Protein AF-R8BQZ6-F1 (afdb_monomer)

Mean predicted aligned error: 9.17 Å

Structure (mmCIF, N/CA/C/O backbone):
data_AF-R8BQZ6-F1
#
_entry.id   AF-R8BQZ6-F1
#
loop_
_atom_site.group_PDB
_atom_site.id
_atom_site.type_symbol
_atom_site.label_atom_id
_atom_site.label_alt_id
_atom_site.label_comp_id
_atom_site.label_asym_id
_atom_site.label_entity_id
_atom_site.label_seq_id
_atom_site.pdbx_PDB_ins_code
_atom_site.Cartn_x
_atom_site.Cartn_y
_atom_site.Cartn_z
_atom_site.occupancy
_atom_site.B_iso_or_equiv
_atom_site.auth_seq_id
_atom_site.auth_comp_id
_atom_site.auth_asym_id
_atom_site.auth_atom_id
_atom_site.pdbx_PDB_model_num
ATOM 1 N N . MET A 1 1 ? 12.714 0.312 -63.542 1.00 38.59 1 MET A N 1
ATOM 2 C CA . MET A 1 1 ? 12.930 -0.776 -62.568 1.00 38.59 1 MET A CA 1
ATOM 3 C C . MET A 1 1 ? 13.751 -0.195 -61.426 1.00 38.59 1 MET A C 1
ATOM 5 O O . MET A 1 1 ? 14.959 -0.345 -61.411 1.00 38.59 1 MET A O 1
ATOM 9 N N . MET A 1 2 ? 13.091 0.582 -60.572 1.00 40.81 2 MET A N 1
ATOM 10 C CA . MET A 1 2 ? 13.559 1.106 -59.287 1.00 40.81 2 MET A CA 1
ATOM 11 C C . MET A 1 2 ? 12.277 1.573 -58.603 1.00 40.81 2 MET A C 1
ATOM 13 O O . MET A 1 2 ? 11.710 2.561 -59.044 1.00 40.81 2 MET A O 1
ATOM 17 N N . ASP A 1 3 ? 11.769 0.754 -57.691 1.00 39.56 3 ASP A N 1
ATOM 18 C CA . ASP A 1 3 ? 10.825 1.096 -56.621 1.00 39.56 3 ASP A CA 1
ATOM 19 C C . ASP A 1 3 ? 10.601 -0.194 -55.833 1.00 39.56 3 ASP A C 1
ATOM 21 O O . ASP A 1 3 ? 10.159 -1.197 -56.394 1.00 39.56 3 ASP A O 1
ATOM 25 N N . GLY A 1 4 ? 10.976 -0.195 -54.556 1.00 40.28 4 GLY A N 1
ATOM 26 C CA . GLY A 1 4 ? 10.748 -1.349 -53.687 1.00 40.28 4 GLY A CA 1
ATOM 27 C C . GLY A 1 4 ? 11.786 -1.551 -52.593 1.00 40.28 4 GLY A C 1
ATOM 28 O O . GLY A 1 4 ? 12.201 -2.680 -52.387 1.00 40.28 4 GLY A O 1
ATOM 29 N N . LEU A 1 5 ? 12.226 -0.489 -51.914 1.00 42.19 5 LEU A N 1
ATOM 30 C CA . LEU A 1 5 ? 12.984 -0.597 -50.660 1.00 42.19 5 LEU A CA 1
ATOM 31 C C . LEU A 1 5 ? 12.704 0.630 -49.775 1.00 42.19 5 LEU A C 1
ATOM 33 O O . LEU A 1 5 ? 13.576 1.477 -49.624 1.00 42.19 5 LEU A O 1
ATOM 37 N N . SER A 1 6 ? 11.490 0.767 -49.224 1.00 43.75 6 SER A N 1
ATOM 38 C CA . SER A 1 6 ? 11.266 1.629 -48.040 1.00 43.75 6 SER A CA 1
ATOM 39 C C . SER A 1 6 ? 9.917 1.411 -47.323 1.00 43.75 6 SER A C 1
ATOM 41 O O . SER A 1 6 ? 9.349 2.376 -46.815 1.00 43.75 6 SER A O 1
ATOM 43 N N . ALA A 1 7 ? 9.366 0.193 -47.299 1.00 39.16 7 ALA A N 1
ATOM 44 C CA . ALA A 1 7 ? 8.117 -0.079 -46.566 1.00 39.16 7 ALA A CA 1
ATOM 45 C C . ALA A 1 7 ? 8.317 -0.900 -45.275 1.00 39.16 7 ALA A C 1
ATOM 47 O O . ALA A 1 7 ? 7.551 -0.718 -44.338 1.00 39.16 7 ALA A O 1
ATOM 48 N N . ASP A 1 8 ? 9.394 -1.684 -45.165 1.00 37.12 8 ASP A N 1
ATOM 49 C CA . ASP A 1 8 ? 9.609 -2.609 -44.032 1.00 37.12 8 ASP A CA 1
ATOM 50 C C . ASP A 1 8 ? 10.517 -2.030 -42.922 1.00 37.12 8 ASP A C 1
ATOM 52 O O . ASP A 1 8 ? 11.170 -2.759 -42.187 1.00 37.12 8 ASP A O 1
ATOM 56 N N . ALA A 1 9 ? 10.613 -0.700 -42.808 1.00 37.31 9 ALA A N 1
ATOM 57 C CA . ALA A 1 9 ? 11.412 -0.019 -41.773 1.00 37.31 9 ALA A CA 1
ATOM 58 C C . ALA A 1 9 ? 10.567 0.876 -40.845 1.00 37.31 9 ALA A C 1
ATOM 60 O O . ALA A 1 9 ? 11.098 1.775 -40.196 1.00 37.31 9 ALA A O 1
ATOM 61 N N . GLN A 1 10 ? 9.248 0.653 -40.800 1.00 40.72 10 GLN A N 1
ATOM 62 C CA . GLN A 1 10 ? 8.342 1.238 -39.797 1.00 40.72 10 GLN A CA 1
ATOM 63 C C . GLN A 1 10 ? 7.892 0.214 -38.737 1.00 40.72 10 GLN A C 1
ATOM 65 O O . GLN A 1 10 ? 6.968 0.488 -37.973 1.00 40.72 10 GLN A O 1
ATOM 70 N N . GLU A 1 11 ? 8.519 -0.962 -38.682 1.00 46.38 11 GLU A N 1
ATOM 71 C CA . GLU A 1 11 ? 8.119 -2.048 -37.786 1.00 46.38 11 GLU A CA 1
ATOM 72 C C . GLU A 1 11 ? 8.778 -1.910 -36.397 1.00 46.38 11 GLU A C 1
ATOM 74 O O . GLU A 1 11 ? 9.995 -1.799 -36.280 1.00 46.38 11 GLU A O 1
ATOM 79 N N . GLU A 1 12 ? 7.920 -1.914 -35.365 1.00 52.53 12 GLU A N 1
ATOM 80 C CA . GLU A 1 12 ? 8.179 -1.928 -33.908 1.00 52.53 12 GLU A CA 1
ATOM 81 C C . GLU A 1 12 ? 8.415 -0.600 -33.154 1.00 52.53 12 GLU A C 1
ATOM 83 O O . GLU A 1 12 ? 9.083 -0.567 -32.118 1.00 52.53 12 GLU A O 1
ATOM 88 N N . GLN A 1 13 ? 7.774 0.504 -33.555 1.00 61.88 13 GLN A N 1
ATOM 89 C CA . GLN A 1 13 ? 7.615 1.637 -32.628 1.00 61.88 13 GLN A CA 1
ATOM 90 C C . GLN A 1 13 ? 6.510 1.309 -31.601 1.00 61.88 13 GLN A C 1
ATOM 92 O O . GLN A 1 13 ? 5.324 1.480 -31.880 1.00 61.88 13 GLN A O 1
ATOM 97 N N . GLY A 1 14 ? 6.893 0.794 -30.427 1.00 67.50 14 GLY A N 1
ATOM 98 C CA . GLY A 1 14 ? 5.963 0.585 -29.306 1.00 67.50 14 GLY A CA 1
ATOM 99 C C . GLY A 1 14 ? 5.285 1.881 -28.850 1.00 67.50 14 GLY A C 1
ATOM 100 O O . GLY A 1 14 ? 5.768 2.976 -29.152 1.00 67.50 14 GLY A O 1
ATOM 101 N N . ARG A 1 15 ? 4.166 1.758 -28.128 1.00 86.81 15 ARG A N 1
ATOM 102 C CA . ARG A 1 15 ? 3.414 2.908 -27.605 1.00 86.81 15 ARG A CA 1
ATOM 103 C C . ARG A 1 15 ? 4.282 3.745 -26.664 1.00 86.81 15 ARG A C 1
ATOM 105 O O . ARG A 1 15 ? 5.181 3.239 -25.997 1.00 86.81 15 ARG A O 1
ATOM 112 N N . ASP A 1 16 ? 3.967 5.032 -26.599 1.00 91.44 16 ASP A N 1
ATOM 113 C CA . ASP A 1 16 ? 4.548 5.957 -25.633 1.00 91.44 16 ASP A CA 1
ATOM 114 C C . ASP A 1 16 ? 3.666 6.068 -24.385 1.00 91.44 16 ASP A C 1
ATOM 116 O O . ASP A 1 16 ? 2.449 5.884 -24.445 1.00 91.44 16 ASP A O 1
ATOM 120 N N . VAL A 1 17 ? 4.274 6.414 -23.248 1.00 94.62 17 VAL A N 1
ATOM 121 C CA . VAL A 1 17 ? 3.534 6.704 -22.013 1.00 94.62 17 VAL A CA 1
ATOM 122 C C . VAL A 1 17 ? 2.733 7.995 -22.196 1.00 94.62 17 VAL A C 1
ATOM 124 O O . VAL A 1 17 ? 3.301 9.033 -22.534 1.00 94.62 17 VAL A O 1
ATOM 127 N N . ASP A 1 18 ? 1.428 7.967 -21.936 1.00 95.38 18 ASP A N 1
ATOM 128 C CA . ASP A 1 18 ? 0.571 9.155 -22.012 1.00 95.38 18 ASP A CA 1
ATOM 129 C C . ASP A 1 18 ? 0.908 10.185 -20.910 1.00 95.38 18 ASP A C 1
ATOM 131 O O . ASP A 1 18 ? 1.223 9.827 -19.772 1.00 95.38 18 ASP A O 1
ATOM 135 N N . ASP A 1 19 ? 0.862 11.481 -21.243 1.00 95.38 19 ASP A N 1
ATOM 136 C CA . ASP A 1 19 ? 1.189 12.562 -20.297 1.00 95.38 19 ASP A CA 1
ATOM 137 C C . ASP A 1 19 ? 0.204 12.645 -19.125 1.00 95.38 19 ASP A C 1
ATOM 139 O O . ASP A 1 19 ? 0.618 12.873 -17.985 1.00 95.38 19 ASP A O 1
ATOM 143 N N . GLY A 1 20 ? -1.089 12.439 -19.384 1.00 96.25 20 GLY A N 1
ATOM 144 C CA . GLY A 1 20 ? -2.130 12.441 -18.361 1.00 96.25 20 GLY A CA 1
ATOM 145 C C . GLY A 1 20 ? -1.981 11.263 -17.403 1.00 96.25 20 GLY A C 1
ATOM 146 O O . GLY A 1 20 ? -2.070 11.443 -16.188 1.00 96.25 20 GLY A O 1
ATOM 147 N N . ILE A 1 21 ? -1.667 10.079 -17.933 1.00 97.38 21 ILE A N 1
ATOM 148 C CA . ILE A 1 21 ? -1.397 8.879 -17.128 1.00 97.38 21 ILE A CA 1
ATOM 149 C C . ILE A 1 21 ? -0.155 9.064 -16.258 1.00 97.38 21 ILE A C 1
ATOM 151 O O . ILE A 1 21 ? -0.206 8.798 -15.055 1.00 97.38 21 ILE A O 1
ATOM 155 N N . PHE A 1 22 ? 0.944 9.567 -16.826 1.00 97.56 22 PHE A N 1
ATOM 156 C CA . PHE A 1 22 ? 2.170 9.814 -16.068 1.00 97.56 22 PHE A CA 1
ATOM 157 C C . PHE A 1 22 ? 1.962 10.866 -14.969 1.00 97.56 22 PHE A C 1
ATOM 159 O O . PHE A 1 22 ? 2.387 10.671 -13.830 1.00 97.56 22 PHE A O 1
ATOM 166 N N . HIS A 1 23 ? 1.249 11.955 -15.270 1.00 97.06 23 HIS A N 1
ATOM 167 C CA . HIS A 1 23 ? 0.894 12.958 -14.268 1.00 97.06 23 HIS A CA 1
ATOM 168 C C . HIS A 1 23 ? -0.004 12.378 -13.162 1.00 97.06 23 HIS A C 1
ATOM 170 O O . HIS A 1 23 ? 0.217 12.635 -11.976 1.00 97.06 23 HIS A O 1
ATOM 176 N N . GLY A 1 24 ? -0.970 11.534 -13.533 1.00 96.06 24 GLY A N 1
ATOM 177 C CA . GLY A 1 24 ? -1.788 10.775 -12.592 1.00 96.06 24 GLY A CA 1
ATOM 178 C C . GLY A 1 24 ? -0.928 9.934 -11.645 1.00 96.06 24 GLY A C 1
ATOM 179 O O . GLY A 1 24 ? -1.094 10.023 -10.429 1.00 96.06 24 GLY A O 1
ATOM 180 N N . TYR A 1 25 ? 0.041 9.184 -12.179 1.00 97.69 25 TYR A N 1
ATOM 181 C CA . TYR A 1 25 ? 0.983 8.396 -11.381 1.00 97.69 25 TYR A CA 1
ATOM 182 C C . TYR A 1 25 ? 1.765 9.267 -10.384 1.00 97.69 25 TYR A C 1
ATOM 184 O O . TYR A 1 25 ? 1.836 8.930 -9.199 1.00 97.69 25 TYR A O 1
ATOM 192 N N . LEU A 1 26 ? 2.304 10.407 -10.835 1.00 96.75 26 LEU A N 1
ATOM 193 C CA . LEU A 1 26 ? 3.043 11.330 -9.968 1.00 96.75 26 LEU A CA 1
ATOM 194 C C . LEU A 1 26 ? 2.178 11.870 -8.821 1.00 96.75 26 LEU A C 1
ATOM 196 O O . LEU A 1 26 ? 2.636 11.950 -7.683 1.00 96.75 26 LEU A O 1
ATOM 200 N N . SER A 1 27 ? 0.922 12.209 -9.110 1.00 94.38 27 SER A N 1
ATOM 201 C CA . SER A 1 27 ? 0.009 12.779 -8.114 1.00 94.38 27 SER A CA 1
ATOM 202 C C . SER A 1 27 ? -0.511 11.752 -7.099 1.00 94.38 27 SER A C 1
ATOM 204 O O . SER A 1 27 ? -0.551 12.049 -5.908 1.00 94.38 27 SER A O 1
ATOM 206 N N . ILE A 1 28 ? -0.859 10.536 -7.533 1.00 95.00 28 ILE A N 1
ATOM 207 C CA . ILE A 1 28 ? -1.571 9.545 -6.702 1.00 95.00 28 ILE A CA 1
ATOM 208 C C . ILE A 1 28 ? -0.630 8.511 -6.077 1.00 95.00 28 ILE A C 1
ATOM 210 O O . ILE A 1 28 ? -0.846 8.074 -4.950 1.00 95.00 28 ILE A O 1
ATOM 214 N N . ILE A 1 29 ? 0.406 8.081 -6.798 1.00 96.69 29 ILE A N 1
ATOM 215 C CA . ILE A 1 29 ? 1.228 6.938 -6.382 1.00 96.69 29 ILE A CA 1
ATOM 216 C C . ILE A 1 29 ? 2.608 7.402 -5.938 1.00 96.69 29 ILE A C 1
ATOM 218 O O . ILE A 1 29 ? 3.057 6.995 -4.872 1.00 96.69 29 ILE A O 1
ATOM 222 N N . HIS A 1 30 ? 3.275 8.272 -6.699 1.00 95.94 30 HIS A N 1
ATOM 223 C CA . HIS A 1 30 ? 4.695 8.588 -6.498 1.00 95.94 30 HIS A CA 1
ATOM 224 C C . HIS A 1 30 ? 5.015 9.180 -5.115 1.00 95.94 30 HIS A C 1
ATOM 226 O O . HIS A 1 30 ? 6.071 8.896 -4.558 1.00 95.94 30 HIS A O 1
ATOM 232 N N . HIS A 1 31 ? 4.094 9.940 -4.514 1.00 91.56 31 HIS A N 1
ATOM 233 C CA . HIS A 1 31 ? 4.276 10.510 -3.172 1.00 91.56 31 HIS A CA 1
ATOM 234 C C . HIS A 1 31 ? 4.291 9.455 -2.045 1.00 91.56 31 HIS A C 1
ATOM 236 O O . HIS A 1 31 ? 4.767 9.736 -0.947 1.00 91.56 31 HIS A O 1
ATOM 242 N N . THR A 1 32 ? 3.769 8.250 -2.305 1.00 93.62 32 THR A N 1
ATOM 243 C CA . THR A 1 32 ? 3.803 7.108 -1.376 1.00 93.62 32 THR A CA 1
ATOM 244 C C . THR A 1 32 ? 4.810 6.053 -1.851 1.00 93.62 32 THR A C 1
ATOM 246 O O . THR A 1 32 ? 5.627 5.570 -1.070 1.00 93.62 32 THR A O 1
ATOM 249 N N . PHE A 1 33 ? 4.781 5.727 -3.146 1.00 96.88 33 PHE A N 1
ATOM 250 C CA . PHE A 1 33 ? 5.602 4.729 -3.829 1.00 96.88 33 PHE A CA 1
ATOM 251 C C . PHE A 1 33 ? 6.323 5.359 -5.039 1.00 96.88 33 PHE A C 1
ATOM 253 O O . PHE A 1 33 ? 5.860 5.203 -6.178 1.00 96.88 33 PHE A O 1
ATOM 260 N N . PRO A 1 34 ? 7.467 6.044 -4.832 1.00 96.12 34 PRO A N 1
ATOM 261 C CA . PRO A 1 34 ? 8.255 6.680 -5.895 1.00 96.12 34 PRO A CA 1
ATOM 262 C C . PRO A 1 34 ? 9.034 5.650 -6.736 1.00 96.12 34 PRO A C 1
ATOM 264 O O . PRO A 1 34 ? 10.256 5.643 -6.803 1.00 96.12 34 PRO A O 1
ATOM 267 N N . LEU A 1 35 ? 8.312 4.713 -7.338 1.00 95.88 35 LEU A N 1
ATOM 268 C CA . LEU A 1 35 ? 8.827 3.577 -8.093 1.00 95.88 35 LEU A CA 1
ATOM 269 C C . LEU A 1 35 ? 9.488 3.972 -9.421 1.00 95.88 35 LEU A C 1
ATOM 271 O O . LEU A 1 35 ? 10.494 3.377 -9.802 1.00 95.88 35 LEU A O 1
ATOM 275 N N . LEU A 1 36 ? 8.886 4.926 -10.133 1.00 97.19 36 LEU A N 1
ATOM 276 C CA . LEU A 1 36 ? 9.307 5.379 -11.459 1.00 97.19 36 LEU A CA 1
ATOM 277 C C . LEU A 1 36 ? 10.121 6.680 -11.352 1.00 97.19 36 LEU A C 1
ATOM 279 O O . LEU A 1 36 ? 9.999 7.375 -10.340 1.00 97.19 36 LEU A O 1
ATOM 283 N N . PRO A 1 37 ? 10.908 7.046 -12.383 1.00 96.25 37 PRO A N 1
ATOM 284 C CA . PRO A 1 37 ? 11.540 8.361 -12.457 1.00 96.25 37 PRO A CA 1
ATOM 285 C C . PRO A 1 37 ? 10.525 9.496 -12.295 1.00 96.25 37 PRO A C 1
ATOM 287 O O . PRO A 1 37 ? 9.389 9.388 -12.764 1.00 96.25 37 PRO A O 1
ATOM 290 N N . ALA A 1 38 ? 10.941 10.614 -11.698 1.00 94.00 38 ALA A N 1
ATOM 291 C CA . ALA A 1 38 ? 10.080 11.796 -11.587 1.00 94.00 38 ALA A CA 1
ATOM 292 C C . ALA A 1 38 ? 9.863 12.489 -12.948 1.00 94.00 38 ALA A C 1
ATOM 294 O O . ALA A 1 38 ? 8.908 13.247 -13.131 1.00 94.00 38 ALA A O 1
ATOM 295 N N . VAL A 1 39 ? 10.742 12.218 -13.919 1.00 94.44 39 VAL A N 1
ATOM 296 C CA . VAL A 1 39 ? 10.727 12.825 -15.252 1.00 94.44 39 VAL A CA 1
ATOM 297 C C . VAL A 1 39 ? 10.341 11.800 -16.323 1.00 94.44 39 VAL A C 1
ATOM 299 O O . VAL A 1 39 ? 11.028 10.798 -16.522 1.00 94.44 39 VAL A O 1
ATOM 302 N N . LYS A 1 40 ? 9.279 12.088 -17.090 1.00 96.12 40 LYS A N 1
ATOM 303 C CA . LYS A 1 40 ? 8.759 11.196 -18.147 1.00 96.12 40 LYS A CA 1
ATOM 304 C C . LYS A 1 40 ? 9.807 10.831 -19.198 1.00 96.12 40 LYS A C 1
ATOM 306 O O . LYS A 1 40 ? 9.864 9.683 -19.624 1.00 96.12 40 LYS A O 1
ATOM 311 N N . SER A 1 41 ? 10.632 11.786 -19.631 1.00 95.75 41 SER A N 1
ATOM 312 C CA . SER A 1 41 ? 11.658 11.527 -20.651 1.00 95.75 41 SER A CA 1
ATOM 313 C C . SER A 1 41 ? 12.674 10.481 -20.194 1.00 95.75 41 SER A C 1
ATOM 315 O O . SER A 1 41 ? 13.097 9.668 -21.008 1.00 95.75 41 SER A O 1
ATOM 317 N N . ARG A 1 42 ? 13.008 10.448 -18.897 1.00 95.69 42 ARG A N 1
ATOM 318 C CA . ARG A 1 42 ? 13.890 9.427 -18.322 1.00 95.69 42 ARG A CA 1
ATOM 319 C C . ARG A 1 42 ? 13.233 8.049 -18.321 1.00 95.69 42 ARG A C 1
ATOM 321 O O . ARG A 1 42 ? 13.875 7.074 -18.696 1.00 95.69 42 ARG A O 1
ATOM 328 N N . LEU A 1 43 ? 11.949 7.971 -17.968 1.00 96.81 43 LEU A N 1
ATOM 329 C CA . LEU A 1 43 ? 11.186 6.7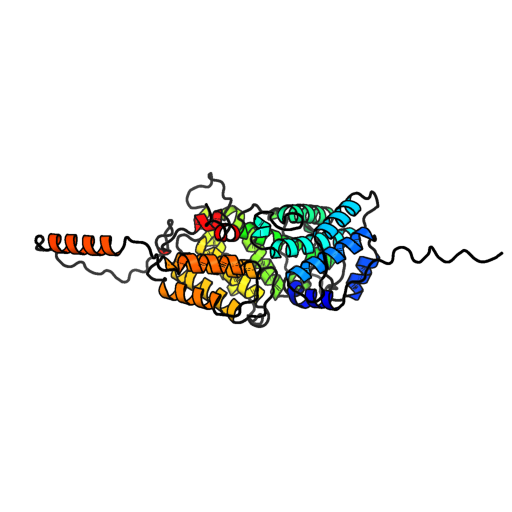23 -18.071 1.00 96.81 43 LEU A CA 1
ATOM 330 C C . LEU A 1 43 ? 11.146 6.219 -19.523 1.00 96.81 43 LEU A C 1
ATOM 332 O O . LEU A 1 43 ? 11.394 5.046 -19.782 1.00 96.81 43 LEU A O 1
ATOM 336 N N . GLN A 1 44 ? 10.898 7.114 -20.480 1.00 96.50 44 GLN A N 1
ATOM 337 C CA . GLN A 1 44 ? 10.865 6.766 -21.901 1.00 96.50 44 GLN A CA 1
ATOM 338 C C . GLN A 1 44 ? 12.226 6.312 -22.435 1.00 96.50 44 GLN A C 1
ATOM 340 O O . GLN A 1 44 ? 12.293 5.393 -23.246 1.00 96.50 44 GLN A O 1
ATOM 345 N N . GLU A 1 45 ? 13.321 6.892 -21.947 1.00 95.56 45 GLU A N 1
ATOM 346 C CA . GLU A 1 45 ? 14.675 6.430 -22.257 1.00 95.56 45 GLU A CA 1
ATOM 347 C C . GLU A 1 45 ? 14.921 4.993 -21.760 1.00 95.56 45 GLU A C 1
ATOM 349 O O . GLU A 1 45 ? 15.503 4.187 -22.486 1.00 95.56 45 GLU A O 1
ATOM 354 N N . GLN A 1 46 ? 14.454 4.643 -20.554 1.00 96.06 46 GLN A N 1
ATOM 355 C CA . GLN A 1 46 ? 14.557 3.277 -20.018 1.00 96.06 46 GLN A CA 1
ATOM 356 C C . GLN A 1 46 ? 13.694 2.288 -20.817 1.00 96.06 46 GLN A C 1
ATOM 358 O O . GLN A 1 46 ? 14.163 1.213 -21.194 1.00 96.06 46 GLN A O 1
ATOM 363 N N . LEU A 1 47 ? 12.456 2.667 -21.150 1.00 96.69 47 LEU A N 1
ATOM 364 C CA . LEU A 1 47 ? 11.564 1.859 -21.990 1.00 96.69 47 LEU A CA 1
ATOM 365 C C . LEU A 1 47 ? 12.106 1.687 -23.417 1.00 96.69 47 LEU A C 1
ATOM 367 O O . LEU A 1 47 ? 11.929 0.627 -24.025 1.00 96.69 47 LEU A O 1
ATOM 371 N N . GLY A 1 48 ? 12.810 2.697 -23.932 1.00 95.19 48 GLY A N 1
ATOM 372 C CA . GLY A 1 48 ? 13.522 2.675 -25.209 1.00 95.19 48 GLY A CA 1
ATOM 373 C C . GLY A 1 48 ? 14.575 1.567 -25.308 1.00 95.19 48 GLY A C 1
ATOM 374 O O . GLY A 1 48 ? 14.827 1.066 -26.400 1.00 95.19 48 GLY A O 1
ATOM 375 N N . GLN A 1 49 ? 15.143 1.154 -24.170 1.00 94.31 49 GLN A N 1
ATOM 376 C CA . GLN A 1 49 ? 16.154 0.094 -24.069 1.00 94.31 49 GLN A CA 1
ATOM 377 C C . GLN A 1 49 ? 15.557 -1.312 -23.898 1.00 94.31 49 GLN A C 1
ATOM 379 O O . GLN A 1 49 ? 16.295 -2.296 -23.932 1.00 94.31 49 GLN A O 1
ATOM 384 N N . CYS A 1 50 ? 14.244 -1.412 -23.687 1.00 95.00 50 CYS A N 1
ATOM 385 C CA . CYS A 1 50 ? 13.537 -2.674 -23.489 1.00 95.00 50 CYS A CA 1
ATOM 386 C C . CYS A 1 50 ? 12.977 -3.213 -24.813 1.00 95.00 50 CYS A C 1
ATOM 388 O O . CYS A 1 50 ? 12.690 -2.441 -25.733 1.00 95.00 50 CYS A O 1
ATOM 390 N N . SER A 1 51 ? 12.765 -4.533 -24.886 1.00 94.69 51 SER A N 1
ATOM 391 C CA . SER A 1 51 ? 12.048 -5.149 -26.007 1.00 94.69 51 SER A CA 1
ATOM 392 C C . SER A 1 51 ? 10.591 -4.682 -26.061 1.00 94.69 51 SER A C 1
ATOM 394 O O . SER A 1 51 ? 10.031 -4.204 -25.067 1.00 94.69 51 SER A O 1
ATOM 396 N N . LEU A 1 52 ? 9.963 -4.835 -27.230 1.00 94.75 52 LEU A N 1
ATOM 397 C CA . LEU A 1 52 ? 8.584 -4.403 -27.442 1.00 94.75 52 LEU A CA 1
ATOM 398 C C . LEU A 1 52 ? 7.616 -5.070 -26.454 1.00 94.75 52 LEU A C 1
ATOM 400 O O . LEU A 1 52 ? 6.781 -4.381 -25.877 1.00 94.75 52 LEU A O 1
ATOM 404 N N . LEU A 1 53 ? 7.761 -6.375 -26.190 1.00 96.31 53 LEU A N 1
ATOM 405 C CA . LEU A 1 53 ? 6.894 -7.095 -25.248 1.00 96.31 53 LEU A CA 1
ATOM 406 C C . LEU A 1 53 ? 6.928 -6.488 -23.844 1.00 96.31 53 LEU A C 1
ATOM 408 O O . LEU A 1 53 ? 5.873 -6.233 -23.264 1.00 96.31 53 LEU A O 1
ATOM 412 N N . LEU A 1 54 ? 8.124 -6.224 -23.311 1.00 97.19 54 LEU A N 1
ATOM 413 C CA . LEU A 1 54 ? 8.271 -5.651 -21.976 1.00 97.19 54 LEU A CA 1
ATOM 414 C C . LEU A 1 54 ? 7.753 -4.209 -21.924 1.00 97.19 54 LEU A C 1
ATOM 416 O O . LEU A 1 54 ? 7.090 -3.830 -20.959 1.00 97.19 54 LEU A O 1
ATOM 420 N N . ARG A 1 55 ? 8.004 -3.416 -22.974 1.00 97.25 55 ARG A N 1
ATOM 421 C CA . ARG A 1 55 ? 7.478 -2.048 -23.078 1.00 97.25 55 ARG A CA 1
ATOM 422 C C . ARG A 1 55 ? 5.951 -2.035 -23.068 1.00 97.25 55 ARG A C 1
ATOM 424 O O . ARG A 1 55 ? 5.350 -1.284 -22.305 1.00 97.25 55 ARG A O 1
ATOM 431 N N . GLU A 1 56 ? 5.322 -2.881 -23.876 1.00 97.69 56 GLU A N 1
ATOM 432 C CA . GLU A 1 56 ? 3.864 -2.976 -23.949 1.00 97.69 56 GLU A CA 1
ATOM 433 C C . GLU A 1 56 ? 3.265 -3.539 -22.652 1.00 97.69 56 GLU A C 1
ATOM 435 O O . GLU A 1 56 ? 2.242 -3.037 -22.188 1.00 97.69 56 GLU A O 1
ATOM 440 N N . ALA A 1 57 ? 3.924 -4.514 -22.012 1.00 98.06 57 ALA A N 1
ATOM 441 C CA . ALA A 1 57 ? 3.516 -5.022 -20.703 1.00 98.06 57 ALA A CA 1
ATOM 442 C C . ALA A 1 57 ? 3.535 -3.920 -19.633 1.00 98.06 57 ALA A C 1
ATOM 444 O O . ALA A 1 57 ? 2.582 -3.796 -18.862 1.00 98.06 57 ALA A O 1
ATOM 445 N N . PHE A 1 58 ? 4.587 -3.097 -19.616 1.00 98.44 58 PHE A N 1
ATOM 446 C CA . PHE A 1 58 ? 4.704 -1.962 -18.705 1.00 98.44 58 PHE A CA 1
ATOM 447 C C . PHE A 1 58 ? 3.589 -0.934 -18.931 1.00 98.44 58 PHE A C 1
ATOM 449 O O . PHE A 1 58 ? 2.965 -0.488 -17.970 1.00 98.44 58 PHE A O 1
ATOM 456 N N . ILE A 1 59 ? 3.312 -0.569 -20.186 1.00 97.81 59 ILE A N 1
ATOM 457 C CA . ILE A 1 59 ? 2.274 0.418 -20.523 1.00 97.81 59 ILE A CA 1
ATOM 458 C C . ILE A 1 59 ? 0.886 -0.095 -20.137 1.00 97.81 59 ILE A C 1
ATOM 460 O O . ILE A 1 59 ? 0.115 0.643 -19.524 1.00 97.81 59 ILE A O 1
ATOM 464 N N . GLU A 1 60 ? 0.579 -1.362 -20.429 1.00 97.81 60 GLU A N 1
ATOM 465 C CA . GLU A 1 60 ? -0.676 -1.988 -20.003 1.00 97.81 60 GLU A CA 1
ATOM 466 C C . GLU A 1 60 ? -0.807 -2.021 -18.477 1.00 97.81 60 GLU A C 1
ATOM 468 O O . GLU A 1 60 ? -1.867 -1.681 -17.950 1.00 97.81 60 GLU A O 1
ATOM 473 N N . ALA A 1 61 ? 0.266 -2.373 -17.760 1.00 98.31 61 ALA A N 1
ATOM 474 C CA . ALA A 1 61 ? 0.275 -2.375 -16.301 1.00 98.31 61 ALA A CA 1
ATOM 475 C C . ALA A 1 61 ? 0.048 -0.968 -15.737 1.00 98.31 61 ALA A C 1
ATOM 477 O O . ALA A 1 61 ? -0.849 -0.790 -14.920 1.00 98.31 61 ALA A O 1
ATOM 478 N N . LEU A 1 62 ? 0.793 0.038 -16.206 1.00 98.38 62 LEU A N 1
ATOM 479 C CA . LEU A 1 62 ? 0.652 1.424 -15.759 1.00 98.38 62 LEU A CA 1
ATOM 480 C C . LEU A 1 62 ? -0.765 1.953 -16.013 1.00 98.38 62 LEU A C 1
ATOM 482 O O . LEU A 1 62 ? -1.384 2.515 -15.109 1.00 98.38 62 LEU A O 1
ATOM 486 N N . ASN A 1 63 ? -1.306 1.737 -17.214 1.00 97.75 63 ASN A N 1
ATOM 487 C CA . ASN A 1 63 ? -2.661 2.163 -17.550 1.00 97.75 63 ASN A CA 1
ATOM 488 C C . ASN A 1 63 ? -3.714 1.435 -16.706 1.00 97.75 63 ASN A C 1
ATOM 490 O O . ASN A 1 63 ? -4.651 2.076 -16.233 1.00 97.75 63 ASN A O 1
ATOM 494 N N . ALA A 1 64 ? -3.568 0.125 -16.477 1.00 97.25 64 ALA A N 1
ATOM 495 C CA . ALA A 1 64 ? -4.470 -0.638 -15.616 1.00 97.25 64 ALA A CA 1
ATOM 496 C C . ALA A 1 64 ? -4.423 -0.124 -14.166 1.00 97.25 64 ALA A C 1
ATOM 498 O O . ALA A 1 64 ? -5.470 0.125 -13.562 1.00 97.25 64 ALA A O 1
ATOM 499 N N . THR A 1 65 ? -3.226 0.140 -13.630 1.00 97.38 65 THR A N 1
ATOM 500 C CA . THR A 1 65 ? -3.058 0.739 -12.302 1.00 97.38 65 THR A CA 1
ATOM 501 C C . THR A 1 65 ? -3.744 2.100 -12.227 1.00 97.38 65 THR A C 1
ATOM 503 O O . THR A 1 65 ? -4.547 2.323 -11.323 1.00 97.38 65 THR A O 1
ATOM 506 N N . MET A 1 66 ? -3.515 3.007 -13.179 1.00 97.19 66 MET A N 1
ATOM 507 C CA . MET A 1 66 ? -4.136 4.337 -13.135 1.00 97.19 66 MET A CA 1
ATOM 508 C C . MET A 1 66 ? -5.655 4.289 -13.349 1.00 97.19 66 MET A C 1
ATOM 510 O O . MET A 1 66 ? -6.394 5.038 -12.707 1.00 97.19 66 MET A O 1
ATOM 514 N N . LYS A 1 67 ? -6.143 3.347 -14.161 1.00 95.69 67 LYS A N 1
ATOM 515 C CA . LYS A 1 67 ? -7.574 3.062 -14.319 1.00 95.69 67 LYS A CA 1
ATOM 516 C C . LYS A 1 67 ? -8.214 2.619 -13.007 1.00 95.69 67 LYS A C 1
ATOM 518 O O . LYS A 1 67 ? -9.335 3.032 -12.717 1.00 95.69 67 LYS A O 1
ATOM 523 N N . SER A 1 68 ? -7.510 1.832 -12.191 1.00 94.25 68 SER A N 1
ATOM 524 C CA . SER A 1 68 ? -8.005 1.397 -10.876 1.00 94.25 68 SER A CA 1
ATOM 525 C C . SER A 1 68 ? -8.185 2.554 -9.878 1.00 94.25 68 SER A C 1
ATOM 527 O O . SER A 1 68 ? -9.003 2.452 -8.969 1.00 94.25 68 SER A O 1
ATOM 529 N N . PHE A 1 69 ? -7.509 3.689 -10.102 1.00 93.88 69 PHE A N 1
ATOM 530 C CA . PHE A 1 69 ? -7.713 4.951 -9.378 1.00 93.88 69 PHE A CA 1
ATOM 531 C C . PHE A 1 69 ? -8.673 5.922 -10.094 1.00 93.88 69 PHE A C 1
ATOM 533 O O . PHE A 1 69 ? -8.738 7.097 -9.740 1.00 93.88 69 PHE A O 1
ATOM 540 N N . ALA A 1 70 ? -9.412 5.450 -11.104 1.00 92.44 70 ALA A N 1
ATOM 541 C CA . ALA A 1 70 ? -10.348 6.240 -11.905 1.00 92.44 70 ALA A CA 1
ATOM 542 C C . ALA A 1 70 ? -9.720 7.467 -12.601 1.00 92.44 70 ALA A C 1
ATOM 544 O O . ALA A 1 70 ? -10.394 8.477 -12.819 1.00 92.44 70 ALA A O 1
ATOM 545 N N . VAL A 1 71 ? -8.440 7.386 -12.988 1.00 92.06 71 VAL A N 1
ATOM 546 C CA . VAL A 1 71 ? -7.809 8.433 -13.803 1.00 92.06 71 VAL A CA 1
ATOM 547 C C . VAL A 1 71 ? -8.456 8.471 -15.196 1.00 92.06 71 VAL A C 1
ATOM 549 O O . VAL A 1 71 ? -8.585 7.421 -15.834 1.00 92.06 71 VAL A O 1
ATOM 552 N N . PRO A 1 72 ? -8.872 9.652 -15.698 1.00 89.69 72 PRO A N 1
ATOM 553 C CA . PRO A 1 72 ? -9.494 9.772 -17.014 1.00 89.69 72 PRO A CA 1
ATOM 554 C C . PRO A 1 72 ? -8.606 9.233 -18.139 1.00 89.69 72 PRO A C 1
ATOM 556 O O . PRO A 1 72 ? -7.393 9.417 -18.115 1.00 89.69 72 PRO A O 1
ATOM 559 N N . ASN A 1 73 ? -9.227 8.617 -19.149 1.00 88.19 73 ASN A N 1
ATOM 560 C CA . ASN A 1 73 ? -8.567 8.055 -20.340 1.00 88.19 73 ASN A CA 1
ATOM 561 C C . ASN A 1 73 ? -7.573 6.910 -20.064 1.00 88.19 73 ASN A C 1
ATOM 563 O O . ASN A 1 73 ? -6.905 6.448 -20.986 1.00 88.19 73 ASN A O 1
ATOM 567 N N . ALA A 1 74 ? -7.481 6.424 -18.823 1.00 91.69 74 ALA A N 1
ATOM 568 C CA . ALA A 1 74 ? -6.689 5.250 -18.498 1.00 91.69 74 ALA A CA 1
ATOM 569 C C . ALA A 1 74 ? -7.361 3.984 -19.050 1.00 91.69 74 ALA A C 1
ATOM 571 O O . ALA A 1 74 ? -8.344 3.477 -18.503 1.00 91.69 74 ALA A O 1
ATOM 572 N N . GLU A 1 75 ? -6.809 3.464 -20.144 1.00 91.25 75 GLU A N 1
ATOM 573 C CA . GLU A 1 75 ? -7.245 2.227 -20.786 1.00 91.25 75 GLU A CA 1
ATOM 574 C C . GLU A 1 75 ? -6.107 1.202 -20.746 1.00 91.25 75 GLU A C 1
ATOM 576 O O . GLU A 1 75 ? -5.171 1.253 -21.543 1.00 91.25 75 GLU A O 1
ATOM 581 N N . GLY A 1 76 ? -6.170 0.293 -19.769 1.00 90.25 76 GLY A N 1
ATOM 582 C CA . GLY A 1 76 ? -5.255 -0.843 -19.647 1.00 90.25 76 GLY A CA 1
ATOM 583 C C . GLY A 1 76 ? -5.960 -2.109 -19.157 1.00 90.25 76 GLY A C 1
ATOM 584 O O . GLY A 1 76 ? -7.043 -2.036 -18.553 1.00 90.25 76 GLY A O 1
ATOM 585 N N . ASP A 1 77 ? -5.349 -3.264 -19.432 1.00 93.81 77 ASP A N 1
ATOM 586 C CA . ASP A 1 77 ? -5.773 -4.589 -18.956 1.00 93.81 77 ASP A CA 1
ATOM 587 C C . ASP A 1 77 ? -4.594 -5.333 -18.301 1.00 93.81 77 ASP A C 1
ATOM 589 O O . ASP A 1 77 ? -3.653 -5.772 -18.968 1.00 93.81 77 ASP A O 1
ATOM 593 N N . SER A 1 78 ? -4.670 -5.549 -16.983 1.00 94.62 78 SER A N 1
ATOM 594 C CA . SER A 1 78 ? -3.643 -6.266 -16.219 1.00 94.62 78 SER A CA 1
ATOM 595 C C . SER A 1 78 ? -3.451 -7.719 -16.679 1.00 94.62 78 SER A C 1
ATOM 597 O O . SER A 1 78 ? -2.359 -8.273 -16.543 1.00 94.62 78 SER A O 1
ATOM 599 N N . ARG A 1 79 ? -4.449 -8.353 -17.313 1.00 95.75 79 ARG A N 1
ATOM 600 C CA . ARG A 1 79 ? -4.281 -9.683 -17.932 1.00 95.75 79 ARG A CA 1
ATOM 601 C C . ARG A 1 79 ? -3.453 -9.614 -19.207 1.00 95.75 79 ARG A C 1
ATOM 603 O O . ARG A 1 79 ? -2.672 -10.531 -19.459 1.00 95.75 79 ARG A O 1
ATOM 610 N N . ALA A 1 80 ? -3.627 -8.557 -20.000 1.00 97.00 80 ALA A N 1
ATOM 611 C CA . ALA A 1 80 ? -2.815 -8.334 -21.190 1.00 97.00 80 ALA A CA 1
ATOM 612 C C . ALA A 1 80 ? -1.361 -8.070 -20.787 1.00 97.00 80 ALA A C 1
ATOM 614 O O . ALA A 1 80 ? -0.472 -8.742 -21.309 1.00 97.00 80 ALA A O 1
ATOM 615 N N . ALA A 1 81 ? -1.142 -7.209 -19.783 1.00 97.50 81 ALA A N 1
ATOM 616 C CA . ALA A 1 81 ? 0.173 -6.991 -19.181 1.00 97.50 81 ALA A CA 1
ATOM 617 C C . ALA A 1 81 ? 0.805 -8.312 -18.714 1.00 97.50 81 ALA A C 1
ATOM 619 O O . ALA A 1 81 ? 1.928 -8.631 -19.093 1.00 97.50 81 ALA A O 1
ATOM 620 N N . ASN A 1 82 ? 0.058 -9.134 -17.966 1.00 97.69 82 ASN A N 1
ATOM 621 C CA . ASN A 1 82 ? 0.553 -10.420 -17.477 1.00 97.69 82 ASN A CA 1
ATOM 622 C C . ASN A 1 82 ? 0.926 -11.393 -18.606 1.00 97.69 82 ASN A C 1
ATOM 624 O O . ASN A 1 82 ? 1.906 -12.122 -18.476 1.00 97.69 82 ASN A O 1
ATOM 628 N N . ARG A 1 83 ? 0.139 -11.432 -19.692 1.00 97.69 83 ARG A N 1
ATOM 629 C CA . ARG A 1 83 ? 0.414 -12.294 -20.850 1.00 97.69 83 ARG A CA 1
ATOM 630 C C . ARG A 1 83 ? 1.689 -11.857 -21.560 1.00 97.69 83 ARG A C 1
ATOM 632 O O . ARG A 1 83 ? 2.575 -12.679 -21.736 1.00 97.69 83 ARG A O 1
ATOM 639 N N . LEU A 1 84 ? 1.785 -10.571 -21.906 1.00 97.69 84 LEU A N 1
ATOM 640 C CA . LEU A 1 84 ? 2.964 -9.994 -22.559 1.00 97.69 84 LEU A CA 1
ATOM 641 C C . LEU A 1 84 ? 4.225 -10.208 -21.719 1.00 97.69 84 LEU A C 1
ATOM 643 O O . LEU A 1 84 ? 5.275 -10.552 -22.252 1.00 97.69 84 LEU A O 1
ATOM 647 N N . LEU A 1 85 ? 4.101 -10.059 -20.399 1.00 96.94 85 LEU A N 1
ATOM 648 C CA . LEU A 1 85 ? 5.207 -10.285 -19.483 1.00 96.94 85 LEU A CA 1
ATOM 649 C C . LEU A 1 85 ? 5.618 -11.760 -19.422 1.00 96.94 85 LEU A C 1
ATOM 651 O O . LEU A 1 85 ? 6.806 -12.047 -19.403 1.00 96.94 85 LEU A O 1
ATOM 655 N N . GLY A 1 86 ? 4.658 -12.690 -19.428 1.00 96.31 86 GLY A N 1
ATOM 656 C CA . GLY A 1 86 ? 4.945 -14.125 -19.493 1.00 96.31 86 GLY A CA 1
ATOM 657 C C . GLY A 1 86 ? 5.601 -14.543 -20.813 1.00 96.31 86 GLY A C 1
ATOM 658 O O . GLY A 1 86 ? 6.526 -15.353 -20.804 1.00 96.31 86 GLY A O 1
ATOM 659 N N . ASP A 1 87 ? 5.165 -13.957 -21.931 1.00 96.88 87 ASP A N 1
ATOM 660 C CA . ASP A 1 87 ? 5.779 -14.172 -23.245 1.00 96.88 87 ASP A CA 1
ATOM 661 C C . ASP A 1 87 ? 7.230 -13.653 -23.252 1.00 96.88 87 ASP A C 1
ATOM 663 O O . ASP A 1 87 ? 8.134 -14.371 -23.675 1.00 96.88 87 ASP A O 1
ATOM 667 N N . TRP A 1 88 ? 7.472 -12.460 -22.693 1.00 96.38 88 TRP A N 1
ATOM 668 C CA . TRP A 1 88 ? 8.815 -11.893 -22.521 1.00 96.38 88 TRP A CA 1
ATOM 669 C C . TRP A 1 88 ? 9.702 -12.731 -21.586 1.00 96.38 88 TRP A C 1
ATOM 671 O O . TRP A 1 88 ? 10.870 -12.976 -21.875 1.00 96.38 88 TRP A O 1
ATOM 681 N N . GLU A 1 89 ? 9.160 -13.227 -20.471 1.00 94.56 89 GLU A N 1
ATOM 682 C CA . GLU A 1 89 ? 9.895 -14.085 -19.534 1.00 94.56 89 GLU A CA 1
ATOM 683 C C . GLU A 1 89 ? 10.345 -15.407 -20.174 1.00 94.56 89 GLU A C 1
ATOM 685 O O . GLU A 1 89 ? 11.362 -15.966 -19.752 1.00 94.56 89 GLU A O 1
ATOM 690 N N . ALA A 1 90 ? 9.601 -15.901 -21.169 1.00 94.06 90 ALA A N 1
ATOM 691 C CA . ALA A 1 90 ? 9.915 -17.116 -21.913 1.00 94.06 90 ALA A CA 1
ATOM 692 C C . ALA A 1 90 ? 10.994 -16.911 -22.995 1.00 94.06 90 ALA A C 1
ATOM 694 O O . ALA A 1 90 ? 11.532 -17.897 -23.508 1.00 94.06 90 ALA A O 1
ATOM 695 N N . GLU A 1 91 ? 11.335 -15.664 -23.339 1.00 92.00 91 GLU A N 1
ATOM 696 C CA . GLU A 1 91 ? 12.414 -15.367 -24.279 1.00 92.00 91 GLU A CA 1
ATOM 697 C C . GLU A 1 91 ? 13.776 -15.782 -23.699 1.00 92.00 91 GLU A C 1
ATOM 699 O O . GLU A 1 91 ? 14.101 -15.535 -22.537 1.00 92.00 91 GLU A O 1
ATOM 704 N N . THR A 1 92 ? 14.623 -16.386 -24.535 1.00 80.81 92 THR A N 1
ATOM 705 C CA . THR A 1 92 ? 15.989 -16.799 -24.161 1.00 80.81 92 THR A CA 1
ATOM 706 C C . THR A 1 92 ? 17.030 -15.692 -24.361 1.00 80.81 92 THR A C 1
ATOM 708 O O . THR A 1 92 ? 18.225 -15.979 -24.416 1.00 80.81 92 THR A O 1
ATOM 711 N N . ALA A 1 93 ? 16.593 -14.447 -24.553 1.00 82.62 93 ALA A N 1
ATOM 712 C CA . ALA A 1 93 ? 17.479 -13.314 -24.791 1.00 82.62 93 ALA A CA 1
ATOM 713 C C . ALA A 1 93 ? 18.247 -12.918 -23.518 1.00 82.62 93 ALA A C 1
ATOM 715 O O . ALA A 1 93 ? 17.777 -13.119 -22.395 1.00 82.62 93 ALA A O 1
ATOM 716 N N . GLU A 1 94 ? 19.437 -12.338 -23.692 1.00 81.88 94 GLU A N 1
ATOM 717 C CA . GLU A 1 94 ? 20.183 -11.757 -22.575 1.00 81.88 94 GLU A CA 1
ATOM 718 C C . GLU A 1 94 ? 19.402 -10.581 -21.976 1.00 81.88 94 GLU A C 1
ATOM 720 O O . GLU A 1 94 ? 18.945 -9.687 -22.691 1.00 81.88 94 GLU A O 1
ATOM 725 N N . ARG A 1 95 ? 19.252 -10.584 -20.649 1.00 88.31 95 ARG A N 1
ATOM 726 C CA . ARG A 1 95 ? 18.526 -9.543 -19.916 1.00 88.31 95 ARG A CA 1
ATOM 727 C C . ARG A 1 95 ? 19.491 -8.462 -19.454 1.00 88.31 95 ARG A C 1
ATOM 729 O O . ARG A 1 95 ? 20.541 -8.756 -18.883 1.00 88.31 95 ARG A O 1
ATOM 736 N N . SER A 1 96 ? 19.132 -7.206 -19.702 1.00 92.75 96 SER A N 1
ATOM 737 C CA . SER A 1 96 ? 19.846 -6.054 -19.151 1.00 92.75 96 SER A CA 1
ATOM 738 C C . SER A 1 96 ? 19.289 -5.682 -17.777 1.00 92.75 96 SER A C 1
ATOM 740 O O . SER A 1 96 ? 18.104 -5.882 -17.509 1.00 92.75 96 SER A O 1
ATOM 742 N N . THR A 1 97 ? 20.110 -5.051 -16.933 1.00 93.25 97 THR A N 1
ATOM 743 C CA . THR A 1 97 ? 19.668 -4.529 -15.626 1.00 93.25 97 THR A CA 1
ATOM 744 C C . THR A 1 97 ? 18.474 -3.582 -15.755 1.00 93.25 97 THR A C 1
ATOM 746 O O . THR A 1 97 ? 17.581 -3.603 -14.914 1.00 93.25 97 THR A O 1
ATOM 749 N N . VAL A 1 98 ? 18.433 -2.773 -16.822 1.00 95.88 98 VAL A N 1
ATOM 750 C CA . VAL A 1 98 ? 17.304 -1.875 -17.114 1.00 95.88 98 VAL A CA 1
ATOM 751 C C . VAL A 1 98 ? 16.038 -2.679 -17.409 1.00 95.88 98 VAL A C 1
ATOM 753 O O . VAL A 1 98 ? 14.993 -2.376 -16.843 1.00 95.88 98 VAL A O 1
ATOM 756 N N . SER A 1 99 ? 16.129 -3.737 -18.221 1.00 96.56 99 SER A N 1
ATOM 757 C CA . SER A 1 99 ? 14.975 -4.596 -18.528 1.00 96.56 99 SER A CA 1
ATOM 758 C C . SER A 1 99 ? 14.448 -5.300 -17.277 1.00 96.56 99 SER A C 1
ATOM 760 O O . SER A 1 99 ? 13.246 -5.306 -17.030 1.00 96.56 99 SER A O 1
ATOM 762 N N . ASP A 1 100 ? 15.333 -5.836 -16.436 1.00 96.81 100 ASP A N 1
ATOM 763 C CA . ASP A 1 100 ? 14.935 -6.474 -15.177 1.00 96.81 100 ASP A CA 1
ATOM 764 C C . ASP A 1 100 ? 14.331 -5.468 -14.176 1.00 96.81 100 ASP A C 1
ATOM 766 O O . ASP A 1 100 ? 13.401 -5.804 -13.438 1.00 96.81 100 ASP A O 1
ATOM 770 N N . LEU A 1 101 ? 14.806 -4.216 -14.167 1.00 98.06 101 LEU A N 1
ATOM 771 C CA . LEU A 1 101 ? 14.209 -3.150 -13.363 1.00 98.06 101 LEU A CA 1
ATOM 772 C C . LEU A 1 101 ? 12.804 -2.785 -13.865 1.00 98.06 101 LEU A C 1
ATOM 774 O O . LEU A 1 101 ? 11.878 -2.740 -13.056 1.00 98.06 101 LEU A O 1
ATOM 778 N N . ILE A 1 102 ? 12.617 -2.581 -15.175 1.00 98.31 102 ILE A N 1
ATOM 779 C CA . ILE A 1 102 ? 11.292 -2.329 -15.768 1.00 98.31 102 ILE A CA 1
ATOM 780 C C . ILE A 1 102 ? 10.352 -3.513 -15.504 1.00 98.31 102 ILE A C 1
ATOM 782 O O . ILE A 1 102 ? 9.180 -3.310 -15.184 1.00 98.31 102 ILE A O 1
ATOM 786 N N . HIS A 1 103 ? 10.852 -4.749 -15.562 1.00 98.31 103 HIS A N 1
ATOM 787 C CA . HIS A 1 103 ? 10.089 -5.940 -15.196 1.00 98.31 103 HIS A CA 1
ATOM 788 C C . HIS A 1 103 ? 9.603 -5.873 -13.740 1.00 98.31 103 HIS A C 1
ATOM 790 O O . HIS A 1 103 ? 8.403 -6.002 -13.482 1.00 98.31 103 HIS A O 1
ATOM 796 N N . LEU A 1 104 ? 10.498 -5.604 -12.786 1.00 98.75 104 LEU A N 1
ATOM 797 C CA . LEU A 1 104 ? 10.122 -5.450 -11.380 1.00 98.75 104 LEU A CA 1
ATOM 798 C C . LEU A 1 104 ? 9.092 -4.327 -11.182 1.00 98.75 104 LEU A C 1
ATOM 800 O O . LEU A 1 104 ? 8.104 -4.511 -10.470 1.00 98.75 104 LEU A O 1
ATOM 804 N N . GLN A 1 105 ? 9.292 -3.176 -11.827 1.00 98.62 105 GLN A N 1
ATOM 805 C CA . GLN A 1 105 ? 8.361 -2.050 -11.750 1.00 98.62 105 GLN A CA 1
ATOM 806 C C . GLN A 1 105 ? 6.983 -2.408 -12.332 1.00 98.62 105 GLN A C 1
ATOM 808 O O . GLN A 1 105 ? 5.964 -2.065 -11.735 1.00 98.62 105 GLN A O 1
ATOM 813 N N . THR A 1 106 ? 6.945 -3.158 -13.438 1.00 98.75 106 THR A N 1
ATOM 814 C CA . THR A 1 106 ? 5.711 -3.674 -14.054 1.00 98.75 106 THR A CA 1
ATOM 815 C C . THR A 1 106 ? 4.943 -4.559 -13.074 1.00 98.75 106 THR A C 1
ATOM 817 O O . THR A 1 106 ? 3.748 -4.357 -12.861 1.00 98.75 106 THR A O 1
ATOM 820 N N . LEU A 1 107 ? 5.630 -5.494 -12.408 1.00 98.81 107 LEU A N 1
ATOM 821 C CA . LEU A 1 107 ? 5.012 -6.353 -11.396 1.00 98.81 107 LEU A CA 1
ATOM 822 C C . LEU A 1 107 ? 4.467 -5.544 -10.213 1.00 98.81 107 LEU A C 1
ATOM 824 O O . LEU A 1 107 ? 3.353 -5.802 -9.771 1.00 98.81 107 LEU A O 1
ATOM 828 N N . ILE A 1 108 ? 5.206 -4.544 -9.720 1.00 98.75 108 ILE A N 1
ATOM 829 C CA . ILE A 1 108 ? 4.752 -3.687 -8.612 1.00 98.75 108 ILE A CA 1
ATOM 830 C C . ILE A 1 108 ? 3.502 -2.883 -9.000 1.00 98.75 108 ILE A C 1
ATOM 832 O O . ILE A 1 108 ? 2.563 -2.812 -8.208 1.00 98.75 108 ILE A O 1
ATOM 836 N N . LEU A 1 109 ? 3.443 -2.332 -10.215 1.00 98.62 109 LEU A N 1
ATOM 837 C CA . LEU A 1 109 ? 2.249 -1.648 -10.728 1.00 98.62 109 LEU A CA 1
ATOM 838 C C . LEU A 1 109 ? 1.033 -2.584 -10.758 1.00 98.62 109 LEU A C 1
ATOM 840 O O . LEU A 1 109 ? -0.044 -2.218 -10.281 1.00 98.62 109 LEU A O 1
ATOM 844 N N . MET A 1 110 ? 1.220 -3.819 -11.229 1.00 98.38 110 MET A N 1
ATOM 845 C CA . MET A 1 110 ? 0.167 -4.836 -11.217 1.00 98.38 110 MET A CA 1
ATOM 846 C C . MET A 1 110 ? -0.236 -5.257 -9.797 1.00 98.38 110 MET A C 1
ATOM 848 O O . MET A 1 110 ? -1.401 -5.564 -9.574 1.00 98.38 110 MET A O 1
ATOM 852 N N . ILE A 1 111 ? 0.681 -5.261 -8.820 1.00 98.06 111 ILE A N 1
ATOM 853 C CA . ILE A 1 111 ? 0.335 -5.534 -7.414 1.00 98.06 111 ILE A CA 1
ATOM 854 C C . ILE A 1 111 ? -0.579 -4.436 -6.865 1.00 98.06 111 ILE A C 1
ATOM 856 O O . ILE A 1 111 ? -1.572 -4.749 -6.211 1.00 98.06 111 ILE A O 1
ATOM 860 N N . ILE A 1 112 ? -0.266 -3.166 -7.146 1.00 97.44 112 ILE A N 1
ATOM 861 C CA . ILE A 1 112 ? -1.093 -2.020 -6.737 1.00 97.44 112 ILE A CA 1
ATOM 862 C C . ILE A 1 112 ? -2.478 -2.102 -7.396 1.00 97.44 112 ILE A C 1
ATOM 864 O O . ILE A 1 112 ? -3.492 -1.900 -6.733 1.00 97.44 112 ILE A O 1
ATOM 868 N N . GLU A 1 113 ? -2.529 -2.434 -8.687 1.00 96.38 113 GLU A N 1
ATOM 869 C CA . GLU A 1 113 ? -3.788 -2.612 -9.419 1.00 96.38 113 GLU A CA 1
ATOM 870 C C . GLU A 1 113 ? -4.634 -3.754 -8.846 1.00 96.38 113 GLU A C 1
ATOM 872 O O . GLU A 1 113 ? -5.814 -3.554 -8.550 1.00 96.38 113 GLU A O 1
ATOM 877 N N . ALA A 1 114 ? -4.015 -4.912 -8.599 1.00 95.69 114 ALA A N 1
ATOM 878 C CA . ALA A 1 114 ? -4.682 -6.058 -8.001 1.00 95.69 114 ALA A CA 1
ATOM 879 C C . ALA A 1 114 ? -5.272 -5.707 -6.629 1.00 95.69 114 ALA A C 1
ATOM 881 O O . ALA A 1 114 ? -6.381 -6.133 -6.312 1.00 95.69 114 ALA A O 1
ATOM 882 N N . ASP A 1 115 ? -4.567 -4.919 -5.818 1.00 92.50 115 ASP A N 1
ATOM 883 C CA . ASP A 1 115 ? -5.037 -4.489 -4.498 1.00 92.50 115 ASP A CA 1
ATOM 884 C C . ASP A 1 115 ? -6.251 -3.550 -4.580 1.00 92.50 115 ASP A C 1
ATOM 886 O O . ASP A 1 115 ? -7.200 -3.648 -3.797 1.00 92.50 115 ASP A O 1
ATOM 890 N N . ASN A 1 116 ? -6.279 -2.694 -5.602 1.00 93.19 116 ASN A N 1
ATOM 891 C CA . ASN A 1 116 ? -7.374 -1.761 -5.842 1.00 93.19 116 ASN A CA 1
ATOM 892 C C . ASN A 1 116 ? -8.670 -2.427 -6.319 1.00 93.19 116 ASN A C 1
ATOM 894 O O . ASN A 1 116 ? -9.712 -1.774 -6.313 1.00 93.19 116 ASN A O 1
ATOM 898 N N . HIS A 1 117 ? -8.680 -3.724 -6.637 1.00 92.62 117 HIS A N 1
ATOM 899 C CA . HIS A 1 117 ? -9.929 -4.481 -6.797 1.00 92.62 117 HIS A CA 1
ATOM 900 C C . HIS A 1 117 ? -10.632 -4.806 -5.470 1.00 92.62 117 HIS A C 1
ATOM 902 O O . HIS A 1 117 ? -11.745 -5.340 -5.466 1.00 92.62 117 HIS A O 1
ATOM 908 N N . GLY A 1 118 ? -10.006 -4.476 -4.341 1.00 91.12 118 GLY A N 1
ATOM 909 C CA . GLY A 1 118 ? -10.601 -4.557 -3.020 1.00 91.12 118 GLY A CA 1
ATOM 910 C C . GLY A 1 118 ? -10.952 -5.986 -2.597 1.00 91.12 118 GLY A C 1
ATOM 911 O O . GLY A 1 118 ? -10.190 -6.912 -2.884 1.00 91.12 118 GLY A O 1
ATOM 912 N N . PRO A 1 119 ? -12.106 -6.217 -1.944 1.00 91.75 119 PRO A N 1
ATOM 913 C CA . PRO A 1 119 ? -12.511 -7.547 -1.479 1.00 91.75 119 PRO A CA 1
ATOM 914 C C . PRO A 1 119 ? -12.524 -8.639 -2.558 1.00 91.75 119 PRO A C 1
ATOM 916 O O . PRO A 1 119 ? -12.310 -9.813 -2.251 1.00 91.75 119 PRO A O 1
ATOM 919 N N . ALA A 1 120 ? -12.769 -8.273 -3.822 1.00 90.75 120 ALA A N 1
ATOM 920 C CA . ALA A 1 120 ? -12.719 -9.211 -4.940 1.00 90.75 120 ALA A CA 1
ATOM 921 C C . ALA A 1 120 ? -11.301 -9.767 -5.158 1.00 90.75 120 ALA A C 1
ATOM 923 O O . ALA A 1 120 ? -11.157 -10.939 -5.504 1.00 90.75 120 ALA A O 1
ATOM 924 N N . SER A 1 121 ? -10.264 -8.966 -4.891 1.00 90.81 121 SER A N 1
ATOM 925 C CA . SER A 1 121 ? -8.858 -9.374 -4.986 1.00 90.81 121 SER A CA 1
ATOM 926 C C . SER A 1 121 ? -8.525 -10.527 -4.047 1.00 90.81 121 SER A C 1
ATOM 928 O O . SER A 1 121 ? -8.025 -11.568 -4.476 1.00 90.81 121 SER A O 1
ATOM 930 N N . LEU A 1 122 ? -8.924 -10.398 -2.778 1.00 88.38 122 LEU A N 1
ATOM 931 C CA . LEU A 1 122 ? -8.686 -11.415 -1.748 1.00 88.38 122 LEU A CA 1
ATOM 932 C C . LEU A 1 122 ? -9.343 -12.761 -2.067 1.00 88.38 122 LEU A C 1
ATOM 934 O O . LEU A 1 122 ? -8.832 -13.813 -1.694 1.00 88.38 122 LEU A O 1
ATOM 938 N N . LYS A 1 123 ? -10.476 -12.738 -2.775 1.00 85.31 123 LYS A N 1
ATOM 939 C CA . LYS A 1 123 ? -11.213 -13.943 -3.181 1.00 85.31 123 LYS A CA 1
ATOM 940 C C . LYS A 1 123 ? -10.733 -14.520 -4.517 1.00 85.31 123 LYS A C 1
ATOM 942 O O . LYS A 1 123 ? -11.288 -15.521 -4.968 1.00 85.31 123 LYS A O 1
ATOM 947 N N . GLY A 1 124 ? -9.771 -13.878 -5.186 1.00 84.56 124 GLY A N 1
ATOM 948 C CA . GLY A 1 124 ? -9.384 -14.215 -6.559 1.00 84.56 124 GLY A CA 1
ATOM 949 C C . GLY A 1 124 ? -10.514 -13.991 -7.574 1.00 84.56 124 GLY A C 1
ATOM 950 O O . GLY A 1 124 ? -10.562 -14.649 -8.608 1.00 84.56 124 GLY A O 1
ATOM 951 N N . GLN A 1 125 ? -11.451 -13.092 -7.265 1.00 87.88 125 GLN A N 1
ATOM 952 C CA . GLN A 1 125 ? -12.650 -12.778 -8.051 1.00 87.88 125 GLN A CA 1
ATOM 953 C C . GLN A 1 125 ? -12.483 -11.485 -8.863 1.00 87.88 125 GLN A C 1
ATOM 955 O O . GLN A 1 125 ? -13.446 -10.753 -9.082 1.00 87.88 125 GLN A O 1
ATOM 960 N N . HIS A 1 126 ? -11.264 -11.182 -9.301 1.00 87.81 126 HIS A N 1
ATOM 961 C CA . HIS A 1 126 ? -10.969 -10.027 -10.145 1.00 87.81 126 HIS A CA 1
ATOM 962 C C . HIS A 1 126 ? -10.321 -10.479 -11.462 1.00 87.81 126 HIS A C 1
ATOM 964 O O . HIS A 1 126 ? -9.727 -11.560 -11.520 1.00 87.81 126 HIS A O 1
ATOM 970 N N . PRO A 1 127 ? -10.449 -9.695 -12.546 1.00 81.31 127 PRO A N 1
ATOM 971 C CA . PRO A 1 127 ? -9.676 -9.951 -13.750 1.00 81.31 127 PRO A CA 1
ATOM 972 C C . PRO A 1 127 ? -8.193 -9.706 -13.443 1.00 81.31 127 PRO A C 1
ATOM 974 O O . PRO A 1 127 ? -7.840 -8.643 -12.951 1.00 81.31 127 PRO A O 1
ATOM 977 N N . GLY A 1 128 ? -7.331 -10.684 -13.720 1.00 87.94 128 GLY A N 1
ATOM 978 C CA . GLY A 1 128 ? -5.888 -10.536 -13.514 1.00 87.94 128 GLY A CA 1
ATOM 979 C C . GLY A 1 128 ? -5.258 -11.705 -12.758 1.00 87.94 128 GLY A C 1
ATOM 980 O O . GLY A 1 128 ? -5.955 -12.629 -12.335 1.00 87.94 128 GLY A O 1
ATOM 981 N N . PRO A 1 129 ? -3.924 -11.705 -12.629 1.00 92.38 129 PRO A N 1
ATOM 982 C CA . PRO A 1 129 ? -3.218 -12.611 -11.732 1.00 92.38 129 PRO A CA 1
ATOM 983 C C . PRO A 1 129 ? -3.461 -12.229 -10.264 1.00 92.38 129 PRO A C 1
ATOM 985 O O . PRO A 1 129 ? -3.658 -11.060 -9.942 1.00 92.38 129 PRO A O 1
ATOM 988 N N . SER A 1 130 ? -3.403 -13.210 -9.359 1.00 93.81 130 SER A N 1
ATOM 989 C CA . SER A 1 130 ? -3.586 -12.947 -7.929 1.00 93.81 130 SER A CA 1
ATOM 990 C C . SER A 1 130 ? -2.447 -12.097 -7.354 1.00 93.81 130 SER A C 1
ATOM 992 O O . SER A 1 130 ? -1.276 -12.284 -7.704 1.00 93.81 130 SER A O 1
ATOM 994 N N . LYS A 1 131 ? -2.782 -11.214 -6.402 1.00 94.69 131 LYS A N 1
ATOM 995 C CA . LYS A 1 131 ? -1.819 -10.344 -5.702 1.00 94.69 131 LYS A CA 1
ATOM 996 C C . LYS A 1 131 ? -0.627 -11.130 -5.143 1.00 94.69 131 LYS A C 1
ATOM 998 O O . LYS A 1 131 ? 0.519 -10.774 -5.401 1.00 94.69 131 LYS A O 1
ATOM 1003 N N . SER A 1 132 ? -0.874 -12.248 -4.456 1.00 93.31 132 SER A N 1
ATOM 1004 C CA . SER A 1 132 ? 0.189 -13.079 -3.870 1.00 93.31 132 SER A CA 1
ATOM 1005 C C . SER A 1 132 ? 1.115 -13.691 -4.926 1.00 93.31 132 SER A C 1
ATOM 1007 O O . SER A 1 132 ? 2.325 -13.755 -4.716 1.00 93.31 132 SER A O 1
ATOM 1009 N N . SER A 1 133 ? 0.583 -14.100 -6.086 1.00 95.12 133 SER A N 1
ATOM 1010 C CA . SER A 1 133 ? 1.417 -14.599 -7.188 1.00 95.12 133 SER A CA 1
ATOM 1011 C C . SER A 1 133 ? 2.322 -13.504 -7.749 1.00 95.12 133 SER A C 1
ATOM 1013 O O . SER A 1 133 ? 3.468 -13.787 -8.099 1.00 95.12 133 SER A O 1
ATOM 1015 N N . LEU A 1 134 ? 1.818 -12.273 -7.854 1.00 97.38 134 LEU A N 1
ATOM 1016 C CA . LEU A 1 134 ? 2.601 -11.135 -8.322 1.00 97.38 134 LEU A CA 1
ATOM 1017 C C . LEU A 1 134 ? 3.694 -10.742 -7.324 1.00 97.38 134 LEU A C 1
ATOM 1019 O O . LEU A 1 134 ? 4.832 -10.545 -7.743 1.00 97.38 134 LEU A O 1
ATOM 1023 N N . ILE A 1 135 ? 3.385 -10.695 -6.021 1.00 97.81 135 ILE A N 1
ATOM 1024 C CA . ILE A 1 135 ? 4.384 -10.431 -4.970 1.00 97.81 135 ILE A CA 1
ATOM 1025 C C . ILE A 1 135 ? 5.495 -11.483 -5.037 1.00 97.81 135 ILE A C 1
ATOM 1027 O O . ILE A 1 135 ? 6.666 -11.118 -5.103 1.00 97.81 135 ILE A O 1
ATOM 1031 N N . GLY A 1 136 ? 5.155 -12.774 -5.118 1.00 97.88 136 GLY A N 1
ATOM 1032 C CA . GLY A 1 136 ? 6.154 -13.845 -5.205 1.00 97.88 136 GLY A CA 1
ATOM 1033 C C . GLY A 1 136 ? 7.081 -13.708 -6.418 1.00 97.88 136 GLY A C 1
ATOM 1034 O O . GLY A 1 136 ? 8.298 -13.853 -6.287 1.00 97.88 136 GLY A O 1
ATOM 1035 N N . ARG A 1 137 ? 6.528 -13.357 -7.588 1.00 97.88 137 ARG A N 1
ATOM 1036 C CA . ARG A 1 137 ? 7.322 -13.065 -8.795 1.00 97.88 137 ARG A CA 1
ATOM 1037 C C . ARG A 1 137 ? 8.218 -11.841 -8.605 1.00 97.88 137 ARG A C 1
ATOM 1039 O O . ARG A 1 137 ? 9.408 -11.922 -8.894 1.00 97.88 137 ARG A O 1
ATOM 1046 N N . ALA A 1 138 ? 7.683 -10.746 -8.065 1.00 98.62 138 ALA A N 1
ATOM 1047 C CA . ALA A 1 138 ? 8.430 -9.509 -7.838 1.00 98.62 138 ALA A CA 1
ATOM 1048 C C . ALA A 1 138 ? 9.599 -9.720 -6.865 1.00 98.62 138 ALA A C 1
ATOM 1050 O O . ALA A 1 138 ? 10.705 -9.245 -7.111 1.00 98.62 138 ALA A O 1
ATOM 1051 N N . VAL A 1 139 ? 9.384 -10.498 -5.800 1.00 98.50 139 VAL A N 1
ATOM 1052 C CA . VAL A 1 139 ? 10.431 -10.888 -4.845 1.00 98.50 139 VAL A CA 1
ATOM 1053 C C . VAL A 1 139 ? 11.531 -11.693 -5.540 1.00 98.50 139 VAL A C 1
ATOM 1055 O O . VAL A 1 139 ? 12.713 -11.418 -5.334 1.00 98.50 139 VAL A O 1
ATOM 1058 N N . GLY A 1 140 ? 11.161 -12.636 -6.412 1.00 97.56 140 GLY A N 1
ATOM 1059 C CA . GLY A 1 140 ? 12.117 -13.391 -7.225 1.00 97.56 140 GLY A CA 1
ATOM 1060 C C . GLY A 1 140 ? 13.008 -12.491 -8.090 1.00 97.56 140 GLY A C 1
ATOM 1061 O O . GLY A 1 140 ? 14.230 -12.640 -8.065 1.00 97.56 140 GLY A O 1
ATOM 1062 N N . VAL A 1 141 ? 12.412 -11.519 -8.789 1.00 97.38 141 VAL A N 1
ATOM 1063 C CA . VAL A 1 141 ? 13.143 -10.550 -9.631 1.00 97.38 141 VAL A CA 1
ATOM 1064 C C . VAL A 1 141 ? 14.029 -9.625 -8.790 1.00 97.38 141 VAL A C 1
ATOM 1066 O O . VAL A 1 141 ? 15.183 -9.367 -9.130 1.00 97.38 141 VAL A O 1
ATOM 1069 N N . ALA A 1 142 ? 13.535 -9.144 -7.648 1.00 98.06 142 ALA A N 1
ATOM 1070 C CA . ALA A 1 142 ? 14.322 -8.291 -6.763 1.00 98.06 142 ALA A CA 1
ATOM 1071 C C . ALA A 1 142 ? 15.569 -9.014 -6.224 1.00 98.06 142 ALA A C 1
ATOM 1073 O O . ALA A 1 142 ? 16.649 -8.419 -6.145 1.00 98.06 142 ALA A O 1
ATOM 1074 N N . TYR A 1 143 ? 15.445 -10.308 -5.908 1.00 97.38 143 TYR A N 1
ATOM 1075 C CA . TYR A 1 143 ? 16.580 -11.129 -5.494 1.00 97.38 143 TYR A CA 1
ATOM 1076 C C . TYR A 1 143 ? 17.547 -11.446 -6.634 1.00 97.38 143 TYR A C 1
ATOM 1078 O O . TYR A 1 143 ? 18.756 -11.439 -6.389 1.00 97.38 143 TYR A O 1
ATOM 1086 N N . SER A 1 144 ? 17.075 -11.671 -7.867 1.00 95.31 144 SER A N 1
ATOM 1087 C CA . SER A 1 144 ? 17.980 -11.854 -9.014 1.00 95.31 144 SER A CA 1
ATOM 1088 C C . SER A 1 144 ? 18.800 -10.594 -9.299 1.00 95.31 144 SER A C 1
ATOM 1090 O O . SER A 1 144 ? 19.980 -10.693 -9.625 1.00 95.31 144 SER A O 1
ATOM 1092 N N . LEU A 1 145 ? 18.216 -9.416 -9.070 1.00 95.81 145 LEU A N 1
ATOM 1093 C CA . LEU A 1 145 ? 18.896 -8.118 -9.125 1.00 95.81 145 LEU A CA 1
ATOM 1094 C C . LEU A 1 145 ? 19.777 -7.815 -7.898 1.00 95.81 145 LEU A C 1
ATOM 1096 O O . LEU A 1 145 ? 20.472 -6.801 -7.873 1.00 95.81 145 LEU A O 1
ATOM 1100 N N . SER A 1 146 ? 19.772 -8.673 -6.872 1.00 96.31 146 SER A N 1
ATOM 1101 C CA . SER A 1 146 ? 20.501 -8.477 -5.610 1.00 96.31 146 SER A CA 1
ATOM 1102 C C . SER A 1 146 ? 20.167 -7.173 -4.861 1.00 96.31 146 SER A C 1
ATOM 1104 O O . SER A 1 146 ? 20.993 -6.675 -4.090 1.00 96.31 146 SER A O 1
ATOM 1106 N N . LEU A 1 147 ? 18.953 -6.634 -5.033 1.00 95.94 147 LEU A N 1
ATOM 1107 C CA . LEU A 1 147 ? 18.567 -5.329 -4.479 1.00 95.94 147 LEU A CA 1
ATOM 1108 C C . LEU A 1 147 ? 18.543 -5.286 -2.946 1.00 95.94 147 LEU A C 1
ATOM 1110 O O . LEU A 1 147 ? 18.765 -4.233 -2.356 1.00 95.94 147 LEU A O 1
ATOM 1114 N N . GLN A 1 148 ? 18.368 -6.432 -2.287 1.00 94.00 148 GLN A N 1
ATOM 1115 C CA . GLN A 1 148 ? 18.460 -6.582 -0.832 1.00 94.00 148 GLN A CA 1
ATOM 1116 C C . GLN A 1 148 ? 19.840 -6.212 -0.265 1.00 94.00 148 GLN A C 1
ATOM 1118 O O . GLN A 1 148 ? 19.980 -5.986 0.933 1.00 94.00 148 GLN A O 1
ATOM 1123 N N . ARG A 1 149 ? 20.877 -6.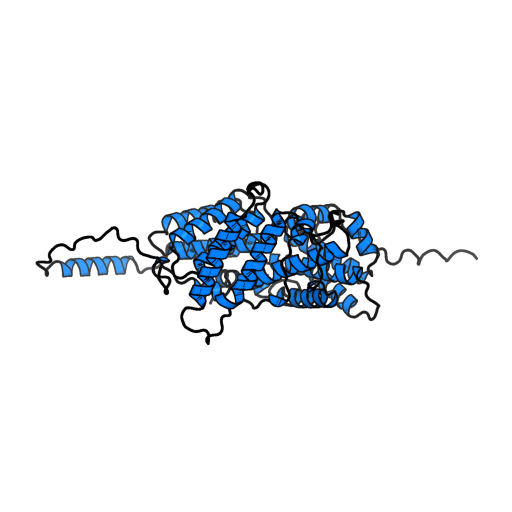180 -1.113 1.00 92.44 149 ARG A N 1
ATOM 1124 C CA . ARG A 1 149 ? 22.242 -5.775 -0.740 1.00 92.44 149 ARG A CA 1
ATOM 1125 C C . ARG A 1 149 ? 22.560 -4.333 -1.144 1.00 92.44 149 ARG A C 1
ATOM 1127 O O . ARG A 1 149 ? 23.597 -3.805 -0.732 1.00 92.44 149 ARG A O 1
ATOM 1134 N N . SER A 1 150 ? 21.700 -3.702 -1.941 1.00 90.56 150 SER A N 1
ATOM 1135 C CA . SER A 1 150 ? 21.900 -2.341 -2.427 1.00 90.56 150 SER A CA 1
ATOM 1136 C C . SER A 1 150 ? 21.697 -1.330 -1.305 1.00 90.56 150 SER A C 1
ATOM 1138 O O . SER A 1 150 ? 20.739 -1.400 -0.536 1.00 90.56 150 SER A O 1
ATOM 1140 N N . HIS A 1 151 ? 22.611 -0.371 -1.208 1.00 86.94 151 HIS A N 1
ATOM 1141 C CA . HIS A 1 151 ? 22.586 0.669 -0.189 1.00 86.94 151 HIS A CA 1
ATOM 1142 C C . HIS A 1 151 ? 23.184 1.965 -0.734 1.00 86.94 151 HIS A C 1
ATOM 1144 O O . HIS A 1 151 ? 23.989 1.954 -1.663 1.00 86.94 151 HIS A O 1
ATOM 1150 N N . ILE A 1 152 ? 22.780 3.087 -0.139 1.00 85.00 152 ILE A N 1
ATOM 1151 C CA . ILE A 1 152 ? 23.444 4.376 -0.334 1.00 85.00 152 ILE A CA 1
ATOM 1152 C C . ILE A 1 152 ? 24.412 4.582 0.821 1.00 85.00 152 ILE A C 1
ATOM 1154 O O . ILE A 1 152 ? 24.012 4.522 1.987 1.00 85.00 152 ILE A O 1
ATOM 1158 N N . ASP A 1 153 ? 25.674 4.830 0.485 1.00 79.50 153 ASP A N 1
ATOM 1159 C CA . ASP A 1 153 ? 26.684 5.211 1.460 1.00 79.50 153 ASP A CA 1
ATOM 1160 C C . ASP A 1 153 ? 26.419 6.644 1.937 1.00 79.50 153 ASP A C 1
ATOM 1162 O O . ASP A 1 153 ? 26.639 7.616 1.217 1.00 79.50 153 ASP A O 1
ATOM 1166 N N . SER A 1 154 ? 25.923 6.772 3.167 1.00 72.06 154 SER A N 1
ATOM 1167 C CA . SER A 1 154 ? 25.634 8.063 3.794 1.00 72.06 154 SER A CA 1
ATOM 1168 C C . SER A 1 154 ? 26.887 8.811 4.262 1.00 72.06 154 SER A C 1
ATOM 1170 O O . SER A 1 154 ? 26.756 9.912 4.787 1.00 72.06 154 SER A O 1
ATOM 1172 N N . SER A 1 155 ? 28.083 8.221 4.145 1.00 71.00 155 SER A N 1
ATOM 1173 C CA . SER A 1 155 ? 29.348 8.885 4.487 1.00 71.00 155 SER A CA 1
ATOM 1174 C C . SER A 1 155 ? 29.862 9.818 3.384 1.00 71.00 155 SER A C 1
ATOM 1176 O O . SER A 1 155 ? 30.763 10.621 3.628 1.00 71.00 155 SER A O 1
ATOM 1178 N N . ILE A 1 156 ? 29.279 9.739 2.185 1.00 68.44 156 ILE A N 1
ATOM 1179 C CA . ILE A 1 156 ? 29.657 10.550 1.030 1.00 68.44 156 ILE A CA 1
ATOM 1180 C C . ILE A 1 156 ? 28.799 11.823 1.015 1.00 68.44 156 ILE A C 1
ATOM 1182 O O . ILE A 1 156 ? 27.579 11.753 0.909 1.00 68.44 156 ILE A O 1
ATOM 1186 N N . ASP A 1 157 ? 29.436 12.997 1.065 1.00 63.25 157 ASP A N 1
ATOM 1187 C CA . ASP A 1 157 ? 28.783 14.326 1.064 1.00 63.25 157 ASP A CA 1
ATOM 1188 C C . ASP A 1 157 ? 28.226 14.742 -0.320 1.00 63.25 157 ASP A C 1
ATOM 1190 O O . ASP A 1 157 ? 28.086 15.918 -0.648 1.00 63.25 157 ASP A O 1
ATOM 1194 N N . VAL A 1 158 ? 27.944 13.766 -1.186 1.00 72.94 158 VAL A N 1
ATOM 1195 C CA . VAL A 1 158 ? 27.416 13.981 -2.536 1.00 72.94 158 VAL A CA 1
ATOM 1196 C C . VAL A 1 158 ? 25.970 13.517 -2.553 1.00 72.94 158 VAL A C 1
ATOM 1198 O O . VAL A 1 158 ? 25.678 12.351 -2.294 1.00 72.94 158 VAL A O 1
ATOM 1201 N N . GLN A 1 159 ? 25.060 14.435 -2.877 1.00 75.62 159 GLN A N 1
ATOM 1202 C CA . GLN A 1 159 ? 23.653 14.092 -3.059 1.00 75.62 159 GLN A CA 1
ATOM 1203 C C . GLN A 1 159 ? 23.512 13.100 -4.224 1.00 75.62 159 GLN A C 1
ATOM 1205 O O . GLN A 1 159 ? 24.036 13.374 -5.309 1.00 75.62 159 GLN A O 1
ATOM 1210 N N . PRO A 1 160 ? 22.838 11.954 -4.025 1.00 77.56 160 PRO A N 1
ATOM 1211 C CA . PRO A 1 160 ? 22.674 10.971 -5.083 1.00 77.56 160 PRO A CA 1
ATOM 1212 C C . PRO A 1 160 ? 21.777 11.523 -6.195 1.00 77.56 160 PRO A C 1
ATOM 1214 O O . PRO A 1 160 ? 20.770 12.183 -5.937 1.00 77.56 160 PRO A O 1
ATOM 1217 N N . GLU A 1 161 ? 22.111 11.208 -7.445 1.00 83.81 161 GLU A N 1
ATOM 1218 C CA . GLU A 1 161 ? 21.230 11.485 -8.575 1.00 83.81 161 GLU A CA 1
ATOM 1219 C C . GLU A 1 161 ? 20.012 10.545 -8.520 1.00 83.81 161 GLU A C 1
ATOM 1221 O O . GLU A 1 161 ? 20.124 9.321 -8.647 1.00 83.81 161 GLU A O 1
ATOM 1226 N N . LEU A 1 162 ? 18.843 11.142 -8.276 1.00 85.25 162 LEU A N 1
ATOM 1227 C CA . LEU A 1 162 ? 17.639 10.447 -7.814 1.00 85.25 162 LEU A CA 1
ATOM 1228 C C . LEU A 1 162 ? 16.954 9.546 -8.853 1.00 85.25 162 LEU A C 1
ATOM 1230 O O . LEU A 1 162 ? 16.211 8.649 -8.459 1.00 85.25 162 LEU A O 1
ATOM 1234 N N . ASP A 1 163 ? 17.211 9.758 -10.143 1.00 85.25 163 ASP A N 1
ATOM 1235 C CA . ASP A 1 163 ? 16.586 9.011 -11.246 1.00 85.25 163 ASP A CA 1
ATOM 1236 C C . ASP A 1 163 ? 17.577 8.069 -11.969 1.00 85.25 163 ASP A C 1
ATOM 1238 O O . ASP A 1 163 ? 17.331 7.608 -13.089 1.00 85.25 163 ASP A O 1
ATOM 1242 N N . THR A 1 164 ? 18.702 7.750 -11.319 1.00 91.19 164 THR A N 1
ATOM 1243 C CA . THR A 1 164 ? 19.609 6.683 -11.771 1.00 91.19 164 THR A CA 1
ATOM 1244 C C . THR A 1 164 ? 18.992 5.303 -11.553 1.00 91.19 164 THR A C 1
ATOM 1246 O O . THR A 1 164 ? 18.272 5.073 -10.579 1.00 91.19 164 THR A O 1
ATOM 1249 N N . ASP A 1 165 ? 19.334 4.338 -12.410 1.00 93.06 165 ASP A N 1
ATOM 1250 C CA . ASP A 1 165 ? 18.783 2.974 -12.341 1.00 93.06 165 ASP A CA 1
ATOM 1251 C C . ASP A 1 165 ? 19.09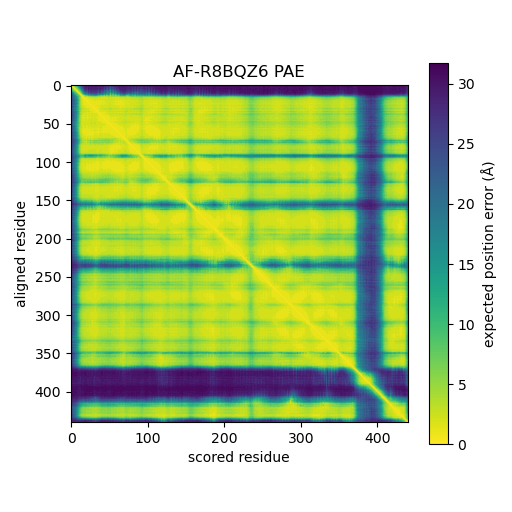2 2.293 -10.997 1.00 93.06 165 ASP A C 1
ATOM 1253 O O . ASP A 1 165 ? 18.272 1.553 -10.459 1.00 93.06 165 ASP A O 1
ATOM 1257 N N . HIS A 1 166 ? 20.250 2.602 -10.403 1.00 93.38 166 HIS A N 1
ATOM 1258 C CA . HIS A 1 166 ? 20.624 2.126 -9.072 1.00 93.38 166 HIS A CA 1
ATOM 1259 C C . HIS A 1 166 ? 19.682 2.651 -7.978 1.00 93.38 166 HIS A C 1
ATOM 1261 O O . HIS A 1 166 ? 19.190 1.874 -7.156 1.00 93.38 166 HIS A O 1
ATOM 1267 N N . VAL A 1 167 ? 19.403 3.961 -7.967 1.00 94.81 167 VAL A N 1
ATOM 1268 C CA . VAL A 1 167 ? 18.496 4.568 -6.982 1.00 94.81 167 VAL A CA 1
ATOM 1269 C C . VAL A 1 167 ? 17.070 4.061 -7.185 1.00 94.81 167 VAL A C 1
ATOM 1271 O O . VAL A 1 167 ? 16.409 3.706 -6.210 1.00 94.81 167 VAL A O 1
ATOM 1274 N N . LEU A 1 168 ? 16.616 3.938 -8.433 1.00 96.69 168 LEU A N 1
ATOM 1275 C CA . LEU A 1 168 ? 15.307 3.369 -8.758 1.00 96.69 168 LEU A CA 1
ATOM 1276 C C . LEU A 1 168 ? 15.190 1.900 -8.326 1.00 96.69 168 LEU A C 1
ATOM 1278 O O . LEU A 1 168 ? 14.147 1.506 -7.810 1.00 96.69 168 LEU A O 1
ATOM 1282 N N . GLY A 1 169 ? 16.262 1.111 -8.437 1.00 97.31 169 GLY A N 1
ATOM 1283 C CA . GLY A 1 169 ? 16.326 -0.244 -7.886 1.00 97.31 169 GLY A CA 1
ATOM 1284 C C . GLY A 1 169 ? 16.169 -0.274 -6.361 1.00 97.31 169 GLY A C 1
ATOM 1285 O O . GLY A 1 169 ? 15.367 -1.048 -5.838 1.00 97.31 169 GLY A O 1
ATOM 1286 N N . ILE A 1 170 ? 16.859 0.614 -5.634 1.00 96.56 170 ILE A N 1
ATOM 1287 C CA . ILE A 1 170 ? 16.678 0.764 -4.176 1.00 96.56 170 ILE A CA 1
ATOM 1288 C C . ILE A 1 170 ? 15.232 1.157 -3.850 1.00 96.56 170 ILE A C 1
ATOM 1290 O O . ILE A 1 170 ? 14.646 0.615 -2.908 1.00 96.56 170 ILE A O 1
ATOM 1294 N N . ARG A 1 171 ? 14.637 2.068 -4.633 1.00 97.38 171 ARG A N 1
ATOM 1295 C CA . ARG A 1 171 ? 13.239 2.467 -4.453 1.00 97.38 171 ARG A CA 1
ATOM 1296 C C . ARG A 1 171 ? 12.286 1.296 -4.654 1.00 97.38 171 ARG A C 1
ATOM 1298 O O . ARG A 1 171 ? 11.460 1.041 -3.782 1.00 97.38 171 ARG A O 1
ATOM 1305 N N . ALA A 1 172 ? 12.441 0.552 -5.747 1.00 98.31 172 ALA A N 1
ATOM 1306 C CA . ALA A 1 172 ? 11.624 -0.614 -6.060 1.00 98.31 172 ALA A CA 1
ATOM 1307 C C . ALA A 1 172 ? 11.707 -1.690 -4.966 1.00 98.31 172 ALA A C 1
ATOM 1309 O O . ALA A 1 172 ? 10.674 -2.216 -4.553 1.00 98.31 172 ALA A O 1
ATOM 1310 N N . TRP A 1 173 ? 12.905 -1.962 -4.434 1.00 98.00 173 TRP A N 1
ATOM 1311 C CA . TRP A 1 173 ? 13.089 -2.892 -3.317 1.00 98.00 173 TRP A CA 1
ATOM 1312 C C . TRP A 1 173 ? 12.306 -2.475 -2.074 1.00 98.00 173 TRP A C 1
ATOM 1314 O O . TRP A 1 173 ? 11.534 -3.264 -1.536 1.00 98.00 173 TRP A O 1
ATOM 1324 N N . TRP A 1 174 ? 12.460 -1.230 -1.625 1.00 97.94 174 TRP A N 1
ATOM 1325 C CA . TRP A 1 174 ? 11.794 -0.771 -0.406 1.00 97.94 174 TRP A CA 1
ATOM 1326 C C . TRP A 1 174 ? 10.285 -0.605 -0.570 1.00 97.94 174 TRP A C 1
ATOM 1328 O O . TRP A 1 174 ? 9.547 -0.881 0.372 1.00 97.94 174 TRP A O 1
ATOM 1338 N N . ILE A 1 175 ? 9.808 -0.234 -1.759 1.00 98.38 175 ILE A N 1
ATOM 1339 C CA . ILE A 1 175 ? 8.375 -0.239 -2.076 1.00 98.38 175 ILE A CA 1
ATOM 1340 C C . ILE A 1 175 ? 7.823 -1.666 -2.009 1.00 98.38 175 ILE A C 1
ATOM 1342 O O . ILE A 1 175 ? 6.779 -1.882 -1.398 1.00 98.38 175 ILE A O 1
ATOM 1346 N N . LEU A 1 176 ? 8.537 -2.651 -2.561 1.00 98.56 176 LEU A N 1
ATOM 1347 C CA . LEU A 1 176 ? 8.139 -4.055 -2.473 1.00 98.56 176 LEU A CA 1
ATOM 1348 C C . LEU A 1 176 ? 8.142 -4.566 -1.024 1.00 98.56 176 LEU A C 1
ATOM 1350 O O . LEU A 1 176 ? 7.209 -5.261 -0.631 1.00 98.56 176 LEU A O 1
ATOM 1354 N N . VAL A 1 177 ? 9.134 -4.177 -0.212 1.00 98.12 177 VAL A N 1
ATOM 1355 C CA . VAL A 1 177 ? 9.142 -4.462 1.233 1.00 98.12 177 VAL A CA 1
ATOM 1356 C C . VAL A 1 177 ? 7.888 -3.890 1.888 1.00 98.12 177 VAL A C 1
ATOM 1358 O O . VAL A 1 177 ? 7.191 -4.626 2.578 1.00 98.12 177 VAL A O 1
ATOM 1361 N N . ILE A 1 178 ? 7.557 -2.614 1.656 1.00 98.19 178 ILE A N 1
ATOM 1362 C CA . ILE A 1 178 ? 6.341 -1.997 2.205 1.00 98.19 178 ILE A CA 1
ATOM 1363 C C . ILE A 1 178 ? 5.105 -2.806 1.793 1.00 98.19 178 ILE A C 1
ATOM 1365 O O . ILE A 1 178 ? 4.346 -3.236 2.656 1.00 98.19 178 ILE A O 1
ATOM 1369 N N . ILE A 1 179 ? 4.929 -3.073 0.500 1.00 98.06 179 ILE A N 1
ATOM 1370 C CA . ILE A 1 179 ? 3.787 -3.832 -0.024 1.00 98.06 179 ILE A CA 1
ATOM 1371 C C . ILE A 1 179 ? 3.664 -5.206 0.649 1.00 98.06 179 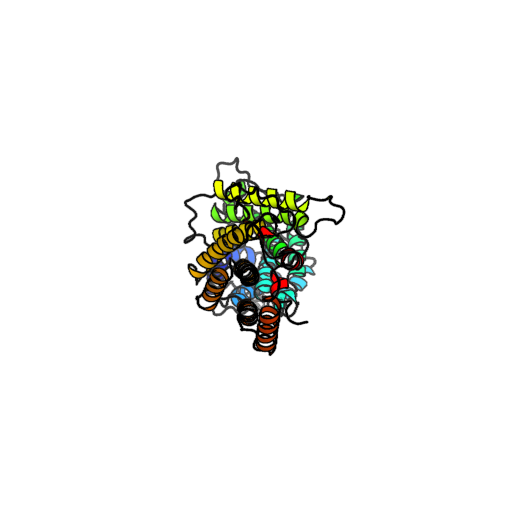ILE A C 1
ATOM 1373 O O . ILE A 1 179 ? 2.572 -5.570 1.079 1.00 98.06 179 ILE A O 1
ATOM 1377 N N . ASP A 1 180 ? 4.766 -5.946 0.792 1.00 97.44 180 ASP A N 1
ATOM 1378 C CA . ASP A 1 180 ? 4.777 -7.259 1.445 1.00 97.44 180 ASP A CA 1
ATOM 1379 C C . ASP A 1 180 ? 4.353 -7.161 2.920 1.00 97.44 180 ASP A C 1
ATOM 1381 O O . ASP A 1 180 ? 3.501 -7.924 3.374 1.00 97.44 180 ASP A O 1
ATOM 1385 N N . ARG A 1 181 ? 4.873 -6.174 3.667 1.00 96.50 181 ARG A N 1
ATOM 1386 C CA . ARG A 1 181 ? 4.524 -5.975 5.088 1.00 96.50 181 ARG A CA 1
ATOM 1387 C C . ARG A 1 181 ? 3.068 -5.581 5.288 1.00 96.50 181 ARG A C 1
ATOM 1389 O O . ARG A 1 181 ? 2.411 -6.126 6.173 1.00 96.50 181 ARG A O 1
ATOM 1396 N N . TRP A 1 182 ? 2.578 -4.642 4.484 1.00 96.56 182 TRP A N 1
ATOM 1397 C CA . TRP A 1 182 ? 1.206 -4.146 4.572 1.00 96.56 182 TRP A CA 1
ATOM 1398 C C . TRP A 1 182 ? 0.198 -5.208 4.130 1.00 96.56 182 TRP A C 1
ATOM 1400 O O . TRP A 1 182 ? -0.821 -5.395 4.794 1.00 96.56 182 TRP A O 1
ATOM 1410 N N . ASN A 1 183 ? 0.521 -5.985 3.092 1.00 95.38 183 ASN A N 1
ATOM 1411 C CA . ASN A 1 183 ? -0.273 -7.148 2.717 1.00 95.38 183 ASN A CA 1
ATOM 1412 C C . ASN A 1 183 ? -0.357 -8.152 3.874 1.00 95.38 183 ASN A C 1
ATOM 1414 O O . ASN A 1 183 ? -1.452 -8.483 4.315 1.00 95.38 183 ASN A O 1
ATOM 1418 N N . ALA A 1 184 ? 0.792 -8.557 4.416 1.00 94.75 184 ALA A N 1
ATOM 1419 C CA . ALA A 1 184 ? 0.885 -9.566 5.464 1.00 94.75 184 ALA A CA 1
ATOM 1420 C C . ALA A 1 184 ? 0.133 -9.172 6.756 1.00 94.75 184 ALA A C 1
ATOM 1422 O O . ALA A 1 184 ? -0.592 -9.987 7.321 1.00 94.75 184 ALA A O 1
ATOM 1423 N N . ILE A 1 185 ? 0.216 -7.911 7.209 1.00 93.75 185 ILE A N 1
ATOM 1424 C CA . ILE A 1 185 ? -0.571 -7.437 8.370 1.00 93.75 185 ILE A CA 1
ATOM 1425 C C . ILE A 1 185 ? -2.070 -7.315 8.067 1.00 93.75 185 ILE A C 1
ATOM 1427 O O . ILE A 1 185 ? -2.895 -7.549 8.950 1.00 93.75 185 ILE A O 1
ATOM 1431 N N . GLY A 1 186 ? -2.437 -6.960 6.833 1.00 94.38 186 GLY A N 1
ATOM 1432 C CA . GLY A 1 186 ? -3.830 -6.807 6.418 1.00 94.38 186 GLY A CA 1
ATOM 1433 C C . GLY A 1 186 ? -4.569 -8.131 6.253 1.00 94.38 186 GLY A C 1
ATOM 1434 O O . GLY A 1 186 ? -5.733 -8.232 6.645 1.00 94.38 186 GLY A O 1
ATOM 1435 N N . THR A 1 187 ? -3.900 -9.143 5.702 1.00 93.44 187 THR A N 1
ATOM 1436 C CA . THR A 1 187 ? -4.484 -10.457 5.394 1.00 93.44 187 THR A CA 1
ATOM 1437 C C . THR A 1 187 ? -4.123 -11.540 6.409 1.00 93.44 187 THR A C 1
ATOM 1439 O O . THR A 1 187 ? -4.693 -12.623 6.351 1.00 93.44 187 THR A O 1
ATOM 1442 N N . ALA A 1 188 ? -3.228 -11.244 7.357 1.00 91.31 188 ALA A N 1
ATOM 1443 C CA . ALA A 1 188 ? -2.622 -12.221 8.266 1.00 91.31 188 ALA A CA 1
ATOM 1444 C C . ALA A 1 188 ? -1.876 -13.365 7.551 1.00 91.31 188 ALA A C 1
ATOM 1446 O O . ALA A 1 188 ? -1.666 -14.431 8.132 1.00 91.31 188 ALA A O 1
ATOM 1447 N N . ASP A 1 189 ? -1.432 -13.134 6.313 1.00 89.75 189 ASP A N 1
ATOM 1448 C CA . ASP A 1 189 ? -0.564 -14.062 5.593 1.00 89.75 189 ASP A CA 1
ATOM 1449 C C . ASP A 1 189 ? 0.906 -13.901 6.022 1.00 89.75 189 ASP A C 1
ATOM 1451 O O . ASP A 1 189 ? 1.326 -12.816 6.438 1.00 89.75 189 ASP A O 1
ATOM 1455 N N . PRO A 1 190 ? 1.740 -14.949 5.895 1.00 89.94 190 PRO A N 1
ATOM 1456 C CA . PRO A 1 190 ? 3.181 -14.824 6.080 1.00 89.94 190 PRO A CA 1
ATOM 1457 C C . PRO A 1 190 ? 3.816 -13.840 5.086 1.00 89.94 190 PRO A C 1
ATOM 1459 O O . PRO A 1 190 ? 3.468 -13.811 3.907 1.00 89.94 190 PRO A O 1
ATOM 1462 N N . MET A 1 191 ? 4.813 -13.087 5.554 1.00 92.88 191 MET A N 1
ATOM 1463 C CA . MET A 1 191 ? 5.647 -12.235 4.697 1.00 92.88 191 MET A CA 1
ATOM 1464 C C . MET A 1 191 ? 6.472 -13.083 3.727 1.00 92.88 191 MET A C 1
ATOM 1466 O O . MET A 1 191 ? 7.037 -14.105 4.125 1.00 92.88 191 MET A O 1
ATOM 1470 N N . MET A 1 192 ? 6.612 -12.625 2.484 1.00 94.75 192 MET A N 1
ATOM 1471 C CA . MET A 1 192 ? 7.470 -13.274 1.490 1.00 94.75 192 MET A CA 1
ATOM 1472 C C . MET A 1 192 ? 8.930 -12.830 1.594 1.00 94.75 192 MET A C 1
ATOM 1474 O O . MET A 1 192 ? 9.826 -13.606 1.264 1.00 94.75 192 MET A O 1
ATOM 1478 N N . ILE A 1 193 ? 9.190 -11.607 2.068 1.00 96.62 193 ILE A N 1
ATOM 1479 C CA . ILE A 1 193 ? 10.552 -11.101 2.273 1.00 96.62 193 ILE A CA 1
ATOM 1480 C C . ILE A 1 193 ? 10.945 -11.300 3.744 1.00 96.62 193 ILE A C 1
ATOM 1482 O O . ILE A 1 193 ? 10.352 -10.656 4.612 1.00 96.62 193 ILE A O 1
ATOM 1486 N N . PRO A 1 194 ? 11.961 -12.111 4.084 1.00 93.69 194 PRO A N 1
ATOM 1487 C CA . PRO A 1 194 ? 12.405 -12.271 5.468 1.00 93.69 194 PRO A CA 1
ATOM 1488 C C . PRO A 1 194 ? 13.001 -10.978 6.040 1.00 93.69 194 PRO A C 1
ATOM 1490 O O . PRO A 1 194 ? 13.706 -10.252 5.334 1.00 93.69 194 PRO A O 1
ATOM 1493 N N . ASN A 1 195 ? 12.773 -10.706 7.329 1.00 91.06 195 ASN A N 1
ATOM 1494 C CA . ASN A 1 195 ? 13.306 -9.504 7.991 1.00 91.06 195 ASN A CA 1
ATOM 1495 C C . ASN A 1 195 ? 14.833 -9.427 7.950 1.00 91.06 195 ASN A C 1
ATOM 1497 O O . ASN A 1 195 ? 15.366 -8.350 7.715 1.00 91.06 195 ASN A O 1
ATOM 1501 N N . ASP A 1 196 ? 15.526 -10.561 8.064 1.00 90.12 196 ASP A N 1
ATOM 1502 C CA . ASP A 1 196 ? 16.995 -10.615 8.047 1.00 90.12 196 ASP A CA 1
ATOM 1503 C C . ASP A 1 196 ? 17.607 -10.149 6.712 1.00 90.12 196 ASP A C 1
ATOM 1505 O O . ASP A 1 196 ? 18.801 -9.871 6.631 1.00 90.12 196 ASP A O 1
ATOM 1509 N N . THR A 1 197 ? 16.798 -10.056 5.650 1.00 91.94 197 THR A N 1
ATOM 1510 C CA . THR A 1 197 ? 17.231 -9.537 4.341 1.00 91.94 197 THR A CA 1
ATOM 1511 C C . THR A 1 197 ? 17.008 -8.033 4.183 1.00 91.94 197 THR A C 1
ATOM 1513 O O . THR A 1 197 ? 17.448 -7.450 3.197 1.00 91.94 197 THR A O 1
ATOM 1516 N N . VAL A 1 198 ? 16.338 -7.392 5.142 1.00 93.75 198 VAL A N 1
ATOM 1517 C CA . VAL A 1 198 ? 15.982 -5.973 5.102 1.00 93.75 198 VAL A CA 1
ATOM 1518 C C . VAL A 1 198 ? 16.837 -5.229 6.119 1.00 93.75 198 VAL A C 1
ATOM 1520 O O . VAL A 1 198 ? 16.683 -5.403 7.321 1.00 93.75 198 VAL A O 1
ATOM 1523 N N . THR A 1 199 ? 17.739 -4.367 5.648 1.00 90.62 199 THR A N 1
ATOM 1524 C CA . THR A 1 199 ? 18.590 -3.546 6.524 1.00 90.62 199 THR A CA 1
ATOM 1525 C C . THR A 1 199 ? 18.234 -2.074 6.380 1.00 90.62 199 THR A C 1
ATOM 1527 O O . THR A 1 199 ? 18.514 -1.460 5.351 1.00 90.62 199 THR A O 1
ATOM 1530 N N . LEU A 1 200 ? 17.626 -1.496 7.416 1.00 91.00 200 LEU A N 1
ATOM 1531 C CA . LEU A 1 200 ? 17.318 -0.068 7.459 1.00 91.00 200 LEU A CA 1
ATOM 1532 C C . LEU A 1 200 ? 18.614 0.744 7.625 1.00 91.00 200 LEU A C 1
ATOM 1534 O O . LEU A 1 200 ? 19.358 0.540 8.583 1.00 91.00 200 LEU A O 1
ATOM 1538 N N . SER A 1 201 ? 18.876 1.681 6.712 1.00 90.00 201 SER A N 1
ATOM 1539 C CA . SER A 1 201 ? 20.050 2.560 6.762 1.00 90.00 201 SER A CA 1
ATOM 1540 C C . SER A 1 201 ? 19.662 4.033 6.641 1.00 90.00 201 SER A C 1
ATOM 1542 O O . SER A 1 201 ? 18.675 4.384 5.992 1.00 90.00 201 SER A O 1
ATOM 1544 N N . ALA A 1 202 ? 20.470 4.918 7.234 1.00 87.06 202 ALA A N 1
ATOM 1545 C CA . ALA A 1 202 ? 20.244 6.363 7.173 1.00 87.06 202 ALA A CA 1
ATOM 1546 C C . ALA A 1 202 ? 20.320 6.919 5.737 1.00 87.06 202 ALA A C 1
ATOM 1548 O O . ALA A 1 202 ? 19.665 7.913 5.429 1.00 87.06 202 ALA A O 1
ATOM 1549 N N . GLY A 1 203 ? 21.060 6.256 4.838 1.00 90.25 203 GLY A N 1
ATOM 1550 C CA . GLY A 1 203 ? 21.168 6.637 3.426 1.00 90.25 203 GLY A CA 1
ATOM 1551 C C . GLY A 1 203 ? 19.833 6.611 2.674 1.00 90.25 203 GLY A C 1
ATOM 1552 O O . GLY A 1 203 ? 19.666 7.339 1.700 1.00 90.25 203 GLY A O 1
ATOM 1553 N N . LEU A 1 204 ? 18.838 5.855 3.151 1.00 93.56 204 LEU A N 1
ATOM 1554 C CA . LEU A 1 204 ? 17.499 5.833 2.550 1.00 93.56 204 LEU A CA 1
ATOM 1555 C C . LEU A 1 204 ? 16.794 7.188 2.629 1.00 93.56 204 LEU A C 1
ATOM 1557 O O . LEU A 1 204 ? 16.033 7.529 1.726 1.00 93.56 204 LEU A O 1
ATOM 1561 N N . LYS A 1 205 ? 17.097 7.997 3.649 1.00 93.38 205 LYS A N 1
ATOM 1562 C CA . LYS A 1 205 ? 16.593 9.370 3.751 1.00 93.38 205 LYS A CA 1
ATOM 1563 C C . LYS A 1 205 ? 17.010 10.228 2.551 1.00 93.38 205 LYS A C 1
ATOM 1565 O O . LYS A 1 205 ? 16.219 11.051 2.106 1.00 93.38 205 LYS A O 1
ATOM 1570 N N . LEU A 1 206 ? 18.205 10.009 1.993 1.00 92.19 206 LEU A N 1
ATOM 1571 C CA . LEU A 1 206 ? 18.681 10.728 0.802 1.00 92.19 206 LEU A CA 1
ATOM 1572 C C . LEU A 1 206 ? 17.923 10.318 -0.471 1.00 92.19 206 LEU A C 1
ATOM 1574 O O . LEU A 1 206 ? 17.789 11.117 -1.387 1.00 92.19 206 LEU A O 1
ATOM 1578 N N . VAL A 1 207 ? 17.410 9.085 -0.526 1.00 93.12 207 VAL A N 1
ATOM 1579 C CA . VAL A 1 207 ? 16.699 8.533 -1.695 1.00 93.12 207 VAL A CA 1
ATOM 1580 C C . VAL A 1 207 ? 15.225 8.928 -1.722 1.00 93.12 207 VAL A C 1
ATOM 1582 O O . VAL A 1 207 ? 14.657 9.171 -2.792 1.00 93.12 207 VAL A O 1
ATOM 1585 N N . PHE A 1 208 ? 14.609 8.930 -0.543 1.00 94.12 208 PHE A N 1
ATOM 1586 C CA . PHE A 1 208 ? 13.163 9.019 -0.360 1.00 94.12 208 PHE A CA 1
ATOM 1587 C C . PHE A 1 208 ? 12.698 10.353 0.233 1.00 94.12 208 PHE A C 1
ATOM 1589 O O . PHE A 1 208 ? 11.507 10.654 0.206 1.00 94.12 208 PHE A O 1
ATOM 1596 N N . GLY A 1 209 ? 13.615 11.147 0.786 1.00 93.25 209 GLY A N 1
ATOM 1597 C CA . GLY A 1 209 ? 13.266 12.280 1.634 1.00 93.25 209 GLY A CA 1
ATOM 1598 C C . GLY A 1 209 ? 12.763 11.839 3.012 1.00 93.25 209 GLY A C 1
ATOM 1599 O O . GLY A 1 209 ? 12.555 10.655 3.287 1.00 93.25 209 GLY A O 1
ATOM 1600 N N . GLU A 1 210 ? 12.574 12.808 3.908 1.00 94.06 210 GLU A N 1
ATOM 1601 C CA . GLU A 1 210 ? 12.262 12.531 5.315 1.00 94.06 210 GLU A CA 1
ATOM 1602 C C . GLU A 1 210 ? 10.909 11.825 5.489 1.00 94.06 210 GLU A C 1
ATOM 1604 O O . GLU A 1 210 ? 10.840 10.808 6.172 1.00 94.06 210 GLU A O 1
ATOM 1609 N N . ALA A 1 211 ? 9.839 12.313 4.854 1.00 95.00 211 ALA A N 1
ATOM 1610 C CA . ALA A 1 211 ? 8.493 11.783 5.076 1.00 95.00 211 ALA A CA 1
ATOM 1611 C C . ALA A 1 211 ? 8.361 10.304 4.677 1.00 95.00 211 ALA A C 1
ATOM 1613 O O . ALA A 1 211 ? 7.899 9.483 5.473 1.00 95.00 211 ALA A O 1
ATOM 1614 N N . ILE A 1 212 ? 8.829 9.938 3.479 1.00 96.00 212 ILE A N 1
ATOM 1615 C CA . ILE A 1 212 ? 8.771 8.550 3.007 1.00 96.00 212 ILE A CA 1
ATOM 1616 C C . ILE A 1 212 ? 9.769 7.675 3.778 1.00 96.00 212 ILE A C 1
ATOM 1618 O O . ILE A 1 212 ? 9.452 6.532 4.093 1.00 96.00 212 ILE A O 1
ATOM 1622 N N . TYR A 1 213 ? 10.930 8.201 4.184 1.00 96.56 213 TYR A N 1
ATOM 1623 C CA . TYR A 1 213 ? 11.839 7.475 5.077 1.00 96.56 213 TYR A CA 1
ATOM 1624 C C . TYR A 1 213 ? 11.173 7.121 6.416 1.00 96.56 213 TYR A C 1
ATOM 1626 O O . TYR A 1 213 ? 11.249 5.976 6.865 1.00 96.56 213 TYR A O 1
ATOM 1634 N N . ARG A 1 214 ? 10.441 8.056 7.033 1.00 96.31 214 ARG A N 1
ATOM 1635 C CA . ARG A 1 214 ? 9.679 7.786 8.265 1.00 96.31 214 ARG A CA 1
ATOM 1636 C C . ARG A 1 214 ? 8.573 6.756 8.049 1.00 96.31 214 ARG A C 1
ATOM 1638 O O . ARG A 1 214 ? 8.350 5.914 8.920 1.00 96.31 214 ARG A O 1
ATOM 1645 N N . PHE A 1 215 ? 7.938 6.769 6.882 1.00 97.25 215 PHE A N 1
ATOM 1646 C CA . PHE A 1 215 ? 6.971 5.749 6.487 1.00 97.25 215 PHE A CA 1
ATOM 1647 C C . PHE A 1 215 ? 7.613 4.358 6.273 1.00 97.25 215 PHE A C 1
ATOM 1649 O O . PHE A 1 215 ? 7.078 3.346 6.738 1.00 97.25 215 PHE A O 1
ATOM 1656 N N . ILE A 1 216 ? 8.806 4.296 5.672 1.00 97.31 216 ILE A N 1
ATOM 1657 C CA . ILE A 1 216 ? 9.616 3.071 5.569 1.00 97.31 216 ILE A CA 1
ATOM 1658 C C . ILE A 1 216 ? 9.919 2.513 6.963 1.00 97.31 216 ILE A C 1
ATOM 1660 O O . ILE A 1 216 ? 9.765 1.312 7.181 1.00 97.31 216 ILE A O 1
ATOM 1664 N N . MET A 1 217 ? 10.284 3.366 7.927 1.00 96.56 217 MET A N 1
ATOM 1665 C CA . MET A 1 217 ? 10.535 2.934 9.308 1.00 96.56 217 MET A CA 1
ATOM 1666 C C . MET A 1 217 ? 9.307 2.270 9.944 1.00 96.56 217 MET A C 1
ATOM 1668 O O . MET A 1 217 ? 9.453 1.238 10.594 1.00 96.56 217 MET A O 1
ATOM 1672 N N . LEU A 1 218 ? 8.099 2.806 9.739 1.00 97.06 218 LEU A N 1
ATOM 1673 C CA . LEU A 1 218 ? 6.869 2.176 10.242 1.00 97.06 218 LEU A CA 1
ATOM 1674 C C . LEU A 1 218 ? 6.658 0.786 9.635 1.00 97.06 218 LEU A C 1
ATOM 1676 O O . LEU A 1 218 ? 6.367 -0.167 10.356 1.00 97.06 218 LEU A O 1
ATOM 1680 N N . SER A 1 219 ? 6.867 0.655 8.326 1.00 97.00 219 SER A N 1
ATOM 1681 C CA . SER A 1 219 ? 6.742 -0.624 7.615 1.00 97.00 219 SER A CA 1
ATOM 1682 C C . SER A 1 219 ? 7.799 -1.639 8.070 1.00 97.00 219 SER A C 1
ATOM 1684 O O . SER A 1 219 ? 7.497 -2.817 8.261 1.00 97.00 219 SER A O 1
ATOM 1686 N N . TYR A 1 220 ? 9.024 -1.176 8.330 1.00 95.19 220 TYR A N 1
ATOM 1687 C CA . TYR A 1 220 ? 10.094 -1.977 8.921 1.00 95.19 220 TYR A CA 1
ATOM 1688 C C . TYR A 1 220 ? 9.715 -2.490 10.317 1.00 95.19 220 TYR A C 1
ATOM 1690 O O . TYR A 1 220 ? 9.901 -3.673 10.611 1.00 95.19 220 TYR A O 1
ATOM 1698 N N . ILE A 1 221 ? 9.132 -1.625 11.156 1.00 94.12 221 ILE A N 1
ATOM 1699 C CA . ILE A 1 221 ? 8.645 -1.998 12.487 1.00 94.12 221 ILE A CA 1
ATOM 1700 C C . ILE A 1 221 ? 7.538 -3.058 12.372 1.00 94.12 221 ILE A C 1
ATOM 1702 O O . ILE A 1 221 ? 7.648 -4.087 13.035 1.00 94.12 221 ILE A O 1
ATOM 1706 N N . ILE A 1 222 ? 6.532 -2.873 11.502 1.00 92.50 222 ILE A N 1
ATOM 1707 C CA . ILE A 1 222 ? 5.468 -3.874 11.264 1.00 92.50 222 ILE A CA 1
ATOM 1708 C C . ILE A 1 222 ? 6.075 -5.254 10.987 1.00 92.50 222 ILE A C 1
ATOM 1710 O O . ILE A 1 222 ? 5.686 -6.237 11.620 1.00 92.50 222 ILE A O 1
ATOM 1714 N N . GLY A 1 223 ? 7.056 -5.326 10.081 1.00 91.00 223 GLY A N 1
ATOM 1715 C CA . GLY A 1 223 ? 7.674 -6.592 9.697 1.00 91.00 223 GLY A CA 1
ATOM 1716 C C . GLY A 1 223 ? 8.302 -7.353 10.862 1.00 91.00 223 GLY A C 1
ATOM 1717 O O . GLY A 1 223 ? 8.184 -8.574 10.928 1.00 91.00 223 GLY A O 1
ATOM 1718 N N . HIS A 1 224 ? 8.918 -6.657 11.818 1.00 88.31 224 HIS A N 1
ATOM 1719 C CA . HIS A 1 224 ? 9.561 -7.292 12.975 1.00 88.31 224 HIS A CA 1
ATOM 1720 C C . HIS A 1 224 ? 8.562 -7.876 13.975 1.00 88.31 224 HIS A C 1
ATOM 1722 O O . HIS A 1 224 ? 8.866 -8.869 14.634 1.00 88.31 224 HIS A O 1
ATOM 1728 N N . TRP A 1 225 ? 7.369 -7.290 14.069 1.00 83.38 225 TRP A N 1
ATOM 1729 C CA . TRP A 1 225 ? 6.364 -7.702 15.048 1.00 83.38 225 TRP A CA 1
ATOM 1730 C C . TRP A 1 225 ? 5.387 -8.731 14.506 1.00 83.38 225 TRP A C 1
ATOM 1732 O O . TRP A 1 225 ? 4.914 -9.575 15.266 1.00 83.38 225 TRP A O 1
ATOM 1742 N N . LEU A 1 226 ? 5.134 -8.723 13.197 1.00 83.94 226 LEU A N 1
ATOM 1743 C CA . LEU A 1 226 ? 4.153 -9.604 12.580 1.00 83.94 226 LEU A CA 1
ATOM 1744 C C . LEU A 1 226 ? 4.329 -11.089 12.958 1.00 83.94 226 LEU A C 1
ATOM 1746 O O . LEU A 1 226 ? 3.338 -11.696 13.380 1.00 83.94 226 LEU A O 1
ATOM 1750 N N . PRO A 1 227 ? 5.547 -11.679 12.915 1.00 81.19 227 PRO A N 1
ATOM 1751 C CA . PRO A 1 227 ? 5.707 -13.090 13.241 1.00 81.19 227 PRO A CA 1
ATOM 1752 C C . PRO A 1 227 ? 5.389 -13.421 14.701 1.00 81.19 227 PRO A C 1
ATOM 1754 O O . PRO A 1 227 ? 4.885 -14.500 14.995 1.00 81.19 227 PRO A O 1
ATOM 1757 N N . ALA A 1 228 ? 5.669 -12.494 15.619 1.00 75.44 228 ALA A N 1
ATOM 1758 C CA . ALA A 1 228 ? 5.426 -12.670 17.048 1.00 75.44 228 ALA A CA 1
ATOM 1759 C C . ALA A 1 228 ? 3.965 -12.395 17.444 1.00 75.44 228 ALA A C 1
ATOM 1761 O O . ALA A 1 228 ? 3.501 -12.905 18.463 1.00 75.44 228 ALA A O 1
ATOM 1762 N N . SER A 1 229 ? 3.240 -11.598 16.656 1.00 71.94 229 SER A N 1
ATOM 1763 C CA . SER A 1 229 ? 1.868 -11.184 16.963 1.00 71.94 229 SER A CA 1
ATOM 1764 C C . SER A 1 229 ? 0.801 -12.015 16.244 1.00 71.94 229 SER A C 1
ATOM 1766 O O . SER A 1 229 ? -0.249 -12.280 16.832 1.00 71.94 229 SER A O 1
ATOM 1768 N N . LEU A 1 230 ? 1.052 -12.450 15.003 1.00 74.06 230 LEU A N 1
ATOM 1769 C CA . LEU A 1 230 ? 0.074 -13.186 14.189 1.00 74.06 230 LEU A CA 1
ATOM 1770 C C . LEU A 1 230 ? 0.440 -14.650 13.952 1.00 74.06 230 LEU A C 1
ATOM 1772 O O . LEU A 1 230 ? -0.439 -15.505 14.014 1.00 74.06 230 LEU A O 1
ATOM 1776 N N . THR A 1 231 ? 1.719 -14.953 13.719 1.00 66.50 231 THR A N 1
ATOM 1777 C CA . THR A 1 231 ? 2.176 -16.302 13.331 1.00 66.50 231 THR A CA 1
ATOM 1778 C C . THR A 1 231 ? 3.038 -16.970 14.405 1.00 66.50 231 THR A C 1
ATOM 1780 O O . THR A 1 231 ? 3.893 -17.803 14.096 1.00 66.50 231 THR A O 1
ATOM 1783 N N . ALA A 1 232 ? 2.861 -16.570 15.665 1.00 66.06 232 ALA A N 1
ATOM 1784 C CA . ALA A 1 232 ? 3.664 -17.047 16.782 1.00 66.06 232 ALA A CA 1
ATOM 1785 C C . ALA A 1 232 ? 3.501 -18.572 16.936 1.00 66.06 232 ALA A C 1
ATOM 1787 O O . ALA A 1 232 ? 2.363 -19.037 17.050 1.00 66.06 232 ALA A O 1
ATOM 1788 N N . PRO A 1 233 ? 4.593 -19.363 16.963 1.00 64.81 233 PRO A N 1
ATOM 1789 C CA . PRO A 1 233 ? 4.498 -20.793 17.226 1.00 64.81 233 PRO A CA 1
ATOM 1790 C C . PRO A 1 233 ? 3.776 -21.066 18.548 1.00 64.81 233 PRO A C 1
ATOM 1792 O O . PRO A 1 233 ? 4.096 -20.448 19.564 1.00 64.81 233 PRO A O 1
ATOM 1795 N N . GLU A 1 234 ? 2.867 -22.044 18.566 1.00 62.09 234 GLU A N 1
ATOM 1796 C CA . GLU A 1 234 ? 2.135 -22.460 19.778 1.00 62.09 234 GLU A CA 1
ATOM 1797 C C . GLU A 1 234 ? 3.067 -22.902 20.924 1.00 62.09 234 GLU A C 1
ATOM 1799 O O . GLU A 1 234 ? 2.672 -22.924 22.086 1.00 62.09 234 GLU A O 1
ATOM 1804 N N . SER A 1 235 ? 4.322 -23.230 20.603 1.00 58.56 235 SER A N 1
ATOM 1805 C CA . SER A 1 235 ? 5.367 -23.610 21.554 1.00 58.56 235 SER A CA 1
ATOM 1806 C C . SER A 1 235 ? 5.986 -22.439 22.324 1.00 58.56 235 SER A C 1
ATOM 1808 O O . SER A 1 235 ? 6.804 -22.674 23.215 1.00 58.56 235 SER A O 1
ATOM 1810 N N . LEU A 1 236 ? 5.682 -21.186 21.970 1.00 61.56 236 LEU A N 1
ATOM 1811 C CA . LEU A 1 236 ? 6.161 -20.036 22.730 1.00 61.56 236 LEU A CA 1
ATOM 1812 C C . LEU A 1 236 ? 5.493 -20.025 24.108 1.00 61.56 236 LEU A C 1
ATOM 1814 O O . LEU A 1 236 ? 4.273 -20.097 24.230 1.00 61.56 236 LEU A O 1
ATOM 1818 N N . GLY A 1 237 ? 6.314 -19.932 25.156 1.00 61.94 237 GLY A N 1
ATOM 1819 C CA . GLY A 1 237 ? 5.833 -19.932 26.533 1.00 61.94 237 GLY A CA 1
ATOM 1820 C C . GLY A 1 237 ? 4.819 -18.811 26.825 1.00 61.94 237 GLY A C 1
ATOM 1821 O O . GLY A 1 237 ? 4.735 -17.825 26.075 1.00 61.94 237 GLY A O 1
ATOM 1822 N N . PRO A 1 238 ? 4.060 -18.937 27.930 1.00 62.59 238 PRO A N 1
ATOM 1823 C CA . PRO A 1 238 ? 3.102 -17.921 28.359 1.00 62.59 238 PRO A CA 1
ATOM 1824 C C . PRO A 1 238 ? 3.741 -16.523 28.427 1.00 62.59 238 PRO A C 1
ATOM 1826 O O . PRO A 1 238 ? 4.859 -16.376 28.916 1.00 62.59 238 PRO A O 1
ATOM 1829 N N . GLY A 1 239 ? 3.043 -15.497 27.929 1.00 67.44 239 GLY A N 1
ATOM 1830 C CA . GLY A 1 239 ? 3.481 -14.091 27.999 1.00 67.44 239 GLY A CA 1
ATOM 1831 C C . GLY A 1 239 ? 4.355 -13.588 26.839 1.00 67.44 239 GLY A C 1
ATOM 1832 O O . GLY A 1 239 ? 4.586 -12.385 26.734 1.00 67.44 239 GLY A O 1
ATOM 1833 N N . SER A 1 240 ? 4.786 -14.459 25.922 1.00 69.38 240 SER A N 1
ATOM 1834 C CA . SER A 1 240 ? 5.561 -14.080 24.723 1.00 69.38 240 SER A CA 1
ATOM 1835 C C . SER A 1 240 ? 4.860 -13.027 23.851 1.00 69.38 240 SER A C 1
ATOM 1837 O O . SER A 1 240 ? 5.470 -12.026 23.478 1.00 69.38 240 SER A O 1
ATOM 1839 N N . GLY A 1 241 ? 3.561 -13.206 23.597 1.00 71.69 241 GLY A N 1
ATOM 1840 C CA . GLY A 1 241 ? 2.745 -12.235 22.867 1.00 71.69 241 GLY A CA 1
ATOM 1841 C C . GLY A 1 241 ? 2.643 -10.888 23.588 1.00 71.69 241 GLY A C 1
ATOM 1842 O O . GLY A 1 241 ? 2.815 -9.853 22.961 1.00 71.69 241 GLY A O 1
ATOM 1843 N N . ALA A 1 242 ? 2.453 -10.883 24.913 1.00 74.62 242 ALA A N 1
ATOM 1844 C CA . ALA A 1 242 ? 2.382 -9.646 25.696 1.00 74.62 242 ALA A CA 1
ATOM 1845 C C . ALA A 1 242 ? 3.706 -8.862 25.658 1.00 74.62 242 ALA A C 1
ATOM 1847 O O . ALA A 1 242 ? 3.696 -7.642 25.495 1.00 74.62 242 ALA A O 1
ATOM 1848 N N . ALA A 1 243 ? 4.845 -9.557 25.741 1.00 78.31 243 ALA A N 1
ATOM 1849 C CA . ALA A 1 243 ? 6.165 -8.944 25.606 1.00 78.31 243 ALA A CA 1
ATOM 1850 C C . ALA A 1 243 ? 6.384 -8.349 24.205 1.00 78.31 243 ALA A C 1
ATOM 1852 O O . ALA A 1 243 ? 6.877 -7.226 24.086 1.00 78.31 243 ALA A O 1
ATOM 1853 N N . ALA A 1 244 ? 5.976 -9.067 23.153 1.00 79.25 244 ALA A N 1
ATOM 1854 C CA . ALA A 1 244 ? 6.042 -8.572 21.781 1.00 79.25 244 ALA A CA 1
ATOM 1855 C C . ALA A 1 244 ? 5.178 -7.314 21.588 1.00 79.25 244 ALA A C 1
ATOM 1857 O O . ALA A 1 244 ? 5.6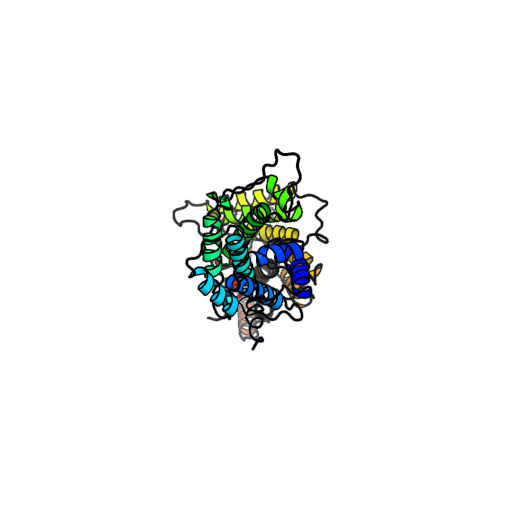51 -6.310 21.060 1.00 79.25 244 ALA A O 1
ATOM 1858 N N . SER A 1 245 ? 3.946 -7.318 22.097 1.00 80.06 245 SER A N 1
ATOM 1859 C CA . SER A 1 245 ? 3.042 -6.165 22.028 1.00 80.06 245 SER A CA 1
ATOM 1860 C C . SER A 1 245 ? 3.560 -4.957 22.809 1.00 80.06 245 SER A C 1
ATOM 1862 O O . SER A 1 245 ? 3.493 -3.829 22.320 1.00 80.06 245 SER A O 1
ATOM 1864 N N . ALA A 1 246 ? 4.127 -5.174 24.000 1.00 83.38 246 ALA A N 1
ATOM 1865 C CA . ALA A 1 246 ? 4.747 -4.110 24.786 1.00 83.38 246 ALA A CA 1
ATOM 1866 C C . ALA A 1 246 ? 5.933 -3.481 24.039 1.00 83.38 246 ALA A C 1
ATOM 1868 O O . ALA A 1 246 ? 6.058 -2.257 23.982 1.00 83.38 246 ALA A O 1
ATOM 1869 N N . ALA A 1 247 ? 6.775 -4.305 23.416 1.00 86.81 247 ALA A N 1
ATOM 1870 C CA . ALA A 1 247 ? 7.897 -3.821 22.628 1.00 86.81 247 ALA A CA 1
ATOM 1871 C C . ALA A 1 247 ? 7.440 -3.093 21.351 1.00 86.81 247 ALA A C 1
ATOM 1873 O O . ALA A 1 247 ? 8.003 -2.046 21.023 1.00 86.81 247 ALA A O 1
ATOM 1874 N N . PHE A 1 248 ? 6.383 -3.554 20.675 1.00 90.00 248 PHE A N 1
ATOM 1875 C CA . PHE A 1 248 ? 5.782 -2.813 19.563 1.00 90.00 248 PHE A CA 1
ATOM 1876 C C . PHE A 1 248 ? 5.279 -1.433 20.017 1.00 90.00 248 PHE A C 1
ATOM 1878 O O . PHE A 1 248 ? 5.583 -0.421 19.383 1.00 90.00 248 PHE A O 1
ATOM 1885 N N . ASN A 1 249 ? 4.604 -1.363 21.166 1.00 89.88 249 ASN A N 1
ATOM 1886 C CA . ASN A 1 249 ? 4.130 -0.103 21.734 1.00 89.88 249 ASN A CA 1
ATOM 1887 C C . ASN A 1 249 ? 5.282 0.874 22.049 1.00 89.88 249 ASN A C 1
ATOM 1889 O O . ASN A 1 249 ? 5.200 2.055 21.711 1.00 89.88 249 ASN A O 1
ATOM 1893 N N . VAL A 1 250 ? 6.390 0.382 22.619 1.00 91.81 250 VAL A N 1
ATOM 1894 C CA . VAL A 1 250 ? 7.606 1.188 22.849 1.00 91.81 250 VAL A CA 1
ATOM 1895 C C . VAL A 1 250 ? 8.185 1.715 21.535 1.00 91.81 250 VAL A C 1
ATOM 1897 O O . VAL A 1 250 ? 8.532 2.891 21.458 1.00 91.81 250 VAL A O 1
ATOM 1900 N N . ASN A 1 251 ? 8.239 0.892 20.483 1.00 93.19 251 ASN A N 1
ATOM 1901 C CA . ASN A 1 251 ? 8.709 1.337 19.168 1.00 93.19 251 ASN A CA 1
ATOM 1902 C C . ASN A 1 251 ? 7.831 2.456 18.588 1.00 93.19 251 ASN A C 1
ATOM 1904 O O . ASN A 1 251 ? 8.359 3.377 17.969 1.00 93.19 251 ASN A O 1
ATOM 1908 N N . MET A 1 252 ? 6.514 2.423 18.819 1.00 94.88 252 MET A N 1
ATOM 1909 C CA . MET A 1 252 ? 5.616 3.510 18.407 1.00 94.88 252 MET A CA 1
ATOM 1910 C C . MET A 1 252 ? 5.861 4.809 19.178 1.00 94.88 252 MET A C 1
ATOM 1912 O O . MET A 1 252 ? 5.781 5.885 18.588 1.00 94.88 252 MET A O 1
ATOM 1916 N N . GLU A 1 253 ? 6.186 4.736 20.472 1.00 93.56 253 GLU A N 1
ATOM 1917 C CA . GLU A 1 253 ? 6.563 5.925 21.247 1.00 93.56 253 GLU A CA 1
ATOM 1918 C C . GLU A 1 253 ? 7.905 6.502 20.807 1.00 93.56 253 GLU A C 1
ATOM 1920 O O . GLU A 1 253 ? 8.015 7.713 20.638 1.00 93.56 253 GLU A O 1
ATOM 1925 N N . MET A 1 254 ? 8.908 5.648 20.584 1.00 94.12 254 MET A N 1
ATOM 1926 C CA . MET A 1 254 ? 10.223 6.075 20.100 1.00 94.12 254 MET A CA 1
ATOM 1927 C C . MET A 1 254 ? 10.117 6.719 18.717 1.00 94.12 254 MET A C 1
ATOM 1929 O O . MET A 1 254 ? 10.619 7.820 18.512 1.00 94.12 254 MET A O 1
ATOM 1933 N N . TRP A 1 255 ? 9.383 6.089 17.795 1.00 95.75 255 TRP A N 1
ATOM 1934 C CA . TRP A 1 255 ? 9.143 6.658 16.471 1.00 95.75 255 TRP A CA 1
ATOM 1935 C C . TRP A 1 255 ? 8.467 8.031 16.563 1.00 95.75 255 TRP A C 1
ATOM 1937 O O . TRP A 1 255 ? 8.896 8.961 15.884 1.00 95.75 255 TRP A O 1
ATOM 1947 N N . ARG A 1 256 ? 7.449 8.182 17.429 1.00 95.38 256 ARG A N 1
ATOM 1948 C CA . ARG A 1 256 ? 6.741 9.458 17.629 1.00 95.38 256 ARG A CA 1
ATOM 1949 C C . ARG A 1 256 ? 7.650 10.526 18.236 1.00 95.38 256 ARG A C 1
ATOM 1951 O O . ARG A 1 256 ? 7.552 11.683 17.844 1.00 95.38 256 ARG A O 1
ATOM 1958 N N . ALA A 1 257 ? 8.493 10.160 19.200 1.00 94.00 257 ALA A N 1
ATOM 1959 C CA . ALA A 1 257 ? 9.405 11.089 19.865 1.00 94.00 257 ALA A CA 1
ATOM 1960 C C . ALA A 1 257 ? 10.431 11.692 18.892 1.00 94.00 257 ALA A C 1
ATOM 1962 O O . ALA A 1 257 ? 10.752 12.873 19.004 1.00 94.00 257 ALA A O 1
ATOM 1963 N N . ASP A 1 258 ? 10.875 10.900 17.915 1.00 92.44 258 ASP A N 1
ATOM 1964 C CA . ASP A 1 258 ? 11.843 11.314 16.898 1.00 92.44 258 ASP A CA 1
ATOM 1965 C C . ASP A 1 258 ? 11.187 11.840 15.608 1.00 92.44 258 ASP A C 1
ATOM 1967 O O . ASP A 1 258 ? 11.890 12.076 14.615 1.00 92.44 258 ASP A O 1
ATOM 1971 N N . PHE A 1 259 ? 9.855 11.987 15.578 1.00 94.50 259 PHE A N 1
ATOM 1972 C CA . PHE A 1 259 ? 9.129 12.414 14.386 1.00 94.50 259 PHE A CA 1
ATOM 1973 C C . PHE A 1 259 ? 9.276 13.931 14.154 1.00 94.50 259 PHE A C 1
ATOM 1975 O O . PHE A 1 259 ? 8.959 14.718 15.050 1.00 94.50 259 PHE A O 1
ATOM 1982 N N . PRO A 1 260 ? 9.746 14.370 12.971 1.00 94.00 260 PRO A N 1
ATOM 1983 C CA . PRO A 1 260 ? 10.003 15.785 12.713 1.00 94.00 260 PRO A CA 1
ATOM 1984 C C . PRO A 1 260 ? 8.723 16.640 12.694 1.00 94.00 260 PRO A C 1
ATOM 1986 O O . PRO A 1 260 ? 7.737 16.249 12.066 1.00 94.00 260 PRO A O 1
ATOM 1989 N N . PRO A 1 261 ? 8.722 17.824 13.335 1.00 92.69 261 PRO A N 1
ATOM 1990 C CA . PRO A 1 261 ? 7.537 18.681 13.424 1.00 92.69 261 PRO A CA 1
ATOM 1991 C C . PRO A 1 261 ? 7.175 19.385 12.106 1.00 92.69 261 PRO A C 1
ATOM 1993 O O . PRO A 1 261 ? 6.054 19.867 11.965 1.00 92.69 261 PRO A O 1
ATOM 1996 N N . ASP A 1 262 ? 8.105 19.469 11.154 1.00 94.19 262 ASP A N 1
ATOM 1997 C CA . ASP A 1 262 ? 7.916 20.048 9.820 1.00 94.19 262 ASP A CA 1
ATOM 1998 C C . ASP A 1 262 ? 7.150 19.121 8.863 1.00 94.19 262 ASP A C 1
ATOM 2000 O O . ASP A 1 262 ? 6.609 19.582 7.860 1.00 94.19 262 ASP A O 1
ATOM 2004 N N . ILE A 1 263 ? 7.030 17.831 9.191 1.00 95.56 263 ILE A N 1
ATOM 2005 C CA . ILE A 1 263 ? 6.175 16.898 8.455 1.00 95.56 263 ILE A CA 1
ATOM 2006 C C . ILE A 1 263 ? 4.756 17.011 9.006 1.00 95.56 263 ILE A C 1
ATOM 2008 O O . ILE A 1 263 ? 4.365 16.299 9.934 1.00 95.56 263 ILE A O 1
ATOM 2012 N N . THR A 1 264 ? 3.964 17.916 8.435 1.00 95.00 264 THR A N 1
ATOM 2013 C CA . THR A 1 264 ? 2.599 18.167 8.909 1.00 95.00 264 THR A CA 1
ATOM 2014 C C . THR A 1 264 ? 1.588 17.160 8.339 1.00 95.00 264 THR A C 1
ATOM 2016 O O . THR A 1 264 ? 1.803 16.607 7.255 1.00 95.00 264 THR A O 1
ATOM 2019 N N . PRO A 1 265 ? 0.455 16.922 9.028 1.00 93.81 265 PRO A N 1
ATOM 2020 C CA . PRO A 1 265 ? -0.623 16.092 8.493 1.00 93.81 265 PRO A CA 1
ATOM 2021 C C . PRO A 1 265 ? -1.267 16.618 7.206 1.00 93.81 265 PRO A C 1
ATOM 2023 O O . PRO A 1 265 ? -1.861 15.826 6.487 1.00 93.81 265 PRO A O 1
ATOM 2026 N N . ALA A 1 266 ? -1.172 17.922 6.926 1.00 91.69 266 ALA A N 1
ATOM 2027 C CA . ALA A 1 266 ? -1.732 18.519 5.714 1.00 91.69 266 ALA A CA 1
ATOM 2028 C C . ALA A 1 266 ? -0.851 18.248 4.485 1.00 91.69 266 ALA A C 1
ATOM 2030 O O . ALA A 1 266 ? -1.366 17.999 3.399 1.00 91.69 266 ALA A O 1
ATOM 2031 N N . ASP A 1 267 ? 0.472 18.263 4.667 1.00 92.19 267 ASP A N 1
ATOM 2032 C CA . ASP A 1 267 ? 1.431 18.088 3.571 1.00 92.19 267 ASP A CA 1
ATOM 2033 C C . ASP A 1 267 ? 1.753 16.609 3.315 1.00 92.19 267 ASP A C 1
ATOM 2035 O O . ASP A 1 267 ? 1.957 16.192 2.176 1.00 92.19 267 ASP A O 1
ATOM 2039 N N . PHE A 1 268 ? 1.786 15.794 4.378 1.00 95.06 268 PHE A N 1
ATOM 2040 C CA . PHE A 1 268 ? 2.171 14.381 4.314 1.00 95.06 268 PHE A CA 1
ATOM 2041 C C . PHE A 1 268 ? 1.161 13.469 5.031 1.00 95.06 268 PHE A C 1
ATOM 2043 O O . PHE A 1 268 ? 1.532 12.717 5.937 1.00 95.06 268 PHE A O 1
ATOM 2050 N N . PRO A 1 269 ? -0.127 13.475 4.651 1.00 95.38 269 PRO A N 1
ATOM 2051 C CA . PRO A 1 269 ? -1.169 12.769 5.398 1.00 95.38 269 PRO A CA 1
ATOM 2052 C C . PRO A 1 269 ? -0.943 11.252 5.490 1.00 95.38 269 PRO A C 1
ATOM 2054 O O . PRO A 1 269 ? -1.282 10.644 6.503 1.00 95.38 269 PRO A O 1
ATOM 2057 N N . VAL A 1 270 ? -0.320 10.627 4.483 1.00 95.88 270 VAL A N 1
ATOM 2058 C CA . VAL A 1 270 ? -0.107 9.166 4.444 1.00 95.88 270 VAL A CA 1
ATOM 2059 C C . VAL A 1 270 ? 0.792 8.672 5.580 1.00 95.88 270 VAL A C 1
ATOM 2061 O O . VAL A 1 270 ? 0.477 7.655 6.192 1.00 95.88 270 VAL A O 1
ATOM 2064 N N . VAL A 1 271 ? 1.881 9.377 5.917 1.00 97.00 271 VAL A N 1
ATOM 2065 C CA . VAL A 1 271 ? 2.767 8.937 7.015 1.00 97.00 271 VAL A CA 1
ATOM 2066 C C . VAL A 1 271 ? 2.095 9.096 8.381 1.00 97.00 271 VAL A C 1
ATOM 2068 O O . VAL A 1 271 ? 2.288 8.259 9.261 1.00 97.00 271 VAL A O 1
ATOM 2071 N N . HIS A 1 272 ? 1.243 10.113 8.540 1.00 97.62 272 HIS A N 1
ATOM 2072 C CA . HIS A 1 272 ? 0.432 10.305 9.746 1.00 97.62 272 HIS A CA 1
ATOM 2073 C C . HIS A 1 272 ? -0.650 9.230 9.877 1.00 97.62 272 HIS A C 1
ATOM 2075 O O . HIS A 1 272 ? -0.806 8.643 10.947 1.00 97.62 272 HIS A O 1
ATOM 2081 N N . LEU A 1 273 ? -1.351 8.909 8.787 1.00 97.94 273 LEU A N 1
ATOM 2082 C CA . LEU A 1 273 ? -2.303 7.797 8.739 1.00 97.94 273 LEU A CA 1
ATOM 2083 C C . LEU A 1 273 ? -1.617 6.462 9.052 1.00 97.94 273 LEU A C 1
ATOM 2085 O O . LEU A 1 273 ? -2.117 5.687 9.866 1.00 97.94 273 LEU A O 1
ATOM 2089 N N . ALA A 1 274 ? -0.437 6.217 8.480 1.00 97.94 274 ALA A N 1
ATOM 2090 C CA . ALA A 1 274 ? 0.354 5.027 8.765 1.00 97.94 274 ALA A CA 1
ATOM 2091 C C . ALA A 1 274 ? 0.774 4.950 10.237 1.00 97.94 274 ALA A C 1
ATOM 2093 O O . ALA A 1 274 ? 0.678 3.881 10.840 1.00 97.94 274 ALA A O 1
ATOM 2094 N N . TYR A 1 275 ? 1.186 6.069 10.840 1.00 97.94 275 TYR A N 1
ATOM 2095 C CA . TYR A 1 275 ? 1.516 6.117 12.262 1.00 97.94 275 TYR A CA 1
ATOM 2096 C C . TYR A 1 275 ? 0.318 5.710 13.124 1.00 97.94 275 TYR A C 1
ATOM 2098 O O . TYR A 1 275 ? 0.431 4.795 13.941 1.00 97.94 275 TYR A O 1
ATO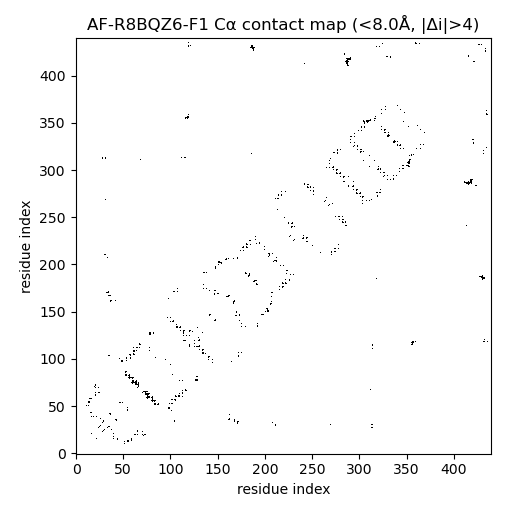M 2106 N N . TRP A 1 276 ? -0.841 6.341 12.920 1.00 98.19 276 TRP A N 1
ATOM 2107 C CA . TRP A 1 276 ? -2.031 6.036 13.712 1.00 98.19 276 TRP A CA 1
ATOM 2108 C C . TRP A 1 276 ? -2.565 4.626 13.464 1.00 98.19 276 TRP A C 1
ATOM 2110 O O . TRP A 1 276 ? -3.058 3.993 14.395 1.00 98.19 276 TRP A O 1
ATOM 2120 N N . HIS A 1 277 ? -2.395 4.092 12.255 1.00 98.12 277 HIS A N 1
ATOM 2121 C CA . HIS A 1 277 ? -2.693 2.699 11.943 1.00 98.12 277 HIS A CA 1
ATOM 2122 C C . HIS A 1 277 ? -1.811 1.742 12.752 1.00 98.12 277 HIS A C 1
ATOM 2124 O O . HIS A 1 277 ? -2.322 0.864 13.447 1.00 98.12 277 HIS A O 1
ATOM 2130 N N . CYS A 1 278 ? -0.491 1.943 12.734 1.00 97.06 278 CYS A N 1
ATOM 2131 C CA . CYS A 1 278 ? 0.441 1.150 13.534 1.00 97.06 278 CYS A CA 1
ATOM 2132 C C . CYS A 1 278 ? 0.179 1.304 15.036 1.00 97.06 278 CYS A C 1
ATOM 2134 O O . CYS A 1 278 ? 0.262 0.330 15.783 1.00 97.06 278 CYS A O 1
ATOM 2136 N N . ARG A 1 279 ? -0.184 2.509 15.487 1.00 96.94 279 ARG A N 1
ATOM 2137 C CA . ARG A 1 279 ? -0.523 2.772 16.885 1.00 96.94 279 ARG A CA 1
ATOM 2138 C C . ARG A 1 279 ? -1.791 2.039 17.317 1.00 96.94 279 ARG A C 1
ATOM 2140 O O . ARG A 1 279 ? -1.809 1.445 18.393 1.00 96.94 279 ARG A O 1
ATOM 2147 N N . LEU A 1 280 ? -2.822 2.043 16.475 1.00 97.38 280 LEU A N 1
ATOM 2148 C CA . LEU A 1 280 ? -4.048 1.283 16.692 1.00 97.38 280 LEU A CA 1
ATOM 2149 C C . LEU A 1 280 ? -3.751 -0.220 16.771 1.00 97.38 280 LEU A C 1
ATOM 2151 O O . LEU A 1 280 ? -4.180 -0.868 17.722 1.00 97.38 280 LEU A O 1
ATOM 2155 N N . LEU A 1 281 ? -2.946 -0.759 15.850 1.00 95.12 281 LEU A N 1
ATOM 2156 C CA . LEU A 1 281 ? -2.487 -2.151 15.915 1.00 95.12 281 LEU A CA 1
ATOM 2157 C C . LEU A 1 281 ? -1.741 -2.452 17.221 1.00 95.12 281 LEU A C 1
ATOM 2159 O O . LEU A 1 281 ? -2.025 -3.461 17.858 1.00 95.12 281 LEU A O 1
ATOM 2163 N N . ALA A 1 282 ? -0.824 -1.581 17.652 1.00 93.00 282 ALA A N 1
ATOM 2164 C CA . ALA A 1 282 ? -0.077 -1.771 18.895 1.00 93.00 282 ALA A CA 1
ATOM 2165 C C . ALA A 1 282 ? -1.004 -1.878 20.114 1.00 93.00 282 ALA A C 1
ATOM 2167 O O . ALA A 1 282 ? -0.778 -2.720 20.983 1.00 93.00 282 ALA A O 1
ATOM 2168 N N . TYR A 1 283 ? -2.074 -1.080 20.162 1.00 93.56 283 TYR A N 1
ATOM 2169 C CA . TYR A 1 283 ? -3.084 -1.210 21.206 1.00 93.56 283 TYR A CA 1
ATOM 2170 C C . TYR A 1 283 ? -3.922 -2.483 21.070 1.00 93.56 283 TYR A C 1
ATOM 2172 O O . TYR A 1 283 ? -4.139 -3.164 22.066 1.00 93.56 283 TYR A O 1
ATOM 2180 N N . LEU A 1 284 ? -4.352 -2.847 19.859 1.00 92.50 284 LEU A N 1
ATOM 2181 C CA . LEU A 1 284 ? -5.126 -4.071 19.631 1.00 92.50 284 LEU A CA 1
ATOM 2182 C C . LEU A 1 284 ? -4.325 -5.342 19.951 1.00 92.50 284 LEU A C 1
ATOM 2184 O O . LEU A 1 284 ? -4.907 -6.346 20.340 1.00 92.50 284 LEU A O 1
ATOM 2188 N N . PHE A 1 285 ? -2.998 -5.322 19.823 1.00 88.12 285 PHE A N 1
ATOM 2189 C CA . PHE A 1 285 ? -2.153 -6.446 20.228 1.00 88.12 285 PHE A CA 1
ATOM 2190 C C . PHE A 1 285 ? -1.854 -6.475 21.731 1.00 88.12 285 PHE A C 1
ATOM 2192 O O . PHE A 1 285 ? -1.360 -7.490 22.225 1.00 88.12 285 PHE A O 1
ATOM 2199 N N . MET A 1 286 ? -2.095 -5.388 22.464 1.00 87.94 286 MET A N 1
ATOM 2200 C CA . MET A 1 286 ? -1.714 -5.248 23.867 1.00 87.94 286 MET A CA 1
ATOM 2201 C C . MET A 1 286 ? -2.891 -5.609 24.789 1.00 87.94 286 MET A C 1
ATOM 2203 O O . MET A 1 286 ? -3.845 -4.837 24.876 1.00 87.94 286 MET A O 1
ATOM 2207 N N . PRO A 1 287 ? -2.820 -6.721 25.550 1.00 85.06 287 PRO A N 1
ATOM 2208 C CA . PRO A 1 287 ? -3.928 -7.161 26.408 1.00 85.06 287 PRO A CA 1
ATOM 2209 C C . PRO A 1 287 ? -4.317 -6.171 27.511 1.00 85.06 287 PRO A C 1
ATOM 2211 O O . PRO A 1 287 ? -5.441 -6.197 28.003 1.00 85.06 287 PRO A O 1
ATOM 2214 N N . SER A 1 288 ? -3.399 -5.279 27.879 1.00 86.75 288 SER A N 1
ATOM 2215 C CA . SER A 1 288 ? -3.595 -4.253 28.899 1.00 86.75 288 SER A CA 1
ATOM 2216 C C . SER A 1 288 ? -4.070 -2.900 28.345 1.00 86.75 288 SER A C 1
ATOM 2218 O O . SER A 1 288 ? -4.157 -1.924 29.098 1.00 86.75 288 SER A O 1
ATOM 2220 N N . ALA A 1 289 ? -4.357 -2.812 27.039 1.00 90.88 289 ALA A N 1
ATOM 2221 C CA . ALA A 1 289 ? -4.905 -1.612 26.416 1.00 90.88 289 ALA A CA 1
ATOM 2222 C C . ALA A 1 289 ? -6.339 -1.338 26.891 1.00 90.88 289 ALA A C 1
ATOM 2224 O O . ALA A 1 289 ? -7.141 -2.251 27.088 1.00 90.88 289 ALA A O 1
ATOM 2225 N N . LEU A 1 290 ? -6.680 -0.058 27.047 1.00 93.12 290 LEU A N 1
ATOM 2226 C CA . LEU A 1 290 ? -8.038 0.357 27.384 1.00 93.12 290 LEU A CA 1
ATOM 2227 C C . LEU A 1 290 ? -8.861 0.567 26.110 1.00 93.12 290 LEU A C 1
ATOM 2229 O O . LEU A 1 290 ? -8.341 1.029 25.096 1.00 93.12 290 LEU A O 1
ATOM 2233 N N . ALA A 1 291 ? -10.180 0.376 26.185 1.00 95.06 291 ALA A N 1
ATOM 2234 C CA . ALA A 1 291 ? -11.072 0.740 25.075 1.00 95.06 291 ALA A CA 1
ATOM 2235 C C . ALA A 1 291 ? -10.930 2.217 24.653 1.00 95.06 291 ALA A C 1
ATOM 2237 O O . ALA A 1 291 ? -11.028 2.541 23.474 1.00 95.06 291 ALA A O 1
ATOM 2238 N N . THR A 1 292 ? -10.636 3.111 25.603 1.00 95.31 292 THR A N 1
ATOM 2239 C CA . THR A 1 292 ? -10.376 4.534 25.335 1.00 95.31 292 THR A CA 1
ATOM 2240 C C . THR A 1 292 ? -9.102 4.764 24.523 1.00 95.31 292 THR A C 1
ATOM 2242 O O . THR A 1 292 ? -9.054 5.712 23.745 1.00 95.31 292 THR A O 1
ATOM 2245 N N . ASP A 1 293 ? -8.092 3.895 24.657 1.00 96.06 293 ASP A N 1
ATOM 2246 C CA . ASP A 1 293 ? -6.864 3.968 23.856 1.00 96.06 293 ASP A CA 1
ATOM 2247 C C . ASP A 1 293 ? -7.177 3.644 22.376 1.00 96.06 293 ASP A C 1
ATOM 2249 O O . ASP A 1 293 ? -6.704 4.333 21.468 1.00 96.06 293 ASP A O 1
ATOM 2253 N N . ILE A 1 294 ? -8.047 2.651 22.130 1.00 97.56 294 ILE A N 1
ATOM 2254 C CA . ILE A 1 294 ? -8.526 2.280 20.785 1.00 97.56 294 ILE A CA 1
ATOM 2255 C C . ILE A 1 294 ? -9.397 3.378 20.177 1.00 97.56 294 ILE A C 1
ATOM 2257 O O . ILE A 1 294 ? -9.202 3.730 19.011 1.00 97.56 294 ILE A O 1
ATOM 2261 N N . VAL A 1 295 ? -10.336 3.939 20.950 1.00 98.06 295 VAL A N 1
ATOM 2262 C CA . VAL A 1 295 ? -11.177 5.062 20.501 1.00 98.06 295 VAL A CA 1
ATOM 2263 C C . VAL A 1 295 ? -10.305 6.240 20.090 1.00 98.06 295 VAL A C 1
ATOM 2265 O O . VAL A 1 295 ? -10.511 6.793 19.016 1.00 98.06 295 VAL A O 1
ATOM 2268 N N . TRP A 1 296 ? -9.304 6.594 20.898 1.00 97.81 296 TRP A N 1
ATOM 2269 C CA . TRP A 1 296 ? -8.407 7.709 20.607 1.00 97.81 296 TRP A CA 1
ATOM 2270 C C . TRP A 1 296 ? -7.635 7.516 19.298 1.00 97.81 296 TRP A C 1
ATOM 2272 O O . TRP A 1 296 ? -7.694 8.378 18.423 1.00 97.81 296 TRP A O 1
ATOM 2282 N N . ALA A 1 297 ? -6.978 6.367 19.115 1.00 98.06 297 ALA A N 1
ATOM 2283 C CA . ALA A 1 297 ? -6.252 6.090 17.875 1.00 98.06 297 ALA A CA 1
ATOM 2284 C C . ALA A 1 297 ? -7.189 6.035 16.652 1.00 98.06 297 ALA A C 1
ATOM 2286 O O . ALA A 1 297 ? -6.858 6.557 15.587 1.00 98.06 297 ALA A O 1
ATOM 2287 N N . SER A 1 298 ? -8.385 5.456 16.810 1.00 98.38 298 SER A N 1
ATOM 2288 C CA . SER A 1 298 ? -9.394 5.402 15.744 1.00 98.38 298 SER A CA 1
ATOM 2289 C C . SER A 1 298 ? -9.916 6.794 15.383 1.00 98.38 298 SER A C 1
ATOM 2291 O O . SER A 1 298 ? -10.092 7.101 14.209 1.00 98.38 298 SER A O 1
ATOM 2293 N N . LYS A 1 299 ? -10.126 7.661 16.377 1.00 98.38 299 LYS A N 1
ATOM 2294 C CA . LYS A 1 299 ? -10.556 9.050 16.194 1.00 98.38 299 LYS A CA 1
ATOM 2295 C C . LYS A 1 299 ? -9.541 9.858 15.397 1.00 98.38 299 LYS A C 1
ATOM 2297 O O . LYS A 1 299 ? -9.943 10.591 14.501 1.00 98.38 299 LYS A O 1
ATOM 2302 N N . GLU A 1 300 ? -8.250 9.699 15.678 1.00 98.31 300 GLU A N 1
ATOM 2303 C CA . GLU A 1 300 ? -7.197 10.374 14.914 1.00 98.31 300 GLU A CA 1
ATOM 2304 C C . GLU A 1 300 ? -7.115 9.872 13.465 1.00 98.31 300 GLU A C 1
ATOM 2306 O O . GLU A 1 300 ? -6.986 10.688 12.554 1.00 98.31 300 GLU A O 1
ATOM 2311 N N . LEU A 1 301 ? -7.288 8.565 13.221 1.00 97.69 301 LEU A N 1
ATOM 2312 C CA . LEU A 1 301 ? -7.416 8.035 11.856 1.00 97.69 301 LEU A CA 1
ATOM 2313 C C . LEU A 1 301 ? -8.610 8.646 11.120 1.00 97.69 301 LEU A C 1
ATOM 2315 O O . LEU A 1 301 ? -8.450 9.154 10.014 1.00 97.69 301 LEU A O 1
ATOM 2319 N N . VAL A 1 302 ? -9.798 8.622 11.732 1.00 97.50 302 VAL A N 1
ATOM 2320 C CA . VAL A 1 302 ? -11.019 9.175 11.125 1.00 97.50 302 VAL A CA 1
ATOM 2321 C C . VAL A 1 302 ? -10.857 10.664 10.845 1.00 97.50 302 VAL A C 1
ATOM 2323 O O . VAL A 1 302 ? -11.168 11.106 9.743 1.00 97.50 302 VAL A O 1
ATOM 2326 N N . ARG A 1 303 ? -10.306 11.428 11.793 1.00 97.50 303 ARG A N 1
ATOM 2327 C CA . ARG A 1 303 ? -10.030 12.857 11.618 1.00 97.50 303 ARG A CA 1
ATOM 2328 C C . ARG A 1 303 ? -9.158 13.107 10.386 1.00 97.50 303 ARG A C 1
ATOM 2330 O O . ARG A 1 303 ? -9.530 13.911 9.540 1.00 97.50 303 ARG A O 1
ATOM 2337 N N . LEU A 1 304 ? -8.045 12.383 10.250 1.00 97.12 304 LEU A N 1
ATOM 2338 C CA . LEU A 1 304 ? -7.141 12.525 9.106 1.00 97.12 304 LEU A CA 1
ATOM 2339 C C . LEU A 1 304 ? -7.792 12.122 7.778 1.00 97.12 304 LEU A C 1
ATOM 2341 O O . LEU A 1 304 ? -7.578 12.802 6.777 1.00 97.12 304 LEU A O 1
ATOM 2345 N N . LEU A 1 305 ? -8.592 11.052 7.758 1.00 95.62 305 LEU A N 1
ATOM 2346 C CA . LEU A 1 305 ? -9.321 10.620 6.561 1.00 95.62 305 LEU A CA 1
ATOM 2347 C C . LEU A 1 305 ? -10.347 11.671 6.109 1.00 95.62 305 LEU A C 1
ATOM 2349 O O . LEU A 1 305 ? -10.483 11.925 4.915 1.00 95.62 305 LEU A O 1
ATOM 2353 N N . VAL A 1 306 ? -11.047 12.301 7.057 1.00 95.06 306 VAL A N 1
ATOM 2354 C CA . VAL A 1 306 ? -12.066 13.327 6.784 1.00 95.06 306 VAL A CA 1
ATOM 2355 C C . VAL A 1 306 ? -11.444 14.663 6.372 1.00 95.06 306 VAL A C 1
ATOM 2357 O O . VAL A 1 306 ? -11.969 15.334 5.486 1.00 95.06 306 VAL A O 1
ATOM 2360 N N . GLU A 1 307 ? -10.327 15.057 6.985 1.00 95.06 307 GLU A N 1
ATOM 2361 C CA . GLU A 1 307 ? -9.607 16.295 6.649 1.00 95.06 307 GLU A CA 1
ATOM 2362 C C . GLU A 1 307 ? -8.902 16.229 5.284 1.00 95.06 307 GLU A C 1
ATOM 2364 O O . GLU A 1 307 ? -8.591 17.272 4.710 1.00 95.06 307 GLU A O 1
ATOM 2369 N N . ASN A 1 308 ? -8.686 15.026 4.738 1.00 93.81 308 ASN A N 1
ATOM 2370 C CA . ASN A 1 308 ? -7.990 14.799 3.469 1.00 93.81 308 ASN A CA 1
ATOM 2371 C C . ASN A 1 308 ? -8.885 14.066 2.442 1.00 93.81 308 ASN A C 1
ATOM 2373 O O . ASN A 1 308 ? -8.553 12.965 1.995 1.00 93.81 308 ASN A O 1
ATOM 2377 N N . PRO A 1 309 ? -10.010 14.674 2.017 1.00 91.56 309 PRO A N 1
ATOM 2378 C CA . PRO A 1 309 ? -11.041 14.024 1.199 1.00 91.56 309 PRO A CA 1
ATOM 2379 C C . PRO A 1 309 ? -10.568 13.616 -0.206 1.00 91.56 309 PRO A C 1
ATOM 2381 O O . PRO A 1 309 ? -11.164 12.755 -0.845 1.00 91.56 309 PRO A O 1
ATOM 2384 N N . SER A 1 310 ? -9.500 14.235 -0.710 1.00 90.31 310 SER A N 1
ATOM 2385 C CA . SER A 1 310 ? -8.919 13.957 -2.028 1.00 90.31 310 SER A CA 1
ATOM 2386 C C . SER A 1 310 ? -7.715 13.013 -1.982 1.00 90.31 310 SER A C 1
ATOM 2388 O O . SER A 1 310 ? -7.052 12.831 -3.003 1.00 90.31 310 SER A O 1
ATOM 2390 N N . LEU A 1 311 ? -7.382 12.449 -0.816 1.00 91.00 311 LEU A N 1
ATOM 2391 C CA . LEU A 1 311 ? -6.202 11.606 -0.650 1.00 91.00 311 LEU A CA 1
ATOM 2392 C C . LEU A 1 311 ? -6.415 10.203 -1.229 1.00 91.00 311 LEU A C 1
ATOM 2394 O O . LEU A 1 311 ? -6.759 9.249 -0.527 1.00 91.00 311 LEU A O 1
ATOM 2398 N N . LEU A 1 312 ? -6.153 10.072 -2.524 1.00 91.81 312 LEU A N 1
ATOM 2399 C CA . LEU A 1 312 ? -5.972 8.773 -3.154 1.00 91.81 312 LEU A CA 1
ATOM 2400 C C . LEU A 1 312 ? -4.568 8.256 -2.832 1.00 91.81 312 LEU A C 1
ATOM 2402 O O . LEU A 1 312 ? -3.573 8.925 -3.101 1.00 91.81 312 LEU A O 1
ATOM 2406 N N . SER A 1 313 ? -4.498 7.060 -2.255 1.00 91.50 313 SER A N 1
ATOM 2407 C CA . SER A 1 313 ? -3.251 6.360 -1.961 1.00 91.50 313 SER A CA 1
ATOM 2408 C C . SER A 1 313 ? -3.481 4.853 -2.087 1.00 91.50 313 SER A C 1
ATOM 2410 O O . SER A 1 313 ? -4.566 4.378 -1.732 1.00 91.50 313 SER A O 1
ATOM 2412 N N . PRO A 1 314 ? -2.469 4.072 -2.510 1.00 93.00 314 PRO A N 1
ATOM 2413 C CA . PRO A 1 314 ? -2.537 2.610 -2.484 1.00 93.00 314 PRO A CA 1
ATOM 2414 C C . PRO A 1 314 ? -2.902 2.018 -1.109 1.00 93.00 314 PRO A C 1
ATOM 2416 O O . PRO A 1 314 ? -3.397 0.900 -1.034 1.00 93.00 314 PRO A O 1
ATOM 2419 N N . LEU A 1 315 ? -2.692 2.759 -0.013 1.00 94.31 315 LEU A N 1
ATOM 2420 C CA . LEU A 1 315 ? -2.889 2.268 1.356 1.00 94.31 315 LEU A CA 1
ATOM 2421 C C . LEU A 1 315 ? -4.170 2.769 2.036 1.00 94.31 315 LEU A C 1
ATOM 2423 O O . LEU A 1 315 ? -4.455 2.352 3.159 1.00 94.31 315 LEU A O 1
ATOM 2427 N N . SER A 1 316 ? -4.969 3.625 1.384 1.00 91.88 316 SER A N 1
ATOM 2428 C CA . SER A 1 316 ? -6.146 4.260 2.010 1.00 91.88 316 SER A CA 1
ATOM 2429 C C . SER A 1 316 ? -7.132 3.247 2.609 1.00 91.88 316 SER A C 1
ATOM 2431 O O . SER A 1 316 ? -7.739 3.484 3.660 1.00 91.88 316 SER A O 1
ATOM 2433 N N . HIS A 1 317 ? -7.256 2.079 1.978 1.00 92.88 317 HIS A N 1
ATOM 2434 C CA . HIS A 1 317 ? -8.142 1.018 2.437 1.00 92.88 317 HIS A CA 1
ATOM 2435 C C . HIS A 1 317 ? -7.679 0.369 3.751 1.00 92.88 317 HIS A C 1
ATOM 2437 O O . HIS A 1 317 ? -8.521 0.064 4.595 1.00 92.88 317 HIS A O 1
ATOM 2443 N N . HIS A 1 318 ? -6.369 0.224 3.986 1.00 95.94 318 HIS A N 1
ATOM 2444 C CA . HIS A 1 318 ? -5.840 -0.313 5.244 1.00 95.94 318 HIS A CA 1
ATOM 2445 C C . HIS A 1 318 ? -6.242 0.557 6.441 1.00 95.94 318 HIS A C 1
ATOM 2447 O O . HIS A 1 318 ? -6.662 0.045 7.483 1.00 95.94 318 HIS A O 1
ATOM 2453 N N . PHE A 1 319 ? -6.152 1.880 6.283 1.00 96.19 319 PHE A N 1
ATOM 2454 C CA . PHE A 1 319 ? -6.504 2.846 7.324 1.00 96.19 319 PHE A CA 1
ATOM 2455 C C . PHE A 1 319 ? -7.996 2.793 7.649 1.00 96.19 319 PHE A C 1
ATOM 2457 O O . PHE A 1 319 ? -8.379 2.644 8.811 1.00 96.19 319 PHE A O 1
ATOM 2464 N N . THR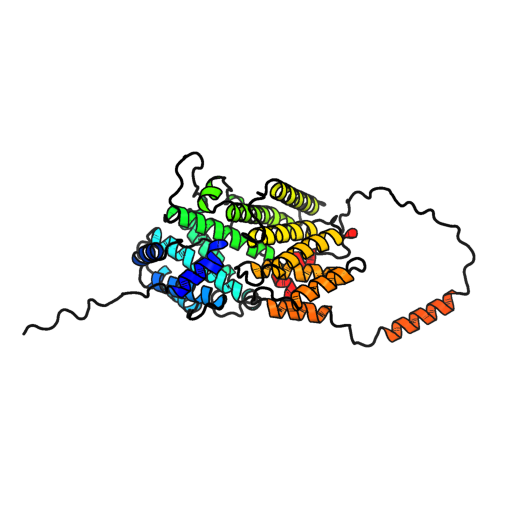 A 1 320 ? -8.832 2.848 6.611 1.00 94.88 320 THR A N 1
ATOM 2465 C CA . THR A 1 320 ? -10.289 2.910 6.761 1.00 94.88 320 THR A CA 1
ATOM 2466 C C . THR A 1 320 ? -10.860 1.592 7.289 1.00 94.88 320 THR A C 1
ATOM 2468 O O . THR A 1 320 ? -11.705 1.612 8.186 1.00 94.88 320 THR A O 1
ATOM 2471 N N . CYS A 1 321 ? -10.376 0.440 6.804 1.00 95.56 321 CYS A N 1
ATOM 2472 C CA . CYS A 1 321 ? -10.858 -0.873 7.241 1.00 95.56 321 CYS A CA 1
ATOM 2473 C C . CYS A 1 321 ? -10.556 -1.135 8.721 1.00 95.56 321 CYS A C 1
ATOM 2475 O O . CYS A 1 321 ? -11.463 -1.501 9.469 1.00 95.56 321 CYS A O 1
ATOM 2477 N N . LEU A 1 322 ? -9.306 -0.929 9.161 1.00 97.00 322 LEU A N 1
ATOM 2478 C CA . LEU A 1 322 ? -8.929 -1.200 10.551 1.00 97.00 322 LEU A CA 1
ATOM 2479 C C . LEU A 1 322 ? -9.647 -0.259 11.528 1.00 97.00 322 LEU A C 1
ATOM 2481 O O . LEU A 1 322 ? -10.144 -0.721 12.557 1.00 97.00 322 LEU A O 1
ATOM 2485 N N . ALA A 1 323 ? -9.736 1.037 11.200 1.00 97.25 323 ALA A N 1
ATOM 2486 C CA . ALA A 1 323 ? -10.468 2.005 12.016 1.00 97.25 323 ALA A CA 1
ATOM 2487 C C . ALA A 1 323 ? -11.952 1.626 12.126 1.00 97.25 323 ALA A C 1
ATOM 2489 O O . ALA A 1 323 ? -12.486 1.548 13.231 1.00 97.25 323 ALA A O 1
ATOM 2490 N N . SER A 1 324 ? -12.601 1.315 11.000 1.00 96.06 324 SER A N 1
ATOM 2491 C CA . SER A 1 324 ? -14.021 0.946 10.975 1.00 96.06 324 SER A CA 1
ATOM 2492 C C . SER A 1 324 ? -14.294 -0.318 11.788 1.00 96.06 324 SER A C 1
ATOM 2494 O O . SER A 1 324 ? -15.186 -0.317 12.628 1.00 96.06 324 SER A O 1
ATOM 2496 N N . LEU A 1 325 ? -13.506 -1.382 11.603 1.00 95.69 325 LEU A N 1
ATOM 2497 C CA . LEU A 1 325 ? -13.673 -2.626 12.363 1.00 95.69 325 LEU A CA 1
ATOM 2498 C C . LEU A 1 325 ? -13.449 -2.437 13.865 1.00 95.69 325 LEU A C 1
ATOM 2500 O O . LEU A 1 325 ? -14.230 -2.941 14.670 1.00 95.69 325 LEU A O 1
ATOM 2504 N N . SER A 1 326 ? -12.427 -1.668 14.242 1.00 97.25 326 SER A N 1
ATOM 2505 C CA . SER A 1 326 ? -12.151 -1.370 15.652 1.00 97.25 326 SER A CA 1
ATOM 2506 C C . SER A 1 326 ? -13.307 -0.597 16.287 1.00 97.25 326 SER A C 1
ATOM 2508 O O . SER A 1 326 ? -13.755 -0.932 17.381 1.00 97.25 326 SER A O 1
ATOM 2510 N N . LEU A 1 327 ? -13.842 0.402 15.580 1.00 97.38 327 LEU A N 1
ATOM 2511 C CA . LEU A 1 327 ? -15.002 1.166 16.031 1.00 97.38 327 LEU A CA 1
ATOM 2512 C C . LEU A 1 327 ? -16.263 0.297 16.128 1.00 97.38 327 LEU A C 1
ATOM 2514 O O . LEU A 1 327 ? -17.019 0.453 17.084 1.00 97.38 327 LEU A O 1
ATOM 2518 N N . LEU A 1 328 ? -16.479 -0.642 15.200 1.00 95.62 328 LEU A N 1
ATOM 2519 C CA . LEU A 1 328 ? -17.607 -1.577 15.253 1.00 95.62 328 LEU A CA 1
ATOM 2520 C C . LEU A 1 328 ? -17.570 -2.446 16.515 1.00 95.62 328 LEU A C 1
ATOM 2522 O O . LEU A 1 328 ? -18.595 -2.580 17.181 1.00 95.62 328 LEU A O 1
ATOM 2526 N N . GLU A 1 329 ? -16.408 -2.971 16.904 1.00 95.00 329 GLU A N 1
ATOM 2527 C CA . GLU A 1 329 ? -16.268 -3.691 18.179 1.00 95.00 329 GLU A CA 1
ATOM 2528 C C . GLU A 1 329 ? -16.501 -2.770 19.386 1.00 95.00 329 GLU A C 1
ATOM 2530 O O . GLU A 1 329 ? -17.222 -3.125 20.321 1.00 95.00 329 GLU A O 1
ATOM 2535 N N . LEU A 1 330 ? -16.002 -1.532 19.333 1.00 96.00 330 LEU A N 1
ATOM 2536 C CA . LEU A 1 330 ? -16.204 -0.537 20.390 1.00 96.00 330 LEU A CA 1
ATOM 2537 C C . LEU A 1 330 ? -17.665 -0.095 20.565 1.00 96.00 330 LEU A C 1
ATOM 2539 O O . LEU A 1 330 ? -18.016 0.373 21.650 1.00 96.00 330 LEU A O 1
ATOM 2543 N N . THR A 1 331 ? -18.536 -0.266 19.562 1.00 95.44 331 THR A N 1
ATOM 2544 C CA . THR A 1 331 ? -19.986 -0.035 19.736 1.00 95.44 331 THR A CA 1
ATOM 2545 C C . THR A 1 331 ? -20.633 -1.033 20.704 1.00 95.44 331 THR A C 1
ATOM 2547 O O . THR A 1 331 ? -21.625 -0.723 21.372 1.00 95.44 331 THR A O 1
ATOM 2550 N N . LYS A 1 332 ? -20.049 -2.229 20.836 1.00 93.38 332 LYS A N 1
ATOM 2551 C CA . LYS A 1 332 ? -20.537 -3.283 21.736 1.00 93.38 332 LYS A CA 1
ATOM 2552 C C . LYS A 1 332 ? -20.160 -2.992 23.190 1.00 93.38 332 LYS A C 1
ATOM 2554 O O . LYS A 1 332 ? -20.886 -3.381 24.103 1.00 93.38 332 LYS A O 1
ATOM 2559 N N . VAL A 1 333 ? -19.087 -2.231 23.408 1.00 93.88 333 VAL A N 1
ATOM 2560 C CA . VAL A 1 333 ? -18.602 -1.829 24.731 1.00 93.88 333 VAL A CA 1
ATOM 2561 C C . VAL A 1 333 ? -19.348 -0.580 25.213 1.00 93.88 333 VAL A C 1
ATOM 2563 O O . VAL A 1 333 ? -19.239 0.496 24.632 1.00 93.88 333 VAL A O 1
ATOM 2566 N N . GLU A 1 334 ? -20.096 -0.705 26.313 1.00 93.31 334 GLU A N 1
ATOM 2567 C CA . GLU A 1 334 ? -21.012 0.337 26.809 1.00 93.31 334 GLU A CA 1
ATOM 2568 C C . GLU A 1 334 ? -20.347 1.711 26.986 1.00 93.31 334 GLU A C 1
ATOM 2570 O O . GLU A 1 334 ? -20.868 2.709 26.493 1.00 93.31 334 GLU A O 1
ATOM 2575 N N . LYS A 1 335 ? -19.154 1.758 27.596 1.00 94.56 335 LYS A N 1
ATOM 2576 C CA . LYS A 1 335 ? -18.432 3.010 27.890 1.00 94.56 335 LYS A CA 1
ATOM 2577 C C . LYS A 1 335 ? -17.948 3.778 26.651 1.00 94.56 335 LYS A C 1
ATOM 2579 O O . LYS A 1 335 ? -17.671 4.966 26.755 1.00 94.56 335 LYS A O 1
ATOM 2584 N N . THR A 1 336 ? -17.806 3.113 25.503 1.00 96.31 336 THR A N 1
ATOM 2585 C CA . THR A 1 336 ? -17.304 3.710 24.247 1.00 96.31 336 THR A CA 1
ATOM 2586 C C . THR A 1 336 ? -18.360 3.772 23.150 1.00 96.31 336 THR A C 1
ATOM 2588 O O . THR A 1 336 ? -18.098 4.322 22.082 1.00 96.31 336 THR A O 1
ATOM 2591 N N . ARG A 1 337 ? -19.556 3.224 23.398 1.00 95.31 337 ARG A N 1
ATOM 2592 C CA . ARG A 1 337 ? -20.595 3.014 22.386 1.00 95.31 337 ARG A CA 1
ATOM 2593 C C . ARG A 1 337 ? -20.990 4.287 21.651 1.00 95.31 337 ARG A C 1
ATOM 2595 O O . ARG A 1 337 ? -21.083 4.277 20.425 1.00 95.31 337 ARG A O 1
ATOM 2602 N N . GLU A 1 338 ? -21.243 5.361 22.391 1.00 95.62 338 GLU A N 1
ATOM 2603 C CA . GLU A 1 338 ? -21.714 6.628 21.828 1.00 95.62 338 GLU A CA 1
ATOM 2604 C C . GLU A 1 338 ? -20.656 7.272 20.924 1.00 95.62 338 GLU A C 1
ATOM 2606 O O . GLU A 1 338 ? -20.936 7.543 19.754 1.00 95.62 338 GLU A O 1
ATOM 2611 N N . GLU A 1 339 ? -19.424 7.426 21.421 1.00 97.31 339 GLU A N 1
ATOM 2612 C CA . GLU A 1 339 ? -18.321 8.015 20.651 1.00 97.31 339 GLU A CA 1
ATOM 2613 C C . GLU A 1 339 ? -17.968 7.155 19.428 1.00 97.31 339 GLU A C 1
ATOM 2615 O O . GLU A 1 339 ? -17.825 7.682 18.324 1.00 97.31 339 GLU A O 1
ATOM 2620 N N . ALA A 1 340 ? -17.921 5.825 19.575 1.00 97.12 340 ALA A N 1
ATOM 2621 C CA . ALA A 1 340 ? -17.664 4.922 18.455 1.00 97.12 340 ALA A CA 1
ATOM 2622 C C . ALA A 1 340 ? -18.750 5.021 17.370 1.00 97.12 340 ALA A C 1
ATOM 2624 O O . ALA A 1 340 ? -18.441 5.108 16.181 1.00 97.12 340 ALA A O 1
ATOM 2625 N N . THR A 1 341 ? -20.023 5.086 17.772 1.00 95.62 341 THR A N 1
ATOM 2626 C CA . THR A 1 341 ? -21.149 5.260 16.841 1.00 95.62 341 THR A CA 1
ATOM 2627 C C . THR A 1 341 ? -21.071 6.602 16.113 1.00 95.62 341 THR A C 1
ATOM 2629 O O . THR A 1 341 ? -21.352 6.671 14.916 1.00 95.62 341 THR A O 1
ATOM 2632 N N . GLN A 1 342 ? -20.682 7.675 16.806 1.00 95.69 342 GLN A N 1
ATOM 2633 C CA . GLN A 1 342 ? -20.513 8.992 16.194 1.00 95.69 342 GLN A CA 1
ATOM 2634 C C . GLN A 1 342 ? -19.386 8.996 15.153 1.00 95.69 342 GLN A C 1
ATOM 2636 O O . GLN A 1 342 ? -19.566 9.545 14.068 1.00 95.69 342 GLN A O 1
ATOM 2641 N N . LEU A 1 343 ? -18.252 8.357 15.449 1.00 96.75 343 LEU A N 1
ATOM 2642 C CA . LEU A 1 343 ? -17.130 8.245 14.513 1.00 96.75 343 LEU A CA 1
ATOM 2643 C C . LEU A 1 343 ? -17.492 7.407 13.279 1.00 9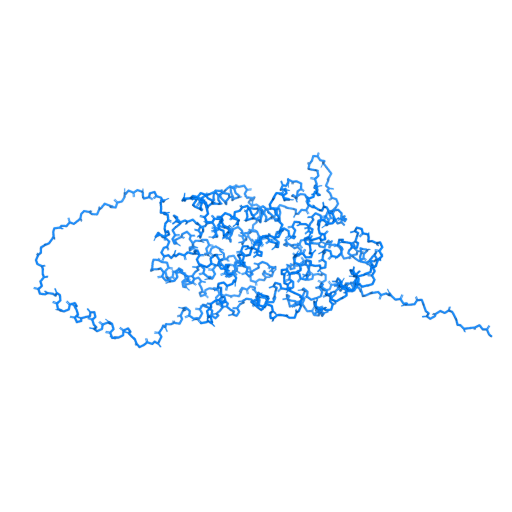6.75 343 LEU A C 1
ATOM 2645 O O . LEU A 1 343 ? -17.178 7.807 12.161 1.00 96.75 343 LEU A O 1
ATOM 2649 N N . LEU A 1 344 ? -18.219 6.297 13.446 1.00 95.75 344 LEU A N 1
ATOM 2650 C CA . LEU A 1 344 ? -18.717 5.504 12.314 1.00 95.75 344 LEU A CA 1
ATOM 2651 C C . LEU A 1 344 ? -19.662 6.310 11.414 1.00 95.75 344 LEU A C 1
ATOM 2653 O O . LEU A 1 344 ? -19.575 6.212 10.192 1.00 95.75 344 LEU A O 1
ATOM 2657 N N . LYS A 1 345 ? -20.535 7.143 11.995 1.00 93.31 345 LYS A N 1
ATOM 2658 C CA . LYS A 1 345 ? -21.380 8.060 11.214 1.00 93.31 345 LYS A CA 1
ATOM 2659 C C . LYS A 1 345 ? -20.550 9.066 10.426 1.00 93.31 345 LYS A C 1
ATOM 2661 O O . LYS A 1 345 ? -20.844 9.272 9.257 1.00 93.31 345 LYS A O 1
ATOM 2666 N N . GLN A 1 346 ? -19.487 9.623 11.013 1.00 93.75 346 GLN A N 1
ATOM 2667 C CA . GLN A 1 346 ? -18.574 10.508 10.279 1.00 93.75 346 GLN A CA 1
ATOM 2668 C C . GLN A 1 346 ? -17.957 9.797 9.070 1.00 93.75 346 GLN A C 1
ATOM 2670 O O . GLN A 1 346 ? -17.991 10.347 7.980 1.00 93.75 346 GLN A O 1
ATOM 2675 N N . ILE A 1 347 ? -17.495 8.549 9.208 1.00 91.81 347 ILE A N 1
ATOM 2676 C CA . ILE A 1 347 ? -16.980 7.771 8.063 1.00 91.81 347 ILE A CA 1
ATOM 2677 C C . ILE A 1 347 ? -18.042 7.622 6.958 1.00 91.81 347 ILE A C 1
ATOM 2679 O O . ILE A 1 347 ? -17.726 7.716 5.774 1.00 91.81 347 ILE A O 1
ATOM 2683 N N . LEU A 1 348 ? -19.308 7.395 7.324 1.00 90.19 348 LEU A N 1
ATOM 2684 C CA . LEU A 1 348 ? -20.395 7.216 6.358 1.00 90.19 348 LEU A CA 1
ATOM 2685 C C . LEU A 1 348 ? -20.829 8.518 5.670 1.00 90.19 348 LEU A C 1
ATOM 2687 O O . LEU A 1 348 ? -21.163 8.484 4.481 1.00 90.19 348 LEU A O 1
ATOM 2691 N N . GLU A 1 349 ? -20.891 9.612 6.426 1.00 87.81 349 GLU A N 1
ATOM 2692 C CA . GLU A 1 349 ? -21.468 10.901 6.024 1.00 87.81 349 GLU A CA 1
ATOM 2693 C C . GLU A 1 349 ? -20.428 11.852 5.413 1.00 87.81 349 GLU A C 1
ATOM 2695 O O . GLU A 1 349 ? -20.777 12.719 4.609 1.00 87.81 349 GLU A O 1
ATOM 2700 N N . SER A 1 350 ? -19.153 11.711 5.780 1.00 85.94 350 SER A N 1
ATOM 2701 C CA . SER A 1 350 ? -18.067 12.529 5.249 1.00 85.94 350 SER A CA 1
ATOM 2702 C C . SER A 1 350 ? -17.621 12.072 3.860 1.00 85.94 350 SER A C 1
ATOM 2704 O O . SER A 1 350 ? -17.718 10.905 3.481 1.00 85.94 350 SER A O 1
ATOM 2706 N N . HIS A 1 351 ? -17.081 13.023 3.099 1.00 83.00 351 HIS A N 1
ATOM 2707 C CA . HIS A 1 351 ? -16.497 12.771 1.787 1.00 83.00 351 HIS A CA 1
ATOM 2708 C C . HIS A 1 351 ? -15.060 12.272 1.970 1.00 83.00 351 HIS A C 1
ATOM 2710 O O . HIS A 1 351 ? -14.127 13.046 1.826 1.00 83.00 351 HIS A O 1
ATOM 2716 N N . ILE A 1 352 ? -14.869 11.011 2.353 1.00 88.75 352 ILE A N 1
ATOM 2717 C CA . ILE A 1 352 ? -13.533 10.393 2.352 1.00 88.75 352 ILE A CA 1
ATOM 2718 C C . ILE A 1 352 ? -13.175 10.004 0.909 1.00 88.75 352 ILE A C 1
ATOM 2720 O O . ILE A 1 352 ? -14.066 9.754 0.091 1.00 88.75 352 ILE A O 1
ATOM 2724 N N . ALA A 1 353 ? -11.879 9.979 0.593 1.00 87.31 353 ALA A N 1
ATOM 2725 C CA . ALA A 1 353 ? -11.388 9.570 -0.717 1.00 87.31 353 ALA A CA 1
ATOM 2726 C C . ALA A 1 353 ? -11.932 8.177 -1.101 1.00 87.31 353 ALA A C 1
ATOM 2728 O O . ALA A 1 353 ? -11.880 7.263 -0.273 1.00 87.31 353 ALA A O 1
ATOM 2729 N N . PRO A 1 354 ? -12.449 8.001 -2.331 1.00 87.88 354 PRO A N 1
ATOM 2730 C CA . PRO A 1 354 ? -13.135 6.777 -2.718 1.00 87.88 354 PRO A CA 1
ATOM 2731 C C . PRO A 1 354 ? -12.194 5.572 -2.722 1.00 87.88 354 PRO A C 1
ATOM 2733 O O . PRO A 1 354 ? -11.038 5.659 -3.144 1.00 87.88 354 PRO A O 1
ATOM 2736 N N . SER A 1 355 ? -12.723 4.423 -2.310 1.00 89.06 355 SER A N 1
ATOM 2737 C CA . SER A 1 355 ? -12.020 3.145 -2.323 1.00 89.06 355 SER A CA 1
ATOM 2738 C C . SER A 1 355 ? -12.923 2.010 -2.801 1.00 89.06 355 SER A C 1
ATOM 2740 O O . SER A 1 355 ? -14.128 1.984 -2.553 1.00 89.06 355 SER A O 1
ATOM 2742 N N . SER A 1 356 ? -12.331 0.992 -3.427 1.00 88.81 356 SER A N 1
ATOM 2743 C CA . SER A 1 356 ? -13.024 -0.259 -3.772 1.00 88.81 356 SER A CA 1
ATOM 2744 C C . SER A 1 356 ? -13.543 -1.034 -2.555 1.00 88.81 356 SER A C 1
ATOM 2746 O O . SER A 1 356 ? -14.360 -1.943 -2.701 1.00 88.81 356 SER A O 1
ATOM 2748 N N . TRP A 1 357 ? -13.116 -0.651 -1.353 1.00 91.12 357 TRP A N 1
ATOM 2749 C CA . TRP A 1 357 ? -13.555 -1.214 -0.080 1.00 91.12 357 TRP A CA 1
ATOM 2750 C C . TRP A 1 357 ? -14.799 -0.537 0.506 1.00 91.12 357 TRP A C 1
ATOM 2752 O O . TRP A 1 357 ? -15.413 -1.093 1.418 1.00 91.12 357 TRP A O 1
ATOM 2762 N N . ASP A 1 358 ? -15.206 0.625 -0.015 1.00 89.81 358 ASP A N 1
ATOM 2763 C CA . ASP A 1 358 ? -16.244 1.463 0.599 1.00 89.81 358 ASP A CA 1
ATOM 2764 C C . ASP A 1 358 ? -17.581 0.739 0.747 1.00 89.81 358 ASP A C 1
ATOM 2766 O O . ASP A 1 358 ? -18.250 0.883 1.768 1.00 89.81 358 ASP A O 1
ATOM 2770 N N . SER A 1 359 ? -17.971 -0.060 -0.250 1.00 90.12 359 SER A N 1
ATOM 2771 C CA . SER A 1 359 ? -19.220 -0.832 -0.212 1.00 90.12 359 SER A CA 1
ATOM 2772 C C . SER A 1 359 ? -19.240 -1.814 0.962 1.00 90.12 359 SER A C 1
ATOM 2774 O O . SER A 1 359 ? -20.132 -1.744 1.801 1.00 90.12 359 SER A O 1
ATOM 2776 N N . SER A 1 360 ? -18.207 -2.648 1.097 1.00 90.94 360 SER A N 1
ATOM 2777 C CA . SER A 1 360 ? -18.099 -3.620 2.189 1.00 90.94 360 SER A CA 1
ATOM 2778 C C . SER A 1 360 ? -17.998 -2.964 3.564 1.00 90.94 360 SER A C 1
ATOM 2780 O O . SER A 1 360 ? -18.572 -3.473 4.525 1.00 90.94 360 SER A O 1
ATOM 2782 N N . ILE A 1 361 ? -17.316 -1.819 3.673 1.00 91.19 361 ILE A N 1
ATOM 2783 C CA . ILE A 1 361 ? -17.267 -1.046 4.922 1.00 91.19 361 ILE A CA 1
ATOM 2784 C C . ILE A 1 361 ? -18.668 -0.532 5.274 1.00 91.19 361 ILE A C 1
ATOM 2786 O O . ILE A 1 361 ? -19.137 -0.738 6.393 1.00 91.19 361 ILE A O 1
ATOM 2790 N N . ARG A 1 362 ? -19.362 0.101 4.318 1.00 91.06 362 ARG A N 1
ATOM 2791 C CA . ARG A 1 362 ? -20.715 0.642 4.514 1.00 91.06 362 ARG A CA 1
ATOM 2792 C C . ARG A 1 362 ? -21.713 -0.446 4.891 1.00 91.06 362 ARG A C 1
ATOM 2794 O O . ARG A 1 362 ? -22.480 -0.240 5.829 1.00 91.06 362 ARG A O 1
ATOM 2801 N N . ASP A 1 363 ? -21.667 -1.594 4.221 1.00 90.25 363 ASP A N 1
ATOM 2802 C CA . ASP A 1 363 ? -22.532 -2.739 4.510 1.00 90.25 363 ASP A CA 1
ATOM 2803 C C . ASP A 1 363 ? -22.310 -3.245 5.941 1.00 90.25 363 ASP A C 1
ATOM 2805 O O . ASP A 1 363 ? -23.268 -3.379 6.703 1.00 90.25 363 ASP A O 1
ATOM 2809 N N . LYS A 1 364 ? -21.049 -3.404 6.364 1.00 89.00 364 LYS A N 1
ATOM 2810 C CA . LYS A 1 364 ? -20.710 -3.846 7.726 1.00 89.00 364 LYS A CA 1
ATOM 2811 C C . LYS A 1 364 ? -21.176 -2.868 8.805 1.00 89.00 364 LYS A C 1
ATOM 2813 O O . LYS A 1 364 ? -21.682 -3.276 9.857 1.00 89.00 364 LYS A O 1
ATOM 2818 N N . ILE A 1 365 ? -21.016 -1.567 8.552 1.00 90.06 365 ILE A N 1
ATOM 2819 C CA . ILE A 1 365 ? -21.504 -0.528 9.463 1.00 90.06 365 ILE A CA 1
ATOM 2820 C C . ILE A 1 365 ? -23.034 -0.563 9.520 1.00 90.06 365 ILE A C 1
ATOM 2822 O O . ILE A 1 365 ? -23.602 -0.526 10.610 1.00 90.06 365 ILE A O 1
ATOM 2826 N N . ALA A 1 366 ? -23.713 -0.699 8.379 1.00 87.31 366 ALA A N 1
ATOM 2827 C CA . ALA A 1 366 ? -25.169 -0.766 8.321 1.00 87.31 366 ALA A CA 1
ATOM 2828 C C . ALA A 1 366 ? -25.738 -2.008 9.030 1.00 87.31 366 ALA A C 1
ATOM 2830 O O . ALA A 1 366 ? -26.750 -1.891 9.721 1.00 87.31 366 ALA A O 1
ATOM 2831 N N . GLU A 1 367 ? -25.096 -3.173 8.905 1.00 85.12 367 GLU A N 1
ATOM 2832 C CA . GLU A 1 367 ? -25.462 -4.400 9.631 1.00 85.12 367 GLU A CA 1
ATOM 2833 C C . GLU A 1 367 ? -25.410 -4.208 11.149 1.00 85.12 367 GLU A C 1
ATOM 2835 O O . GLU A 1 367 ? -26.306 -4.658 11.858 1.00 85.12 367 GLU A O 1
ATOM 2840 N N . THR A 1 368 ? -24.391 -3.502 11.642 1.00 78.00 368 THR A N 1
ATOM 2841 C CA . THR A 1 368 ? -24.147 -3.334 13.082 1.00 78.00 368 THR A CA 1
ATOM 2842 C C . THR A 1 368 ? -24.970 -2.193 13.690 1.00 78.00 368 THR A C 1
ATOM 2844 O O . THR A 1 368 ? -25.384 -2.271 14.844 1.00 78.00 368 THR A O 1
ATOM 2847 N N . VAL A 1 369 ? -25.224 -1.126 12.923 1.00 72.88 369 VAL A N 1
ATOM 2848 C CA . VAL A 1 369 ? -25.990 0.052 13.373 1.00 72.88 369 VAL A CA 1
ATOM 2849 C C . VAL A 1 369 ? -27.501 -0.152 13.225 1.00 72.88 369 VAL A C 1
ATOM 2851 O O . VAL A 1 369 ? -28.274 0.526 13.906 1.00 72.88 369 VAL A O 1
ATOM 2854 N N . ARG A 1 370 ? -27.960 -1.080 12.369 1.00 67.31 370 ARG A N 1
ATOM 2855 C CA . ARG A 1 370 ? -29.386 -1.425 12.305 1.00 67.31 370 ARG A CA 1
ATOM 2856 C C . ARG A 1 370 ? -29.837 -1.928 13.680 1.00 67.31 370 ARG A C 1
ATOM 2858 O O . ARG A 1 370 ? -29.295 -2.919 14.164 1.00 67.31 370 ARG A O 1
ATOM 2865 N N . PRO A 1 371 ? -30.838 -1.289 14.314 1.00 52.12 371 PRO A N 1
ATOM 2866 C CA . PRO A 1 371 ? -31.426 -1.851 15.516 1.00 52.12 371 PRO A CA 1
ATOM 2867 C C . PRO A 1 371 ? -31.979 -3.224 15.148 1.00 52.12 371 PRO A C 1
ATOM 2869 O O . PRO A 1 371 ? -32.701 -3.339 14.157 1.00 52.12 371 PRO A O 1
ATOM 2872 N N . SER A 1 372 ? -31.625 -4.253 15.916 1.00 45.59 372 SER A N 1
ATOM 2873 C CA . SER A 1 372 ? -32.159 -5.604 15.768 1.00 45.59 372 SER A CA 1
ATOM 2874 C C . SER A 1 372 ? -33.685 -5.564 15.852 1.00 45.59 372 SER A C 1
ATOM 2876 O O . SER A 1 372 ? -34.276 -5.676 16.923 1.00 45.59 372 SER A O 1
ATOM 2878 N N . THR A 1 373 ? -34.358 -5.389 14.720 1.00 42.47 373 THR A N 1
ATOM 2879 C CA . THR A 1 373 ? -35.804 -5.529 14.606 1.00 42.47 373 THR A CA 1
ATOM 2880 C C . THR A 1 373 ? -36.119 -7.015 14.504 1.00 42.47 373 THR A C 1
ATOM 2882 O O . THR A 1 373 ? -36.431 -7.541 13.443 1.00 42.47 373 THR A O 1
ATOM 2885 N N . SER A 1 374 ? -35.997 -7.729 15.623 1.00 41.06 374 SER A N 1
ATOM 2886 C CA . SER A 1 374 ? -36.558 -9.076 15.771 1.00 41.06 374 SER A CA 1
ATOM 2887 C C . SER A 1 374 ? -36.821 -9.420 17.242 1.00 41.06 374 SER A C 1
ATOM 2889 O O . SER A 1 374 ? -35.971 -9.904 17.979 1.00 41.06 374 SER A O 1
ATOM 2891 N N . SER A 1 375 ? -38.061 -9.142 17.659 1.00 41.59 375 SER A N 1
ATOM 2892 C CA . SER A 1 375 ? -38.931 -10.108 18.354 1.00 41.59 375 SER A CA 1
ATOM 2893 C C . SER A 1 375 ? -38.341 -10.896 19.539 1.00 41.59 375 SER A C 1
ATOM 2895 O O . SER A 1 375 ? -38.469 -12.116 19.591 1.00 41.59 375 SER A O 1
ATOM 2897 N N . GLY A 1 376 ? -37.729 -10.214 20.509 1.00 39.91 376 GLY A N 1
ATOM 2898 C CA . GLY A 1 376 ? -37.286 -10.846 21.765 1.00 39.91 376 GLY A CA 1
ATOM 2899 C C . GLY A 1 376 ? -37.172 -9.894 22.959 1.00 39.91 376 GLY A C 1
ATOM 2900 O O . GLY A 1 376 ? -37.402 -10.302 24.096 1.00 39.91 376 GLY A O 1
ATOM 2901 N N . ALA A 1 377 ? -36.901 -8.609 22.707 1.00 42.84 377 ALA A N 1
ATOM 2902 C CA . ALA A 1 377 ? -36.687 -7.612 23.757 1.00 42.84 377 ALA A CA 1
ATOM 2903 C C . ALA A 1 377 ? -37.951 -7.292 24.582 1.00 42.84 377 ALA A C 1
ATOM 2905 O O . ALA A 1 377 ? -37.847 -7.085 25.788 1.00 42.84 377 ALA A O 1
ATOM 2906 N N . GLU A 1 378 ? -39.149 -7.317 23.984 1.00 47.09 378 GLU A N 1
ATOM 2907 C CA . GLU A 1 378 ? -40.400 -7.146 24.747 1.00 47.09 378 GLU A CA 1
ATOM 2908 C C . GLU A 1 378 ? -40.676 -8.336 25.676 1.00 47.09 378 GLU A C 1
ATOM 2910 O O . GLU A 1 378 ? -41.129 -8.142 26.803 1.00 47.09 378 GLU A O 1
ATOM 2915 N N . VAL A 1 379 ? -40.338 -9.561 25.256 1.00 51.44 379 VAL A N 1
ATOM 2916 C CA . VAL A 1 379 ? -40.541 -10.769 26.074 1.00 51.44 379 VAL A CA 1
ATOM 2917 C C . VAL A 1 379 ? -39.546 -10.810 27.239 1.00 51.44 379 VAL A C 1
ATOM 2919 O O . VAL A 1 379 ? -39.924 -11.150 28.356 1.00 51.44 379 VAL A O 1
ATOM 2922 N N . GLN A 1 380 ? -38.298 -10.388 27.018 1.00 54.97 380 GLN A N 1
ATOM 2923 C CA . GLN A 1 380 ? -37.284 -10.306 28.075 1.00 54.97 380 GLN A CA 1
ATOM 2924 C C . GLN A 1 380 ? -37.526 -9.142 29.046 1.00 54.97 380 GLN A C 1
ATOM 2926 O O . GLN A 1 380 ? -37.326 -9.313 30.246 1.00 54.97 380 GLN A O 1
ATOM 2931 N N . GLY A 1 381 ? -38.015 -7.991 28.571 1.00 56.03 381 GLY A N 1
ATOM 2932 C CA . GLY A 1 381 ? -38.374 -6.857 29.431 1.00 56.03 381 GLY A CA 1
ATOM 2933 C C . GLY A 1 381 ? -39.554 -7.160 30.360 1.00 56.03 381 GLY A C 1
ATOM 2934 O O . GLY A 1 381 ? -39.524 -6.798 31.535 1.00 56.03 381 GLY A O 1
ATOM 2935 N N . LEU A 1 382 ? -40.563 -7.889 29.870 1.00 58.31 382 LEU A N 1
ATOM 2936 C CA . LEU A 1 382 ? -41.691 -8.355 30.686 1.00 58.31 382 LEU A CA 1
ATOM 2937 C C . LEU A 1 382 ? -41.277 -9.446 31.687 1.00 58.31 382 LEU A C 1
ATOM 2939 O O . LEU A 1 382 ? -41.731 -9.416 32.830 1.00 58.31 382 LEU A O 1
ATOM 2943 N N . GLN A 1 383 ? -40.381 -10.358 31.297 1.00 62.38 383 GLN A N 1
ATOM 2944 C CA . GLN A 1 383 ? -39.845 -11.390 32.191 1.00 62.38 383 GLN A CA 1
ATOM 2945 C C . GLN A 1 383 ? -38.996 -10.778 33.318 1.00 62.38 383 GLN A C 1
ATOM 2947 O O . GLN A 1 383 ? -39.165 -11.130 34.481 1.00 62.38 383 GLN A O 1
ATOM 2952 N N . HIS A 1 384 ? -38.160 -9.785 32.997 1.00 59.16 384 HIS A N 1
ATOM 2953 C CA . HIS A 1 384 ? -37.315 -9.093 33.972 1.00 59.16 384 HIS A CA 1
ATOM 2954 C C . HIS A 1 384 ? -38.129 -8.227 34.950 1.00 59.16 384 HIS A C 1
ATOM 2956 O O . HIS A 1 384 ? -37.741 -8.075 36.106 1.00 59.16 384 HIS A O 1
ATOM 2962 N N . LEU A 1 385 ? -39.273 -7.675 34.525 1.00 63.62 385 LEU A N 1
ATOM 2963 C CA . LEU A 1 385 ? -40.203 -6.965 35.416 1.00 63.62 385 LEU A CA 1
ATOM 2964 C C . LEU A 1 385 ? -40.998 -7.923 36.320 1.00 63.62 385 LEU A C 1
ATOM 2966 O O . LEU A 1 385 ? -41.269 -7.579 37.471 1.00 63.62 385 LEU A O 1
ATOM 2970 N N . ALA A 1 386 ? -41.337 -9.121 35.835 1.00 66.44 386 ALA A N 1
ATOM 2971 C CA . ALA A 1 386 ? -41.990 -10.157 36.635 1.00 66.44 386 ALA A CA 1
ATOM 2972 C C . ALA A 1 386 ? -41.052 -10.733 37.713 1.00 66.44 386 ALA A C 1
ATOM 2974 O O . ALA A 1 386 ? -41.465 -10.886 38.864 1.00 66.44 386 ALA A O 1
ATOM 2975 N N . ASP A 1 387 ? -39.780 -10.961 37.374 1.00 58.88 387 ASP A N 1
ATOM 2976 C CA . ASP A 1 387 ? -38.767 -11.438 38.324 1.00 58.88 387 ASP A CA 1
ATOM 2977 C C . ASP A 1 387 ? -38.425 -10.367 39.377 1.00 58.88 387 ASP A C 1
ATOM 2979 O O . ASP A 1 387 ? -38.260 -10.686 40.557 1.00 58.88 387 ASP A O 1
ATOM 2983 N N . LEU A 1 388 ? -38.413 -9.080 38.997 1.00 60.69 388 LEU A N 1
ATOM 2984 C CA . LEU A 1 388 ? -38.205 -7.976 39.942 1.00 60.69 388 LEU A CA 1
ATOM 2985 C C . LEU A 1 388 ? -39.375 -7.829 40.930 1.00 60.69 388 LEU A C 1
ATOM 2987 O O . LEU A 1 388 ? -39.149 -7.558 42.105 1.00 60.69 388 LEU A O 1
ATOM 2991 N N . ALA A 1 389 ? -40.616 -8.045 40.477 1.00 58.94 389 ALA A N 1
ATOM 2992 C CA . ALA A 1 389 ? -41.799 -7.990 41.336 1.00 58.94 389 ALA A CA 1
ATOM 2993 C C . ALA A 1 389 ? -41.855 -9.163 42.333 1.00 58.94 389 ALA A C 1
ATOM 2995 O O . ALA A 1 389 ? -42.311 -8.976 43.462 1.00 58.94 389 ALA A O 1
ATOM 2996 N N . ALA A 1 390 ? -41.340 -10.339 41.953 1.00 56.62 390 ALA A N 1
ATOM 2997 C CA . ALA A 1 390 ? -41.236 -11.512 42.823 1.00 56.62 390 ALA A CA 1
ATOM 2998 C C . ALA A 1 390 ? -40.069 -11.423 43.830 1.00 56.62 390 ALA A C 1
ATOM 3000 O O . ALA A 1 390 ? -40.137 -12.014 44.906 1.00 56.62 390 ALA A O 1
ATOM 3001 N N . ALA A 1 391 ? -39.013 -10.666 43.514 1.00 48.59 391 ALA A N 1
ATOM 3002 C CA . ALA A 1 391 ? -37.839 -10.512 44.376 1.00 48.59 391 ALA A CA 1
ATOM 3003 C C . ALA A 1 391 ? -38.027 -9.500 45.527 1.00 48.59 391 ALA A C 1
ATOM 3005 O O . ALA A 1 391 ? -37.258 -9.517 46.489 1.00 48.59 391 ALA A O 1
ATOM 3006 N N . THR A 1 392 ? -39.051 -8.638 45.481 1.00 45.53 392 THR A N 1
ATOM 3007 C CA . THR A 1 392 ? -39.254 -7.579 46.492 1.00 45.53 392 THR A CA 1
ATOM 3008 C C . THR A 1 392 ? -39.761 -8.055 47.861 1.00 45.53 392 THR A C 1
ATOM 3010 O O . THR A 1 392 ? -39.854 -7.235 48.772 1.00 45.53 392 THR A O 1
ATOM 3013 N N . GLU A 1 393 ? -40.069 -9.343 48.056 1.00 47.34 393 GLU A N 1
ATOM 3014 C CA . GLU A 1 393 ? -40.578 -9.839 49.350 1.00 47.34 393 GLU A CA 1
ATOM 3015 C C . GLU A 1 393 ? -39.518 -10.425 50.297 1.00 47.34 393 GLU A C 1
ATOM 3017 O O . GLU A 1 393 ? -39.836 -10.709 51.451 1.00 47.34 393 GLU A O 1
ATOM 3022 N N . VAL A 1 394 ? -38.247 -10.563 49.897 1.00 44.88 394 VAL A N 1
ATOM 3023 C CA . VAL A 1 394 ? -37.224 -11.128 50.796 1.00 44.88 394 VAL A CA 1
ATOM 3024 C C . VAL A 1 394 ? -35.862 -10.466 50.597 1.00 44.88 394 VAL A C 1
ATOM 3026 O O . VAL A 1 394 ? -35.092 -10.884 49.740 1.00 44.88 394 VAL A O 1
ATOM 3029 N N . SER A 1 395 ? -35.525 -9.479 51.435 1.00 35.16 395 SER A N 1
ATOM 3030 C CA . SER A 1 395 ? -34.233 -9.426 52.151 1.00 35.16 395 SER A CA 1
ATOM 3031 C C . SER A 1 395 ? -34.050 -8.116 52.912 1.00 35.16 395 SER A C 1
ATOM 3033 O O . SER A 1 395 ? -33.756 -7.057 52.366 1.00 35.16 395 SER A O 1
ATOM 3035 N N . THR A 1 396 ? -34.170 -8.230 54.229 1.00 37.41 396 THR A N 1
ATOM 3036 C CA . THR A 1 396 ? -33.628 -7.297 55.211 1.00 37.41 396 THR A CA 1
ATOM 3037 C C . THR A 1 396 ? -32.114 -7.483 55.351 1.00 37.41 396 THR A C 1
ATOM 3039 O O . THR A 1 396 ? -31.672 -8.566 55.723 1.00 37.41 396 THR A O 1
ATOM 3042 N N . GLY A 1 397 ? -31.356 -6.395 55.183 1.00 40.50 397 GLY A N 1
ATOM 3043 C CA . GLY A 1 397 ? -30.096 -6.151 55.896 1.00 40.50 397 GLY A CA 1
ATOM 3044 C C . GLY A 1 397 ? -28.790 -6.530 55.186 1.00 40.50 397 GLY A C 1
ATOM 3045 O O . GLY A 1 397 ? -28.349 -7.669 55.265 1.00 40.50 397 GLY A O 1
ATOM 3046 N N . ALA A 1 398 ? -28.092 -5.528 54.642 1.00 31.95 398 ALA A N 1
ATOM 3047 C CA . ALA A 1 398 ? -26.637 -5.552 54.475 1.00 31.95 398 ALA A CA 1
ATOM 3048 C C . ALA A 1 398 ? -26.059 -4.131 54.637 1.00 31.95 398 ALA A C 1
ATOM 3050 O O . ALA A 1 398 ? -26.626 -3.154 54.150 1.00 31.95 398 ALA A O 1
ATOM 3051 N N . ALA A 1 399 ? -24.969 -4.039 55.401 1.00 35.53 399 ALA A N 1
ATOM 3052 C CA . ALA A 1 399 ? -24.234 -2.826 55.763 1.00 35.53 399 ALA A CA 1
ATOM 3053 C C . ALA A 1 399 ? -23.388 -2.286 54.582 1.00 35.53 399 ALA A C 1
ATOM 3055 O O . ALA A 1 399 ? -23.122 -3.040 53.648 1.00 35.53 399 ALA A O 1
ATOM 3056 N N . PRO A 1 400 ? -22.960 -1.006 54.594 1.00 38.88 400 PRO A N 1
ATOM 3057 C CA . PRO A 1 400 ? -22.406 -0.357 53.408 1.00 38.88 400 PRO A CA 1
ATOM 3058 C C . PRO A 1 400 ? -20.948 -0.757 53.136 1.00 38.88 400 PRO A C 1
ATOM 3060 O O . PRO A 1 400 ? -20.097 -0.686 54.024 1.00 38.88 400 PRO A O 1
ATOM 3063 N N . GLU A 1 401 ? -20.662 -1.124 51.885 1.00 34.03 401 GLU A N 1
ATOM 3064 C CA . GLU A 1 401 ? -19.309 -1.275 51.346 1.00 34.03 401 GLU A CA 1
ATOM 3065 C C . GLU A 1 401 ? -18.627 0.091 51.183 1.00 34.03 401 GLU A C 1
ATOM 3067 O O . GLU A 1 401 ? -19.196 1.058 50.668 1.00 34.03 401 GLU A O 1
ATOM 3072 N N . ILE A 1 402 ? -17.377 0.160 51.635 1.00 34.66 402 ILE A N 1
ATOM 3073 C CA . ILE A 1 402 ? -16.493 1.314 51.492 1.00 34.66 402 ILE A CA 1
ATOM 3074 C C . ILE A 1 402 ? -15.950 1.315 50.059 1.00 34.66 402 ILE A C 1
ATOM 3076 O O . ILE A 1 402 ? -15.228 0.400 49.668 1.00 34.66 402 ILE A O 1
ATOM 3080 N N . LYS A 1 403 ? -16.271 2.362 49.291 1.00 40.31 403 LYS A N 1
ATOM 3081 C CA . LYS A 1 403 ? -15.646 2.653 47.995 1.00 40.31 403 LYS A CA 1
ATOM 3082 C C . LYS A 1 403 ? -14.167 2.972 48.201 1.00 40.31 403 LYS A C 1
ATOM 3084 O O . LYS A 1 403 ? -13.827 4.044 48.698 1.00 40.31 403 LYS A O 1
ATOM 3089 N N . THR A 1 404 ? -13.294 2.050 47.823 1.00 38.38 404 THR A N 1
ATOM 3090 C CA . THR A 1 404 ? -11.866 2.318 47.627 1.00 38.38 404 THR A CA 1
ATOM 3091 C C . THR A 1 404 ? -11.644 2.741 46.177 1.00 38.38 404 THR A C 1
ATOM 3093 O O . THR A 1 404 ? -11.156 1.955 45.368 1.00 38.38 404 THR A O 1
ATOM 3096 N N . ASP A 1 405 ? -12.053 3.963 45.846 1.00 45.53 405 ASP A N 1
ATOM 3097 C CA . ASP A 1 405 ? -11.558 4.656 44.656 1.00 45.53 405 ASP A CA 1
ATOM 3098 C C . ASP A 1 405 ? -10.196 5.297 45.007 1.00 45.53 405 ASP A C 1
ATOM 3100 O O . ASP A 1 405 ? -9.993 5.725 46.142 1.00 45.53 405 ASP A O 1
ATOM 3104 N N . ASP A 1 406 ? -9.275 5.335 44.039 1.00 46.28 406 ASP A N 1
ATOM 3105 C CA . ASP A 1 406 ? -7.921 5.933 44.081 1.00 46.28 406 ASP A CA 1
ATOM 3106 C C . ASP A 1 406 ? -6.728 5.070 44.543 1.00 46.28 406 ASP A C 1
ATOM 3108 O O . ASP A 1 406 ? -5.801 5.549 45.200 1.00 46.28 406 ASP A O 1
ATOM 3112 N N . VAL A 1 407 ? -6.639 3.821 44.075 1.00 42.78 407 VAL A N 1
ATOM 3113 C CA . VAL A 1 407 ? -5.315 3.214 43.821 1.00 42.78 407 VAL A CA 1
ATOM 3114 C C . VAL A 1 407 ? -5.086 3.200 42.308 1.00 42.78 407 VAL A C 1
ATOM 3116 O O . VAL A 1 407 ? -5.927 2.649 41.595 1.00 42.78 407 VAL A O 1
ATOM 3119 N N . PRO A 1 408 ? -3.980 3.770 41.780 1.00 44.59 408 PRO A N 1
ATOM 3120 C CA . PRO A 1 408 ? -3.649 3.655 40.364 1.00 44.59 408 PRO A CA 1
ATOM 3121 C C . PRO A 1 408 ? -3.562 2.174 39.986 1.00 44.59 408 PRO A C 1
ATOM 3123 O O . PRO A 1 408 ? -2.621 1.477 40.369 1.00 44.59 408 PRO A O 1
ATOM 3126 N N . LYS A 1 409 ? -4.566 1.668 39.263 1.00 55.22 409 LYS A N 1
ATOM 3127 C CA . LYS A 1 409 ? -4.552 0.299 38.745 1.00 55.22 409 LYS A CA 1
ATOM 3128 C C . LYS A 1 409 ? -3.445 0.233 37.696 1.00 55.22 409 LYS A C 1
ATOM 3130 O O . LYS A 1 409 ? -3.575 0.792 36.606 1.00 55.22 409 LYS A O 1
ATOM 3135 N N . PHE A 1 410 ? -2.329 -0.406 38.038 1.00 57.81 410 PHE A N 1
ATOM 3136 C CA . PHE A 1 410 ? -1.286 -0.698 37.064 1.00 57.81 410 PHE A CA 1
ATOM 3137 C C . PHE A 1 410 ? -1.879 -1.592 35.969 1.00 57.81 410 PHE A C 1
ATOM 3139 O O . PHE A 1 410 ? -2.595 -2.552 36.253 1.00 57.81 410 PHE A O 1
ATOM 3146 N N . ARG A 1 411 ? -1.619 -1.243 34.706 1.00 66.69 411 ARG A N 1
ATOM 3147 C CA . ARG A 1 411 ? -2.155 -1.942 33.534 1.00 66.69 411 ARG A CA 1
ATOM 3148 C C . ARG A 1 411 ? -1.438 -3.285 33.365 1.00 66.69 411 ARG A C 1
ATOM 3150 O O . ARG A 1 411 ? -0.431 -3.363 32.670 1.00 66.69 411 ARG A O 1
ATOM 3157 N N . THR A 1 412 ? -1.931 -4.322 34.035 1.00 63.38 412 THR A N 1
ATOM 3158 C CA . THR A 1 412 ? -1.330 -5.669 34.038 1.00 63.38 412 THR A CA 1
ATOM 3159 C C . THR A 1 412 ? -2.295 -6.754 33.555 1.00 63.38 412 THR A C 1
ATOM 3161 O O . THR A 1 412 ? -2.094 -7.919 33.878 1.00 63.38 412 THR A O 1
ATOM 3164 N N . SER A 1 413 ? -3.384 -6.394 32.862 1.00 69.69 413 SER A N 1
ATOM 3165 C CA . SER A 1 413 ? -4.311 -7.393 32.312 1.00 69.69 413 SER A CA 1
ATOM 3166 C C . SER A 1 413 ? -3.641 -8.183 31.186 1.00 69.69 413 SER A C 1
ATOM 3168 O O . SER A 1 413 ? -3.023 -7.588 30.304 1.00 69.69 413 SER A O 1
ATOM 3170 N N . ASP A 1 414 ? -3.821 -9.505 31.213 1.00 72.06 414 ASP A N 1
ATOM 3171 C CA . ASP A 1 414 ? -3.346 -10.451 30.194 1.00 72.06 414 ASP A CA 1
ATOM 3172 C C . ASP A 1 414 ? -4.492 -10.980 29.301 1.00 72.06 414 ASP A C 1
ATOM 3174 O O . ASP A 1 414 ? -4.264 -11.794 28.403 1.00 72.06 414 ASP A O 1
ATOM 3178 N N . THR A 1 415 ? -5.733 -10.531 29.535 1.00 73.75 415 THR A N 1
ATOM 3179 C CA . THR A 1 415 ? -6.963 -11.128 28.971 1.00 73.75 415 THR A CA 1
ATOM 3180 C C . THR A 1 415 ? -7.875 -10.148 28.228 1.00 73.75 415 THR A C 1
ATOM 3182 O O . THR A 1 415 ? -8.970 -10.540 27.840 1.00 73.75 415 THR A O 1
ATOM 3185 N N . TYR A 1 416 ? -7.426 -8.916 27.950 1.00 84.25 416 TYR A N 1
ATOM 3186 C CA . TYR A 1 416 ? -8.221 -7.868 27.277 1.00 84.25 416 TYR A CA 1
ATOM 3187 C C . TYR A 1 416 ? -9.473 -7.416 28.056 1.00 84.25 416 TYR A C 1
ATOM 3189 O O . TYR A 1 416 ? -10.356 -6.762 27.499 1.00 84.25 416 TYR A O 1
ATOM 3197 N N . ASP A 1 417 ? -9.551 -7.697 29.359 1.00 83.88 417 ASP A N 1
ATOM 3198 C CA . ASP A 1 417 ? -10.724 -7.361 30.182 1.00 83.88 417 ASP A CA 1
ATOM 3199 C C . ASP A 1 417 ? -11.014 -5.852 30.179 1.00 83.88 417 ASP A C 1
ATOM 3201 O O . ASP A 1 417 ? -12.163 -5.421 30.078 1.00 83.88 417 ASP A O 1
ATOM 3205 N N . ASP A 1 418 ? -9.962 -5.027 30.243 1.00 84.94 418 ASP A N 1
ATOM 3206 C CA . ASP A 1 418 ? -10.098 -3.568 30.271 1.00 84.94 418 ASP A CA 1
ATOM 3207 C C . ASP A 1 418 ? -10.471 -2.980 28.881 1.00 84.94 418 ASP A C 1
ATOM 3209 O O . ASP A 1 418 ? -10.996 -1.853 28.788 1.00 84.94 418 ASP A O 1
ATOM 3213 N N . LEU A 1 419 ? -10.253 -3.752 27.806 1.00 87.81 419 LEU A N 1
ATOM 3214 C CA . LEU A 1 419 ? -10.645 -3.429 26.432 1.00 87.81 419 LEU A CA 1
ATOM 3215 C C . LEU A 1 419 ? -12.136 -3.713 26.184 1.00 87.81 419 LEU A C 1
ATOM 3217 O O . LEU A 1 419 ? -12.801 -2.941 25.496 1.00 87.81 419 LEU A O 1
ATOM 3221 N N . GLY A 1 420 ? -12.684 -4.769 26.788 1.00 86.94 420 GLY A N 1
ATOM 3222 C CA . GLY A 1 420 ? -14.103 -5.131 26.678 1.00 86.94 420 GLY A CA 1
ATOM 3223 C C . GLY A 1 420 ? -14.470 -5.942 25.428 1.00 86.94 420 GLY A C 1
ATOM 3224 O O . GLY A 1 420 ? -15.641 -6.265 25.246 1.00 86.94 420 GLY A O 1
ATOM 3225 N N . PHE A 1 421 ? -13.493 -6.293 24.588 1.00 91.62 421 PHE A N 1
ATOM 3226 C CA . PHE A 1 421 ? -13.615 -7.277 23.509 1.00 91.62 421 PHE A CA 1
ATOM 3227 C C . PHE A 1 421 ? -12.250 -7.925 23.232 1.00 91.62 421 PHE A C 1
ATOM 3229 O O . PHE A 1 421 ? -11.214 -7.348 23.558 1.00 91.62 421 PHE A O 1
ATOM 3236 N N . ASP A 1 422 ? -12.242 -9.115 22.623 1.00 88.94 422 ASP A N 1
ATOM 3237 C CA . ASP A 1 422 ? -11.011 -9.792 22.198 1.00 88.94 422 ASP A CA 1
ATOM 3238 C C . ASP A 1 422 ? -10.718 -9.482 20.716 1.00 88.94 422 ASP A C 1
ATOM 3240 O O . ASP A 1 422 ? -11.467 -9.933 19.846 1.00 88.94 422 ASP A O 1
ATOM 3244 N N . PRO A 1 423 ? -9.644 -8.738 20.389 1.00 90.31 423 PRO A N 1
ATOM 3245 C CA . PRO A 1 423 ? -9.309 -8.369 19.014 1.00 90.31 423 PRO A CA 1
ATOM 3246 C C . PRO A 1 423 ? -8.606 -9.496 18.241 1.00 90.31 423 PRO A C 1
ATOM 3248 O O . PRO A 1 423 ? -8.475 -9.418 17.016 1.00 90.31 423 PRO A O 1
ATOM 3251 N N . ARG A 1 424 ? -8.146 -10.562 18.914 1.00 87.12 424 ARG A N 1
ATOM 3252 C CA . ARG A 1 424 ? -7.341 -11.628 18.293 1.00 87.12 424 ARG A CA 1
ATOM 3253 C C . ARG A 1 424 ? -8.041 -12.344 17.135 1.00 87.12 424 ARG A C 1
ATOM 3255 O O . ARG A 1 424 ? -7.347 -12.600 16.154 1.00 87.12 424 ARG A O 1
ATOM 3262 N N . PRO A 1 425 ? -9.349 -12.672 17.177 1.00 88.06 425 PRO A N 1
ATOM 3263 C CA . PRO A 1 425 ? -10.019 -13.314 16.046 1.00 88.06 425 PRO A CA 1
ATOM 3264 C C . PRO A 1 425 ? -9.967 -12.464 14.770 1.00 88.06 425 PRO A C 1
ATOM 3266 O O . PRO A 1 425 ? -9.625 -12.979 13.709 1.00 88.06 425 PRO A O 1
ATOM 3269 N N . MET A 1 426 ? -10.223 -11.155 14.885 1.00 91.38 426 MET A N 1
ATOM 3270 C CA . MET A 1 426 ? -10.134 -10.210 13.766 1.00 91.38 426 MET A CA 1
ATOM 3271 C C . MET A 1 426 ? -8.700 -10.111 13.233 1.00 91.38 426 MET A C 1
ATOM 3273 O O . MET A 1 426 ? -8.483 -10.150 12.026 1.00 91.38 426 MET A O 1
ATOM 3277 N N . LEU A 1 427 ? -7.718 -9.994 14.129 1.00 89.81 427 LEU A N 1
ATOM 3278 C CA . LEU A 1 427 ? -6.317 -9.811 13.751 1.00 89.81 427 LEU A CA 1
ATOM 3279 C C . LEU A 1 427 ? -5.697 -11.076 13.142 1.00 89.81 427 LEU A C 1
ATOM 3281 O O . LEU A 1 427 ? -4.976 -10.975 12.158 1.00 89.81 427 LEU A O 1
ATOM 3285 N N . ARG A 1 428 ? -6.002 -12.265 13.678 1.00 88.12 428 ARG A N 1
ATOM 3286 C CA . ARG A 1 428 ? -5.492 -13.554 13.171 1.00 88.12 428 ARG A CA 1
ATOM 3287 C C . ARG A 1 428 ? -6.113 -13.972 11.845 1.00 88.12 428 ARG A C 1
ATOM 3289 O O . ARG A 1 428 ? -5.479 -14.705 11.101 1.00 88.12 428 ARG A O 1
ATOM 3296 N N . ALA A 1 429 ? -7.335 -13.528 11.558 1.00 88.75 429 ALA A N 1
ATOM 3297 C CA . ALA A 1 429 ? -7.920 -13.678 10.230 1.00 88.75 429 ALA A CA 1
ATOM 3298 C C . ALA A 1 429 ? -7.336 -12.671 9.223 1.00 88.75 429 ALA A C 1
ATOM 3300 O O . ALA A 1 429 ? -7.461 -12.879 8.021 1.00 88.75 429 ALA A O 1
ATOM 3301 N N . GLY A 1 430 ? -6.727 -11.584 9.708 1.00 92.25 430 GLY A N 1
ATOM 3302 C CA . GLY A 1 430 ? -6.391 -10.397 8.931 1.00 92.25 430 GLY A CA 1
ATOM 3303 C C . GLY A 1 430 ? -7.585 -9.453 8.873 1.00 92.25 430 GLY A C 1
ATOM 3304 O O . GLY A 1 430 ? -8.687 -9.853 8.492 1.00 92.25 430 GLY A O 1
ATOM 3305 N N . TYR A 1 431 ? -7.398 -8.184 9.237 1.00 93.69 431 TYR A N 1
ATOM 3306 C CA . TYR A 1 431 ? -8.517 -7.238 9.309 1.00 93.69 431 TYR A CA 1
ATOM 3307 C C . TYR A 1 431 ? -9.179 -6.991 7.941 1.00 93.69 431 TYR A C 1
ATOM 3309 O O . TYR A 1 431 ? -10.380 -6.736 7.884 1.00 93.69 431 TYR A O 1
ATOM 3317 N N . LEU A 1 432 ? -8.448 -7.131 6.830 1.00 93.94 432 LEU A N 1
ATOM 3318 C CA . LEU A 1 432 ? -9.026 -7.039 5.485 1.00 93.94 432 LEU A CA 1
ATOM 3319 C C . LEU A 1 432 ? -9.926 -8.244 5.160 1.00 93.94 432 LEU A C 1
ATOM 3321 O O . LEU A 1 432 ? -10.972 -8.093 4.526 1.00 93.94 432 LEU A O 1
ATOM 3325 N N . ASN A 1 433 ? -9.573 -9.438 5.643 1.00 91.19 433 ASN A N 1
ATOM 3326 C CA . ASN A 1 433 ? -10.424 -10.625 5.532 1.00 91.19 433 ASN A CA 1
ATOM 3327 C C . ASN A 1 433 ? -11.624 -10.540 6.487 1.00 91.19 433 ASN A C 1
ATOM 3329 O O . ASN A 1 433 ? -12.746 -10.858 6.098 1.00 91.19 433 ASN A O 1
ATOM 3333 N N . ALA A 1 434 ? -11.414 -10.068 7.720 1.00 88.38 434 ALA A N 1
ATOM 3334 C CA . ALA A 1 434 ? -12.436 -9.988 8.765 1.00 88.38 434 ALA A CA 1
ATOM 3335 C C . ALA A 1 434 ? -13.628 -9.099 8.383 1.00 88.38 434 ALA A C 1
ATOM 3337 O O . ALA A 1 434 ? -14.774 -9.411 8.725 1.00 88.38 434 ALA A O 1
ATOM 3338 N N . LEU A 1 435 ? -13.386 -8.035 7.610 1.00 82.38 435 LEU A N 1
ATOM 3339 C CA . LEU A 1 435 ? -14.456 -7.203 7.061 1.00 82.38 435 LEU A CA 1
ATOM 3340 C C . LEU A 1 435 ? -15.451 -8.036 6.234 1.00 82.38 435 LEU A C 1
ATOM 3342 O O . LEU A 1 435 ? -16.660 -7.845 6.348 1.00 82.38 435 LEU A O 1
ATOM 3346 N N . ASN A 1 436 ? -14.950 -9.037 5.509 1.00 70.75 436 ASN A N 1
ATOM 3347 C CA . ASN A 1 436 ? -15.708 -9.875 4.584 1.00 70.75 436 ASN A CA 1
ATOM 3348 C C . ASN A 1 436 ? -16.325 -11.141 5.213 1.00 70.75 436 ASN A C 1
ATOM 3350 O O . ASN A 1 436 ? -17.130 -11.808 4.563 1.00 70.75 436 ASN A O 1
ATOM 3354 N N . LEU A 1 437 ? -15.985 -11.481 6.463 1.00 63.84 437 LEU A N 1
ATOM 3355 C CA . LEU A 1 437 ? -16.402 -12.726 7.131 1.00 63.84 437 LEU A CA 1
ATOM 3356 C C . LEU A 1 437 ? -17.836 -12.709 7.725 1.00 63.84 437 LEU A C 1
ATOM 3358 O O . LEU A 1 437 ? -18.107 -13.426 8.679 1.00 63.84 437 LEU A O 1
ATOM 3362 N N . SER A 1 438 ? -18.789 -11.938 7.182 1.00 44.75 438 SER A N 1
ATOM 3363 C CA . SER A 1 438 ? -20.213 -11.979 7.607 1.00 44.75 438 SER A CA 1
ATOM 3364 C C . SER A 1 438 ? -21.168 -12.537 6.544 1.00 44.75 438 SER A C 1
ATOM 3366 O O . SER A 1 438 ? -22.238 -11.985 6.323 1.00 44.75 438 SER A O 1
ATOM 3368 N N . THR A 1 439 ? -20.803 -13.638 5.870 1.00 34.50 439 THR A N 1
ATOM 3369 C CA . THR A 1 439 ? -21.686 -14.303 4.877 1.00 34.50 439 THR A CA 1
ATOM 3370 C C . THR A 1 439 ? -21.659 -15.840 4.896 1.00 34.50 439 THR A C 1
ATOM 3372 O O . THR A 1 439 ? -21.831 -16.475 3.856 1.00 34.50 439 THR A O 1
ATOM 3375 N N . SER A 1 440 ? -21.487 -16.464 6.062 1.00 27.50 440 SER A N 1
ATOM 3376 C CA . SER A 1 440 ? -21.664 -17.920 6.214 1.00 27.50 440 SER A CA 1
ATOM 3377 C C . SER A 1 440 ? -22.614 -18.267 7.341 1.00 27.50 440 SER A C 1
ATOM 3379 O O . SER A 1 440 ? -22.289 -17.859 8.480 1.00 27.50 440 SER A O 1
#

Foldseek 3Di:
DDDDPDDPPVPDPADAADPLLLVLCVVFECLQQVLADPDRVLRVVLLVPEHNLLSNLLNQLSLLLSVLLVRPPSDHAQASSVVSLVVVVPDPDDDDLSSLSSSLSSLLSSLLSLCQLAPCLVVVNDRHDHNVVSLLVSVVSLVVSVLLPQFDDPVDPDQDPQRDSSLSSVSSVLSSLLSQLLCCQQQVNDGPDQLVSHDLDPRVCSRNPDLNSLVSLLSSLSRVLSCQQQVDPPPDDPCSLQVSLVVLLVSLVVSVVPRDPVCDCVNRVPSVLSSLLSQLVSLLSHLLHALVSNLVSLLSLLVSQQVCLQRNYSCNCSSLLSSLVSLLLLCVPPVRNVSSLVSLVSLVVGNGHDGSCSVLSVVLNCVSPPDPPDDDVVVVVVVVVVVVVVPVPDDDDDDDDDDPDDDPDDRDGPHSVNSVDRCNVCSNSRSSNSSVPPDD

pLDDT: mean 85.62, std 17.27, range [27.5, 98.81]

Radius of gyration: 26.27 Å; Cα contacts (8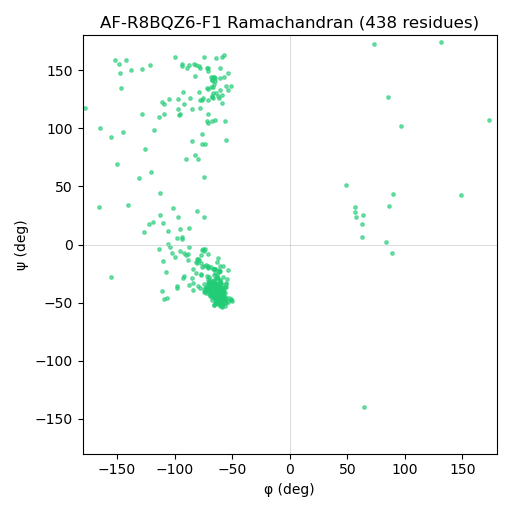 Å, |Δi|>4): 524; chains: 1; bounding box: 72×44×118 Å

Organism: Phaeoacremonium minimum (strain UCR-PA7) (NCBI:txid1286976)

InterPro domains:
  IPR050797 Carbohydrate Metabolism and Transport Regulator [PTHR31668] (22-332)

Solvent-accessible surface area (backbone atoms only — not comparable to full-atom values): 25105 Å² total; per-residue (Å²): 144,86,88,90,86,83,76,87,82,74,80,81,80,65,86,75,86,54,68,68,58,52,52,47,43,53,70,40,37,34,79,81,47,55,50,66,55,94,45,67,69,60,44,49,54,53,44,67,76,34,56,63,45,51,39,51,15,33,51,21,10,49,22,21,28,40,31,57,72,67,44,83,92,40,76,41,43,46,50,58,14,51,49,31,39,51,57,47,69,68,50,91,68,89,80,48,73,64,45,53,48,50,48,38,51,28,36,51,34,41,34,54,27,33,56,44,52,25,70,35,31,82,71,63,67,49,94,48,74,48,45,68,61,36,50,55,51,33,53,53,49,41,55,76,69,46,34,68,75,59,78,57,72,68,88,52,96,62,84,74,68,72,70,38,72,68,46,31,42,46,35,42,45,53,44,49,50,40,52,39,35,54,48,18,63,33,46,45,47,83,62,85,72,60,67,94,54,60,79,92,57,78,26,48,36,77,75,55,35,65,65,47,34,55,38,49,51,53,37,53,52,50,51,72,44,44,52,53,74,63,64,51,62,88,82,59,61,92,62,53,48,50,54,47,18,51,50,48,41,50,51,50,51,54,52,58,72,72,51,64,84,85,68,38,63,86,84,42,42,66,45,51,43,51,48,34,44,54,48,36,49,28,41,62,53,25,30,47,31,42,44,67,57,49,50,50,30,35,48,53,40,52,49,54,42,55,76,38,35,82,56,57,47,96,57,50,60,62,50,53,48,51,37,51,54,52,30,57,58,33,44,74,28,77,96,41,20,68,63,26,49,52,52,53,47,46,67,72,75,43,64,48,40,86,55,65,44,48,63,58,52,52,50,53,51,50,65,70,68,48,73,83,88,65,97,48,65,70,62,50,54,53,50,55,53,52,53,54,65,67,53,74,82,70,82,87,86,82,82,87,81,81,83,82,78,88,70,88,78,74,75,73,48,84,75,19,69,69,35,64,58,76,53,60,69,42,49,54,48,0,46,66,46,45,67,67,70,83,81,129

Secondary structure (DSSP, 8-state):
----SSSTTSTT-PPPPPHHHHHHHIIIIITT---S-SSHHHHHHHHHTS-HHHHHHHHHHHHHHHHHTT-TT----HHHHHHHHHHHHT--SPPPHHHHHHHHHHHHHHHHHHHHTTHHHHTT-SSSS-HHHHHHHHHHHHHHTTGGG----TTS-S---TTSHHHHHHHHHHHHHHHHHHHHHHH-PPPSS-GGG----TTHHHHHHHHHHHHHHHHHHHHHHHHHHTS--TTSPTTHHHHHHHHHHHHHHHHHHT--TTS-TTT-HHHHHHHHHHHHHHHHH-TT--HHHHHHHHHHHHHHHHH-TT---TTHHHHHHHHHHHHHHHHHSGGGHHHHHHHHHHHHHS-PPP-TTHHHHHHHHHHHHS---SS-HHHHHHHHHHHHHHHTTS----PPPP-----------SSSTTTTS--HHHHHH-HHHHHH----

Sequence (440 aa):
MMDGLSADAQEEQGRDVDDGIFHGYLSIIHHTFPLLPAVKSRLQEQLGQCSLLLREAFIEALNATMKSFAVPNAEGDSRAANRLLGDWEAETAERSTVSDLIHLQTLILMIIEADNHGPASLKGQHPGPSKSSLIGRAVGVAYSLSLQRSHIDSSIDVQPELDTDHVLGIRAWWILVIIDRWNAIGTADPMMIPNDTVTLSAGLKLVFGEAIYRFIMLSYIIGHWLPASLTAPESLGPGSGAAASAAFNVNMEMWRADFPPDITPADFPVVHLAYWHCRLLAYLFMPSALATDIVWASKELVRLLVENPSLLSPLSHHFTCLASLSLLELTKVEKTREEATQLLKQILESHIAPSSWDSSIRDKIAETVRPSTSSGAEVQGLQHLADLAAATEVSTGAAPEIKTDDVPKFRTSDTYDDLGFDPRPMLRAGYLNALNLSTS